Protein AF-0000000080553381 (afdb_homodimer)

Nearest PDB structures (foldseek):
  4r7k-assembly1_D  TM=5.719E-01  e=6.082E-05  Helicobacter pylori J99
  3kdj-assembly1_A  TM=4.821E-01  e=4.088E-04  Arabidopsis thaliana
  3otl-assembly1_B  TM=4.510E-01  e=8.660E-04  Rhizobium johnstonii 3841
  8z9d-assembly1_PP  TM=4.427E-01  e=4.392E-02  Spinacia oleracea
  2qq2-assembly1_E  TM=2.733E-01  e=3.511E-01  Homo sapiens

pLDDT: mean 87.54, std 11.99, range [49.56, 98.62]

Radius of gyration: 26.84 Å; Cα contacts (8 Å, |Δi|>4): 864; chains: 2; bounding box: 42×89×57 Å

Sequence (410 aa):
MVFLSWGRPSSEQQQQVINRTGAFNYDNKYRGVSSRSIAKLKEDSEVEKDGFLINHARVLVGSGRESFEKGKKALQNWKHFGMDWAFVDPATPVETGKKFCICVKEVLPWVILPLQVVYVDESRKSRKGPAHFGYGSGTLQGHLLAGEERFSIELDGNGEVWYEITSFSKPAHFLSFLGYPYVKLRQKHFARHSSEAVLKHLKASMVFLSWGRPSSEQQQQVINRTGAFNYDNKYRGVSSRSIAKLKEDSEVEKDGFLINHARVLVGSGRESFEKGKKALQNWKHFGMDWAFVDPATPVETGKKFCICVKEVLPWVILPLQVVYVDESRKSRKGPAHFGYGSGTLQGHLLAGEERFSIELDGNGEVWYEITSFSKPAHFLSFLGYPYVKLRQKHFARHSSEAVLKHLKAS

Organism: Arabidopsis lyrata subsp. lyrata (NCBI:txid81972)

Solvent-accessible surface area (backbone atoms only — not comparable to full-atom values): 21259 Å² total; per-residue (Å²): 102,75,45,73,32,81,51,86,76,47,73,66,56,45,49,52,49,56,72,68,38,65,57,63,55,49,66,72,91,54,65,66,56,57,76,50,54,70,68,56,54,74,65,35,60,65,49,49,72,72,54,35,44,76,48,76,49,75,42,82,57,47,55,42,69,69,43,36,54,47,46,44,50,33,60,59,54,50,33,45,34,65,49,96,48,32,38,54,66,74,85,56,70,83,41,62,66,38,68,47,42,45,38,35,61,49,96,75,38,23,38,46,35,37,30,28,26,66,41,69,46,73,44,67,72,46,104,88,45,53,27,32,37,32,38,30,33,31,23,16,40,35,18,59,42,20,37,33,41,22,48,35,34,35,27,44,91,86,39,40,16,34,41,35,40,37,31,38,34,27,82,24,84,41,37,45,49,62,46,43,59,49,47,52,50,50,49,53,53,46,53,52,52,22,52,50,29,42,37,52,49,53,69,72,96,100,76,44,74,32,81,52,86,76,47,72,66,55,45,50,51,50,58,72,69,38,64,56,64,53,50,66,73,92,55,66,66,55,55,77,49,52,70,70,57,54,74,65,36,59,64,50,49,72,73,54,36,42,77,47,77,47,73,43,82,56,46,55,42,69,68,44,36,53,49,45,44,49,32,61,58,54,48,33,46,34,65,51,94,48,32,38,54,65,74,85,56,69,84,42,62,67,38,69,48,44,43,36,36,60,49,95,76,40,23,38,45,34,36,31,30,27,66,41,69,48,74,42,66,73,45,103,87,45,52,26,33,36,32,39,30,30,30,24,16,41,32,18,59,42,20,38,33,41,23,47,35,33,32,26,44,92,86,38,40,16,33,41,37,40,39,32,38,33,27,82,23,84,42,36,44,47,63,46,44,60,50,47,51,51,50,49,53,53,44,52,52,52,23,51,49,28,42,35,51,49,53,68,73,96

Foldseek 3Di:
DWDWAQDDDDPVNFVVCQVPWDFAQDDPVQQPVQVDDPVVVVPPVVLVVVPKDKDKDKDFDFFADVVLVVVQVCVQQFVVQVDPFWGWDRVFGQDAFGKTWIWGHDPGTITTWIKGWRDWDFDDPDVPFWTKTKTKIAGTPNHQKGWMKMWMWTQHPVRIIMTMIMIIIHGGPCVVVVVVVVVVVVVVVCVVVVVVVVVVVVVVD/DWDWAQDDDDPVNFVVCQVPWDFAQDDPVQQPVQVDDPVVCVPPVVLVVVPKDKDKDKDFDFFAPVVLVVVQVCVQQFVVQVDPFWGWDRVFGQDAFGKTWIWGHDPGTITTWIKGWRDWDFDDPDVPFWTKTKTKIAGTPNHQKGWMKMWMWTQHPVRIIMTMIMIIIHGRPCVVVVVVVVVVVVVVVCVVVVVVVVVVVVVVD

InterPro domains:
  IPR018960 Domain of unknown function DUF1990 [PF09348] (50-196)

Structure (mmCIF, N/CA/C/O backbone):
data_AF-0000000080553381-model_v1
#
loop_
_entity.id
_entity.type
_entity.pdbx_description
1 polymer 'DUF1990 domain-containing protein'
#
loop_
_atom_site.group_PDB
_atom_site.id
_atom_site.type_symbol
_atom_site.label_atom_id
_atom_site.label_alt_id
_atom_site.label_comp_id
_atom_site.label_asym_id
_atom_site.label_entity_id
_atom_site.label_seq_id
_atom_site.pdbx_PDB_ins_code
_atom_site.Cartn_x
_atom_site.Cartn_y
_atom_site.Cartn_z
_atom_site.occupancy
_atom_site.B_iso_or_equiv
_atom_site.auth_seq_id
_atom_site.auth_comp_id
_atom_site.auth_asym_id
_atom_site.auth_atom_id
_atom_site.pdbx_PDB_model_num
ATOM 1 N N . MET A 1 1 ? 12.219 -6.102 2.547 1 53.03 1 MET A N 1
ATOM 2 C CA . MET A 1 1 ? 12.516 -5.074 1.55 1 53.03 1 MET A CA 1
ATOM 3 C C . MET A 1 1 ? 11.812 -5.379 0.232 1 53.03 1 MET A C 1
ATOM 5 O O . MET A 1 1 ? 11.742 -6.535 -0.187 1 53.03 1 MET A O 1
ATOM 9 N N . VAL A 1 2 ? 11.094 -4.477 -0.25 1 61.5 2 VAL A N 1
ATOM 10 C CA . VAL A 1 2 ? 10.438 -4.586 -1.548 1 61.5 2 VAL A CA 1
ATOM 11 C C . VAL A 1 2 ? 11.398 -4.152 -2.652 1 61.5 2 VAL A C 1
ATOM 13 O O . VAL A 1 2 ? 12.211 -3.246 -2.457 1 61.5 2 VAL A O 1
ATOM 16 N N . PHE A 1 3 ? 11.383 -4.906 -3.748 1 67.69 3 PHE A N 1
ATOM 17 C CA . PHE A 1 3 ? 12.297 -4.625 -4.852 1 67.69 3 PHE A CA 1
ATOM 18 C C . PHE A 1 3 ? 11.562 -3.926 -5.992 1 67.69 3 PHE A C 1
ATOM 20 O O . PHE A 1 3 ? 10.602 -4.461 -6.539 1 67.69 3 PHE A O 1
ATOM 27 N N . LEU A 1 4 ? 12 -2.676 -6.184 1 67.06 4 LEU A N 1
ATOM 28 C CA . LEU A 1 4 ? 11.367 -1.839 -7.199 1 67.06 4 LEU A CA 1
ATOM 29 C C . LEU A 1 4 ? 12.352 -1.489 -8.305 1 67.06 4 LEU A C 1
ATOM 31 O O . LEU A 1 4 ? 13.562 -1.473 -8.086 1 67.06 4 LEU A O 1
ATOM 35 N N . SER A 1 5 ? 11.844 -1.438 -9.539 1 67.62 5 SER A N 1
ATOM 36 C CA . SER A 1 5 ? 12.617 -0.998 -10.695 1 67.62 5 SER A CA 1
ATOM 37 C C . SER A 1 5 ? 11.82 -0.021 -11.555 1 67.62 5 SER A C 1
ATOM 39 O O . SER A 1 5 ? 10.648 -0.265 -11.859 1 67.62 5 SER A O 1
ATOM 41 N N . TRP A 1 6 ? 12.289 1.121 -11.945 1 66.56 6 TRP A N 1
ATOM 42 C CA . TRP A 1 6 ? 11.586 2.115 -12.75 1 66.56 6 TRP A CA 1
ATOM 43 C C . TRP A 1 6 ? 11.438 1.637 -14.188 1 66.56 6 TRP A C 1
ATOM 45 O O . TRP A 1 6 ? 10.484 2.006 -14.875 1 66.56 6 TRP A O 1
ATOM 55 N N . GLY A 1 7 ? 12.422 0.848 -14.688 1 70.44 7 GLY A N 1
ATOM 56 C CA . GLY A 1 7 ? 12.305 0.18 -15.969 1 70.44 7 GLY A CA 1
ATOM 57 C C . GLY A 1 7 ? 12.102 -1.318 -15.852 1 70.44 7 GLY A C 1
ATOM 58 O O . GLY A 1 7 ? 12.148 -1.869 -14.75 1 70.44 7 GLY A O 1
ATOM 59 N N . ARG A 1 8 ? 11.797 -1.87 -17 1 79.56 8 ARG A N 1
ATOM 60 C CA . ARG A 1 8 ? 11.656 -3.322 -17.016 1 79.56 8 ARG A CA 1
ATOM 61 C C . ARG A 1 8 ? 12.906 -3.998 -16.453 1 79.56 8 ARG A C 1
ATOM 63 O O . ARG A 1 8 ? 14.016 -3.771 -16.938 1 79.56 8 ARG A O 1
ATOM 70 N N . PRO A 1 9 ? 12.727 -4.801 -15.391 1 82.31 9 PRO A N 1
ATOM 71 C CA . PRO A 1 9 ? 13.906 -5.383 -14.75 1 82.31 9 PRO A CA 1
ATOM 72 C C . PRO A 1 9 ? 14.688 -6.309 -15.688 1 82.31 9 PRO A C 1
ATOM 74 O O . PRO A 1 9 ? 14.094 -7.18 -16.328 1 82.31 9 PRO A O 1
ATOM 77 N N . SER A 1 10 ? 16.016 -6.078 -15.711 1 85.44 10 SER A N 1
ATOM 78 C CA . SER A 1 10 ? 16.891 -6.945 -16.484 1 85.44 10 SER A CA 1
ATOM 79 C C . SER A 1 10 ? 17.156 -8.266 -15.766 1 85.44 10 SER A C 1
ATOM 81 O O . SER A 1 10 ? 16.828 -8.406 -14.586 1 85.44 10 SER A O 1
ATOM 83 N N . SER A 1 11 ? 17.75 -9.234 -16.547 1 88 11 SER A N 1
ATOM 84 C CA . SER A 1 11 ? 18.125 -10.5 -15.93 1 88 11 SER A CA 1
ATOM 85 C C . SER A 1 11 ? 19.109 -10.289 -14.789 1 88 11 SER A C 1
ATOM 87 O O . SER A 1 11 ? 19.047 -10.969 -13.766 1 88 11 SER A O 1
ATOM 89 N N . GLU A 1 12 ? 19.984 -9.367 -15 1 85 12 GLU A N 1
ATOM 90 C CA . GLU A 1 12 ? 20.984 -9.07 -13.961 1 85 12 GLU A CA 1
ATOM 91 C C . GLU A 1 12 ? 20.312 -8.516 -12.711 1 85 12 GLU A C 1
ATOM 93 O O . GLU A 1 12 ? 20.656 -8.906 -11.594 1 85 12 GLU A O 1
ATOM 98 N N . GLN A 1 13 ? 19.406 -7.602 -12.914 1 81.19 13 GLN A N 1
ATOM 99 C CA . GLN A 1 13 ? 18.672 -7.027 -11.789 1 81.19 13 GLN A CA 1
ATOM 100 C C . GLN A 1 13 ? 17.922 -8.109 -11.023 1 81.19 13 GLN A C 1
ATOM 102 O O . GLN A 1 13 ? 17.906 -8.102 -9.789 1 81.19 13 GLN A O 1
ATOM 107 N N . GLN A 1 14 ? 17.297 -8.977 -11.758 1 86.19 14 GLN A N 1
ATOM 108 C CA . GLN A 1 14 ? 16.578 -10.078 -11.125 1 86.19 14 GLN A CA 1
ATOM 109 C C . GLN A 1 14 ? 17.531 -10.961 -10.312 1 86.19 14 GLN A C 1
ATOM 111 O O . GLN A 1 14 ? 17.203 -11.359 -9.195 1 86.19 14 GLN A O 1
ATOM 116 N N . GLN A 1 15 ? 18.688 -11.258 -10.883 1 86.81 15 GLN A N 1
ATOM 117 C CA . GLN A 1 15 ? 19.672 -12.078 -10.188 1 86.81 15 GLN A CA 1
ATOM 118 C C . GLN A 1 15 ? 20.156 -11.391 -8.906 1 86.81 15 GLN A C 1
ATOM 120 O O . GLN A 1 15 ? 20.406 -12.055 -7.898 1 86.81 15 GLN A O 1
ATOM 125 N N . GLN A 1 16 ? 20.312 -10.117 -8.953 1 83.5 16 GLN A N 1
ATOM 126 C CA . GLN A 1 16 ? 20.703 -9.367 -7.762 1 83.5 16 GLN A CA 1
ATOM 127 C C . GLN A 1 16 ? 19.656 -9.516 -6.652 1 83.5 16 GLN A C 1
ATOM 129 O O . GLN A 1 16 ? 20.016 -9.664 -5.48 1 83.5 16 GLN A O 1
ATOM 134 N N . VAL A 1 17 ? 18.453 -9.438 -7.066 1 83.44 17 VAL A N 1
ATOM 135 C CA . VAL A 1 17 ? 17.359 -9.602 -6.102 1 83.44 17 VAL A CA 1
ATOM 136 C C . VAL A 1 17 ? 17.422 -11.008 -5.5 1 83.44 17 VAL A C 1
ATOM 138 O O . VAL A 1 17 ? 17.281 -11.172 -4.285 1 83.44 17 VAL A O 1
ATOM 141 N N . ILE A 1 18 ? 17.609 -12.031 -6.352 1 87 18 ILE A N 1
ATOM 142 C CA . ILE A 1 18 ? 17.656 -13.422 -5.914 1 87 18 ILE A CA 1
ATOM 143 C C . ILE A 1 18 ? 18.812 -13.617 -4.926 1 87 18 ILE A C 1
ATOM 145 O O . ILE A 1 18 ? 18.656 -14.289 -3.904 1 87 18 ILE A O 1
ATOM 149 N N . ASN A 1 19 ? 19.891 -12.969 -5.188 1 86.75 19 ASN A N 1
ATOM 150 C CA . ASN A 1 19 ? 21.062 -13.094 -4.34 1 86.75 19 ASN A CA 1
ATOM 151 C C . ASN A 1 19 ? 20.859 -12.414 -2.988 1 86.75 19 ASN A C 1
ATOM 153 O O . ASN A 1 19 ? 21.469 -12.82 -1.99 1 86.75 19 ASN A O 1
ATOM 157 N N . ARG A 1 20 ? 20.016 -11.445 -2.969 1 77.94 20 ARG A N 1
ATOM 158 C CA . ARG A 1 20 ? 19.812 -10.656 -1.758 1 77.94 20 ARG A CA 1
ATOM 159 C C . ARG A 1 20 ? 18.656 -11.219 -0.933 1 77.94 20 ARG A C 1
ATOM 161 O O . ARG A 1 20 ? 18.484 -10.867 0.235 1 77.94 20 ARG A O 1
ATOM 168 N N . THR A 1 21 ? 17.938 -12.023 -1.67 1 80.06 21 THR A N 1
ATOM 169 C CA . THR A 1 21 ? 16.719 -12.477 -1.019 1 80.06 21 THR A CA 1
ATOM 170 C C . THR A 1 21 ? 17 -13.656 -0.097 1 80.06 21 THR A C 1
ATOM 172 O O . THR A 1 21 ? 17.859 -14.492 -0.394 1 80.06 21 THR A O 1
ATOM 175 N N . GLY A 1 22 ? 16.281 -13.688 1.021 1 79.44 22 GLY A N 1
ATOM 176 C CA . GLY A 1 22 ? 16.438 -14.734 2.018 1 79.44 22 GLY A CA 1
ATOM 177 C C . GLY A 1 22 ? 15.508 -15.906 1.812 1 79.44 22 GLY A C 1
ATOM 178 O O . GLY A 1 22 ? 15.25 -16.312 0.676 1 79.44 22 GLY A O 1
ATOM 179 N N . ALA A 1 23 ? 15.094 -16.5 2.914 1 89.12 23 ALA A N 1
ATOM 180 C CA . ALA A 1 23 ? 14.289 -17.719 2.967 1 89.12 23 ALA A CA 1
ATOM 181 C C . ALA A 1 23 ? 12.812 -17.406 2.717 1 89.12 23 ALA A C 1
ATOM 183 O O . ALA A 1 23 ? 12.445 -16.25 2.482 1 89.12 23 ALA A O 1
ATOM 184 N N . PHE A 1 24 ? 12.109 -18.453 2.615 1 93.5 24 PHE A N 1
ATOM 185 C CA . PHE A 1 24 ? 10.656 -18.297 2.541 1 93.5 24 PHE A CA 1
ATOM 186 C C . PHE A 1 24 ? 10.156 -17.359 3.629 1 93.5 24 PHE A C 1
ATOM 188 O O . PHE A 1 24 ? 10.656 -17.391 4.758 1 93.5 24 PHE A O 1
ATOM 195 N N . ASN A 1 25 ? 9.195 -16.547 3.363 1 89.12 25 ASN A N 1
ATOM 196 C CA . ASN A 1 25 ? 8.703 -15.57 4.328 1 89.12 25 ASN A CA 1
ATOM 197 C C . ASN A 1 25 ? 7.391 -16.016 4.965 1 89.12 25 ASN A C 1
ATOM 199 O O . ASN A 1 25 ? 6.586 -15.188 5.387 1 89.12 25 ASN A O 1
ATOM 203 N N . TYR A 1 26 ? 7.133 -17.266 4.922 1 92.5 26 TYR A N 1
ATOM 204 C CA . TYR A 1 26 ? 5.988 -17.875 5.59 1 92.5 26 TYR A CA 1
ATOM 205 C C . TYR A 1 26 ? 6.414 -19.141 6.344 1 92.5 26 TYR A C 1
ATOM 207 O O . TYR A 1 26 ? 7.52 -19.641 6.148 1 92.5 26 TYR A O 1
ATOM 215 N N . ASP A 1 27 ? 5.586 -19.609 7.156 1 93.94 27 ASP A N 1
ATOM 216 C CA . ASP A 1 27 ? 5.926 -20.688 8.07 1 93.94 27 ASP A CA 1
ATOM 217 C C . ASP A 1 27 ? 6.203 -21.984 7.309 1 93.94 27 ASP A C 1
ATOM 219 O O . ASP A 1 27 ? 5.473 -22.328 6.375 1 93.94 27 ASP A O 1
ATOM 223 N N . ASN A 1 28 ? 7.152 -22.797 7.777 1 94.75 28 ASN A N 1
ATOM 224 C CA . ASN A 1 28 ? 7.562 -24.047 7.172 1 94.75 28 ASN A CA 1
ATOM 225 C C . ASN A 1 28 ? 6.418 -25.062 7.137 1 94.75 28 ASN A C 1
ATOM 227 O O . ASN A 1 28 ? 6.344 -25.891 6.23 1 94.75 28 ASN A O 1
ATOM 231 N N . LYS A 1 29 ? 5.566 -25 8.055 1 95.19 29 LYS A N 1
ATOM 232 C CA . LYS A 1 29 ? 4.469 -25.953 8.125 1 95.19 29 LYS A CA 1
ATOM 233 C C . LYS A 1 29 ? 3.568 -25.844 6.898 1 95.19 29 LYS A C 1
ATOM 235 O O . LYS A 1 29 ? 2.797 -26.766 6.609 1 95.19 29 LYS A O 1
ATOM 240 N N . TYR A 1 30 ? 3.711 -24.734 6.18 1 96 30 TYR A N 1
ATOM 241 C CA . TYR A 1 30 ? 2.846 -24.531 5.023 1 96 30 TYR A CA 1
ATOM 242 C C . TYR A 1 30 ? 3.578 -24.859 3.729 1 96 30 TYR A C 1
ATOM 244 O O . TYR A 1 30 ? 3.045 -24.656 2.635 1 96 30 TYR A O 1
ATOM 252 N N . ARG A 1 31 ? 4.793 -25.406 3.83 1 96.44 31 ARG A N 1
ATOM 253 C CA . ARG A 1 31 ? 5.559 -25.75 2.633 1 96.44 31 ARG A CA 1
ATOM 254 C C . ARG A 1 31 ? 4.863 -26.844 1.84 1 96.44 31 ARG A C 1
ATOM 256 O O . ARG A 1 31 ? 4.594 -27.922 2.371 1 96.44 31 ARG A O 1
ATOM 263 N N . GLY A 1 32 ? 4.555 -26.594 0.672 1 96.69 32 GLY A N 1
ATOM 264 C CA . GLY A 1 32 ? 3.965 -27.594 -0.204 1 96.69 32 GLY A CA 1
ATOM 265 C C . GLY A 1 32 ? 2.453 -27.656 -0.099 1 96.69 32 GLY A C 1
ATOM 266 O O . GLY A 1 32 ? 1.812 -28.438 -0.809 1 96.69 32 GLY A O 1
ATOM 267 N N . VAL A 1 33 ? 1.865 -26.844 0.681 1 95.38 33 VAL A N 1
ATOM 268 C CA . VAL A 1 33 ? 0.432 -26.906 0.953 1 95.38 33 VAL A CA 1
ATOM 269 C C . VAL A 1 33 ? -0.348 -26.625 -0.329 1 95.38 33 VAL A C 1
ATOM 271 O O . VAL A 1 33 ? -1.461 -27.125 -0.508 1 95.38 33 VAL A O 1
ATOM 274 N N . SER A 1 34 ? 0.239 -25.859 -1.237 1 96.19 34 SER A N 1
ATOM 275 C CA . SER A 1 34 ? -0.458 -25.516 -2.473 1 96.19 34 SER A CA 1
ATOM 276 C C . SER A 1 34 ? -0.643 -26.734 -3.361 1 96.19 34 SER A C 1
ATOM 278 O O . SER A 1 34 ? -1.406 -26.703 -4.328 1 96.19 34 SER A O 1
ATOM 280 N N . SER A 1 35 ? 0.021 -27.891 -3.094 1 96 35 SER A N 1
ATOM 281 C CA . SER A 1 35 ? -0.123 -29.109 -3.887 1 96 35 SER A CA 1
ATOM 282 C C . SER A 1 35 ? -1.448 -29.797 -3.596 1 96 35 SER A C 1
ATOM 284 O O . SER A 1 35 ? -1.88 -30.672 -4.355 1 96 35 SER A O 1
ATOM 286 N N . ARG A 1 36 ? -2.055 -29.438 -2.537 1 93.75 36 ARG A N 1
ATOM 287 C CA . ARG A 1 36 ? -3.344 -30.016 -2.182 1 93.75 36 ARG A CA 1
ATOM 288 C C . ARG A 1 36 ? -4.445 -29.531 -3.117 1 93.75 36 ARG A C 1
ATOM 290 O O . ARG A 1 36 ? -4.305 -28.484 -3.758 1 93.75 36 ARG A O 1
ATOM 297 N N . SER A 1 37 ? -5.48 -30.344 -3.17 1 92.12 37 SER A N 1
ATOM 298 C CA . SER A 1 37 ? -6.637 -29.906 -3.951 1 92.12 37 SER A CA 1
ATOM 299 C C . SER A 1 37 ? -7.273 -28.656 -3.355 1 92.12 37 SER A C 1
ATOM 301 O O . SER A 1 37 ? -7.113 -28.375 -2.164 1 92.12 37 SER A O 1
ATOM 303 N N . ILE A 1 38 ? -7.945 -27.938 -4.207 1 92.44 38 ILE A N 1
ATOM 304 C CA . ILE A 1 38 ? -8.609 -26.719 -3.764 1 92.44 38 ILE A CA 1
ATOM 305 C C . ILE A 1 38 ? -9.625 -27.062 -2.67 1 92.44 38 ILE A C 1
ATOM 307 O O . ILE A 1 38 ? -9.789 -26.297 -1.716 1 92.44 38 ILE A O 1
ATOM 311 N N . ALA A 1 39 ? -10.297 -28.156 -2.777 1 91.81 39 ALA A N 1
ATOM 312 C CA . ALA A 1 39 ? -11.266 -28.578 -1.766 1 91.81 39 ALA A CA 1
ATOM 313 C C . ALA A 1 39 ? -10.586 -28.766 -0.41 1 91.81 39 ALA A C 1
ATOM 315 O O . ALA A 1 39 ? -11.086 -28.297 0.611 1 91.81 39 ALA A O 1
ATOM 316 N N . LYS A 1 40 ? -9.492 -29.359 -0.465 1 92.75 40 LYS A N 1
ATOM 317 C CA . LYS A 1 40 ? -8.758 -29.609 0.773 1 92.75 40 LYS A CA 1
ATOM 318 C C . LYS A 1 40 ? -8.227 -28.312 1.363 1 92.75 40 LYS A C 1
ATOM 320 O O . LYS A 1 40 ? -8.211 -28.125 2.582 1 92.75 40 LYS A O 1
ATOM 325 N N . LEU A 1 41 ? -7.758 -27.422 0.518 1 92.62 41 LEU A N 1
ATOM 326 C CA . LEU A 1 41 ? -7.25 -26.141 0.979 1 92.62 41 LEU A CA 1
ATOM 327 C C . LEU A 1 41 ? -8.359 -25.328 1.64 1 92.62 41 LEU A C 1
ATOM 329 O O . LEU A 1 41 ? -8.141 -24.719 2.691 1 92.62 41 LEU A O 1
ATOM 333 N N . LYS A 1 42 ? -9.547 -25.344 1.079 1 90.38 42 LYS A N 1
ATOM 334 C CA . LYS A 1 42 ? -10.672 -24.562 1.588 1 90.38 42 LYS A CA 1
ATOM 335 C C . LYS A 1 42 ? -11.203 -25.141 2.895 1 90.38 42 LYS A C 1
ATOM 337 O O . LYS A 1 42 ? -11.758 -24.422 3.723 1 90.38 42 LYS A O 1
ATOM 342 N N . GLU A 1 43 ? -10.961 -26.438 3.076 1 89.56 43 GLU A N 1
ATOM 343 C CA . GLU A 1 43 ? -11.43 -27.109 4.285 1 89.56 43 GLU A CA 1
ATOM 344 C C . GLU A 1 43 ? -10.414 -26.969 5.418 1 89.56 43 GLU A C 1
ATOM 346 O O . GLU A 1 43 ? -10.734 -27.234 6.578 1 89.56 43 GLU A O 1
ATOM 351 N N . ASP A 1 44 ? -9.242 -26.656 4.988 1 87.88 44 ASP A N 1
ATOM 352 C CA . ASP A 1 44 ? -8.18 -26.562 5.988 1 87.88 44 ASP A CA 1
ATOM 353 C C . ASP A 1 44 ? -8.383 -25.344 6.883 1 87.88 44 ASP A C 1
ATOM 355 O O . ASP A 1 44 ? -8.047 -24.219 6.496 1 87.88 44 ASP A O 1
ATOM 359 N N . SER A 1 45 ? -8.758 -25.469 8.055 1 83.44 45 SER A N 1
ATOM 360 C CA . SER A 1 45 ? -9.078 -24.391 8.992 1 83.44 45 SER A CA 1
ATOM 361 C C . SER A 1 45 ? -7.824 -23.625 9.406 1 83.44 45 SER A C 1
ATOM 363 O O . SER A 1 45 ? -7.891 -22.438 9.719 1 83.44 45 SER A O 1
ATOM 365 N N . GLU A 1 46 ? -6.762 -24.375 9.391 1 88.5 46 GLU A N 1
ATOM 366 C CA . GLU A 1 46 ? -5.531 -23.734 9.836 1 88.5 46 GLU A CA 1
ATOM 367 C C . GLU A 1 46 ? -5.102 -22.625 8.867 1 88.5 46 GLU A C 1
ATOM 369 O O . GLU A 1 46 ? -4.617 -21.578 9.297 1 88.5 46 GLU A O 1
ATOM 374 N N . VAL A 1 47 ? -5.254 -22.844 7.57 1 88.88 47 VAL A N 1
ATOM 375 C CA . VAL A 1 47 ? -4.898 -21.875 6.539 1 88.88 47 VAL A CA 1
ATOM 376 C C . VAL A 1 47 ? -5.711 -20.594 6.723 1 88.88 47 VAL A C 1
ATOM 378 O O . VAL A 1 47 ? -5.16 -19.484 6.684 1 88.88 47 VAL A O 1
ATOM 381 N N . GLU A 1 48 ? -6.93 -20.797 6.996 1 85.38 48 GLU A N 1
ATOM 382 C CA . GLU A 1 48 ? -7.805 -19.656 7.211 1 85.38 48 GLU A CA 1
ATOM 383 C C . GLU A 1 48 ? -7.504 -18.969 8.539 1 85.38 48 GLU A C 1
ATOM 385 O O . GLU A 1 48 ? -7.441 -17.734 8.609 1 85.38 48 GLU A O 1
ATOM 390 N N . LYS A 1 49 ? -7.328 -19.719 9.562 1 88 49 LYS A N 1
ATOM 391 C CA . LYS A 1 49 ? -7.078 -19.172 10.891 1 88 49 LYS A CA 1
ATOM 392 C C . LYS A 1 49 ? -5.797 -18.344 10.922 1 88 49 LYS A C 1
ATOM 394 O O . LYS A 1 49 ? -5.711 -17.359 11.648 1 88 49 LYS A O 1
ATOM 399 N N . ASP A 1 50 ? -4.891 -18.766 10.125 1 90.38 50 ASP A N 1
ATOM 400 C CA . ASP A 1 50 ? -3.602 -18.078 10.125 1 90.38 50 ASP A CA 1
ATOM 401 C C . ASP A 1 50 ? -3.611 -16.891 9.156 1 90.38 50 ASP A C 1
ATOM 403 O O . ASP A 1 50 ? -2.568 -16.297 8.898 1 90.38 50 ASP A O 1
ATOM 407 N N . GLY A 1 51 ? -4.742 -16.641 8.562 1 85.38 51 GLY A N 1
ATOM 408 C CA . GLY A 1 51 ? -4.906 -15.391 7.84 1 85.38 51 GLY A CA 1
ATOM 409 C C . GLY A 1 51 ? -4.664 -15.523 6.348 1 85.38 51 GLY A C 1
ATOM 410 O O . GLY A 1 51 ? -4.598 -14.523 5.629 1 85.38 51 GLY A O 1
ATOM 411 N N . PHE A 1 52 ? -4.527 -16.734 5.902 1 89.19 52 PHE A N 1
ATOM 412 C CA . PHE A 1 52 ? -4.305 -16.938 4.477 1 89.19 52 PHE A CA 1
ATOM 413 C C . PHE A 1 52 ? -5.613 -16.844 3.703 1 89.19 52 PHE A C 1
ATOM 415 O O . PHE A 1 52 ? -6.652 -17.328 4.172 1 89.19 52 PHE A O 1
ATOM 422 N N . LEU A 1 53 ? -5.508 -16.203 2.617 1 86.75 53 LEU A N 1
ATOM 423 C CA . LEU A 1 53 ? -6.602 -16.219 1.65 1 86.75 53 LEU A CA 1
ATOM 424 C C . LEU A 1 53 ? -6.297 -17.172 0.496 1 86.75 53 LEU A C 1
ATOM 426 O O . LEU A 1 53 ? -5.145 -17.297 0.077 1 86.75 53 LEU A O 1
ATOM 430 N N . ILE A 1 54 ? -7.32 -17.781 0.066 1 92.06 54 ILE A N 1
ATOM 431 C CA . ILE A 1 54 ? -7.18 -18.75 -1.02 1 92.06 54 ILE A CA 1
ATOM 432 C C . ILE A 1 54 ? -7.754 -18.156 -2.309 1 92.06 54 ILE A C 1
ATOM 434 O O . ILE A 1 54 ? -8.836 -17.562 -2.301 1 92.06 54 ILE A O 1
ATOM 438 N N . ASN A 1 55 ? -6.984 -18.203 -3.346 1 91.31 55 ASN A N 1
ATOM 439 C CA . ASN A 1 55 ? -7.438 -17.859 -4.688 1 91.31 55 ASN A CA 1
ATOM 440 C C . ASN A 1 55 ? -7.367 -19.062 -5.629 1 91.31 55 ASN A C 1
ATOM 442 O O . ASN A 1 55 ? -6.449 -19.875 -5.535 1 91.31 55 ASN A O 1
ATOM 446 N N . HIS A 1 56 ? -8.336 -19.125 -6.5 1 95.19 56 HIS A N 1
ATOM 447 C CA . HIS A 1 56 ? -8.414 -20.25 -7.422 1 95.19 56 HIS A CA 1
ATOM 448 C C . HIS A 1 56 ? -9.039 -19.844 -8.75 1 95.19 56 HIS A C 1
ATOM 450 O O . HIS A 1 56 ? -10.023 -19.094 -8.773 1 95.19 56 HIS A O 1
ATOM 456 N N . ALA A 1 57 ? -8.422 -20.25 -9.836 1 96 57 ALA A N 1
ATOM 457 C CA . ALA A 1 57 ? -8.945 -20.078 -11.188 1 96 57 ALA A CA 1
ATOM 458 C C . ALA A 1 57 ? -8.703 -21.328 -12.039 1 96 57 ALA A C 1
ATOM 460 O O . ALA A 1 57 ? -7.633 -21.938 -11.961 1 96 57 ALA A O 1
ATOM 461 N N . ARG A 1 58 ? -9.664 -21.703 -12.703 1 96.75 58 ARG A N 1
ATOM 462 C CA . ARG A 1 58 ? -9.609 -22.859 -13.586 1 96.75 58 ARG A CA 1
ATOM 463 C C . ARG A 1 58 ? -10.297 -22.578 -14.914 1 96.75 58 ARG A C 1
ATOM 465 O O . ARG A 1 58 ? -11.445 -22.125 -14.945 1 96.75 58 ARG A O 1
ATOM 472 N N . VAL A 1 59 ? -9.586 -22.891 -16.031 1 97.12 59 VAL A N 1
ATOM 473 C CA . VAL A 1 59 ? -10.125 -22.562 -17.359 1 97.12 59 VAL A CA 1
ATOM 474 C C . VAL A 1 59 ? -9.898 -23.719 -18.312 1 97.12 59 VAL A C 1
ATOM 476 O O . VAL A 1 59 ? -8.828 -24.344 -18.297 1 97.12 59 VAL A O 1
ATOM 479 N N . LEU A 1 60 ? -10.906 -24.031 -19.094 1 97.5 60 LEU A N 1
ATOM 480 C CA . LEU A 1 60 ? -10.766 -25 -20.156 1 97.5 60 LEU A CA 1
ATOM 481 C C . LEU A 1 60 ? -9.914 -24.453 -21.297 1 97.5 60 LEU A C 1
ATOM 483 O O . LEU A 1 60 ? -10.234 -23.406 -21.859 1 97.5 60 LEU A O 1
ATOM 487 N N . VAL A 1 61 ? -8.859 -25.203 -21.594 1 97.38 61 VAL A N 1
ATOM 488 C CA . VAL A 1 61 ? -7.961 -24.594 -22.562 1 97.38 61 VAL A CA 1
ATOM 489 C C . VAL A 1 61 ? -7.863 -25.5 -23.797 1 97.38 61 VAL A C 1
ATOM 491 O O . VAL A 1 61 ? -7.234 -25.141 -24.797 1 97.38 61 VAL A O 1
ATOM 494 N N . GLY A 1 62 ? -8.414 -26.672 -23.797 1 95.81 62 GLY A N 1
ATOM 495 C CA . GLY A 1 62 ? -8.367 -27.562 -24.938 1 95.81 62 GLY A CA 1
ATOM 496 C C . GLY A 1 62 ? -8.852 -28.969 -24.609 1 95.81 62 GLY A C 1
ATOM 497 O O . GLY A 1 62 ? -9.594 -29.172 -23.641 1 95.81 62 GLY A O 1
ATOM 498 N N . SER A 1 63 ? -8.516 -29.875 -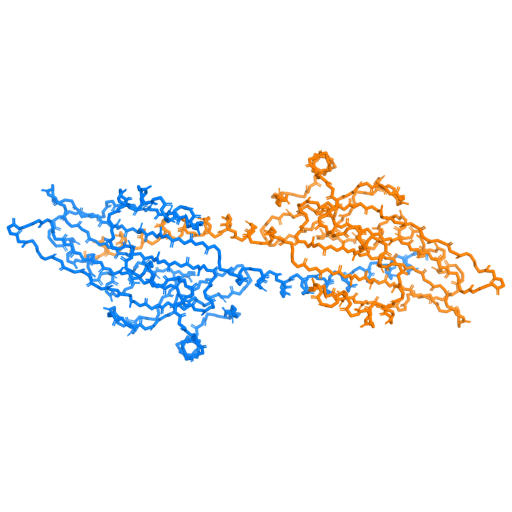25.562 1 95.44 63 SER A N 1
ATOM 499 C CA . SER A 1 63 ? -8.891 -31.266 -25.391 1 95.44 63 SER A CA 1
ATOM 500 C C . SER A 1 63 ? -7.848 -32.219 -25.969 1 95.44 63 SER A C 1
ATOM 502 O O . SER A 1 63 ? -7.188 -31.875 -26.953 1 95.44 63 SER A O 1
ATOM 504 N N . GLY A 1 64 ? -7.699 -33.344 -25.219 1 94 64 GLY A N 1
ATOM 505 C CA . GLY A 1 64 ? -6.859 -34.406 -25.734 1 94 64 GLY A CA 1
ATOM 506 C C . GLY A 1 64 ? -5.414 -34.312 -25.297 1 94 64 GLY A C 1
ATOM 507 O O . GLY A 1 64 ? -5.012 -33.281 -24.703 1 94 64 GLY A O 1
ATOM 508 N N . ARG A 1 65 ? -4.648 -35.344 -25.562 1 93.38 65 ARG A N 1
ATOM 509 C CA . ARG A 1 65 ? -3.27 -35.5 -25.109 1 93.38 65 ARG A CA 1
ATOM 510 C C . ARG A 1 65 ? -2.363 -34.469 -25.75 1 93.38 65 ARG A C 1
ATOM 512 O O . ARG A 1 65 ? -1.442 -33.969 -25.109 1 93.38 65 ARG A O 1
ATOM 519 N N . GLU A 1 66 ? -2.607 -34.156 -27.016 1 94.38 66 GLU A N 1
ATOM 520 C CA . GLU A 1 66 ? -1.786 -33.156 -27.688 1 94.38 66 GLU A CA 1
ATOM 521 C C . GLU A 1 66 ? -1.892 -31.797 -27 1 94.38 66 GLU A C 1
ATOM 523 O O . GLU A 1 66 ? -0.879 -31.141 -26.766 1 94.38 66 GLU A O 1
ATOM 528 N N . SER A 1 67 ? -3.131 -31.438 -26.703 1 95.75 67 SER A N 1
ATOM 529 C CA . SER A 1 67 ? -3.352 -30.172 -26 1 95.75 67 SER A CA 1
ATOM 530 C C . SER A 1 67 ? -2.695 -30.188 -24.625 1 95.75 67 SER A C 1
ATOM 532 O O . SER A 1 67 ? -2.145 -29.172 -24.188 1 95.75 67 SER A O 1
ATOM 534 N N . PHE A 1 68 ? -2.732 -31.281 -23.922 1 96.25 68 PHE A N 1
ATOM 535 C CA . PHE A 1 68 ? -2.092 -31.422 -22.625 1 96.25 68 PHE A CA 1
ATOM 536 C C . PHE A 1 68 ? -0.589 -31.188 -22.734 1 96.25 68 PHE A C 1
ATOM 538 O O . PHE A 1 68 ? -0.021 -30.406 -21.953 1 96.25 68 PHE A O 1
ATOM 545 N N . GLU A 1 69 ? 0.022 -31.859 -23.734 1 95.69 69 GLU A N 1
ATOM 546 C CA . GLU A 1 69 ? 1.467 -31.734 -23.906 1 95.69 69 GLU A CA 1
ATOM 547 C C . GLU A 1 69 ? 1.865 -30.312 -24.25 1 95.69 69 GLU A C 1
ATOM 549 O O . GLU A 1 69 ? 2.885 -29.812 -23.781 1 95.69 69 GLU A O 1
ATOM 554 N N . LYS A 1 70 ? 1.097 -29.641 -25.062 1 96.62 70 LYS A N 1
ATOM 555 C CA . LYS A 1 70 ? 1.345 -28.234 -25.391 1 96.62 70 LYS A CA 1
ATOM 556 C C . LYS A 1 70 ? 1.238 -27.359 -24.141 1 96.62 70 LYS A C 1
ATOM 558 O O . LYS A 1 70 ? 2.043 -26.438 -23.953 1 96.62 70 LYS A O 1
ATOM 563 N N . GLY A 1 71 ? 0.169 -27.656 -23.359 1 97.38 71 GLY A N 1
ATOM 564 C CA . GLY A 1 71 ? 0.004 -26.906 -22.125 1 97.38 71 GLY A CA 1
ATOM 565 C C . GLY A 1 71 ? 1.163 -27.094 -21.156 1 97.38 71 GLY A C 1
ATOM 566 O O . GLY A 1 71 ? 1.623 -26.141 -20.547 1 97.38 71 GLY A O 1
ATOM 567 N N . LYS A 1 72 ? 1.571 -28.297 -21.047 1 96.94 72 LYS A N 1
ATOM 568 C CA . LYS A 1 72 ? 2.729 -28.609 -20.203 1 96.94 72 LYS A CA 1
ATOM 569 C C . LYS A 1 72 ? 3.951 -27.812 -20.641 1 96.94 72 LYS A C 1
ATOM 571 O O . LYS A 1 72 ? 4.613 -27.172 -19.812 1 96.94 72 LYS A O 1
ATOM 576 N N . LYS A 1 73 ? 4.211 -27.828 -21.906 1 96.5 73 LYS A N 1
ATOM 577 C CA . LYS A 1 73 ? 5.344 -27.094 -22.453 1 96.5 73 LYS A CA 1
ATOM 578 C C . LYS A 1 73 ? 5.176 -25.594 -22.219 1 96.5 73 LYS A C 1
ATOM 580 O O . LYS A 1 73 ? 6.156 -24.891 -21.953 1 96.5 73 LYS A O 1
ATOM 585 N N . ALA A 1 74 ? 3.934 -25.141 -22.344 1 97 74 ALA A N 1
ATOM 586 C CA . ALA A 1 74 ? 3.652 -23.719 -22.094 1 97 74 ALA A CA 1
ATOM 587 C C . ALA A 1 74 ? 4.066 -23.328 -20.672 1 97 74 ALA A C 1
ATOM 589 O O . ALA A 1 74 ? 4.703 -22.297 -20.469 1 97 74 ALA A O 1
ATOM 590 N N . LEU A 1 75 ? 3.73 -24.172 -19.688 1 97.81 75 LEU A N 1
ATOM 591 C CA . LEU A 1 75 ? 4.082 -23.891 -18.312 1 97.81 75 LEU A CA 1
ATOM 592 C C . LEU A 1 75 ? 5.59 -23.969 -18.109 1 97.81 75 LEU A C 1
ATOM 594 O O . LEU A 1 75 ? 6.172 -23.141 -17.391 1 97.81 75 LEU A O 1
ATOM 598 N N . GLN A 1 76 ? 6.211 -24.922 -18.75 1 97.12 76 GLN A N 1
ATOM 599 C CA . GLN A 1 76 ? 7.648 -25.125 -18.594 1 97.12 76 GLN A CA 1
ATOM 600 C C . GLN A 1 76 ? 8.438 -23.969 -19.219 1 97.12 76 GLN A C 1
ATOM 602 O O . GLN A 1 76 ? 9.594 -23.75 -18.875 1 97.12 76 GLN A O 1
ATOM 607 N N . ASN A 1 77 ? 7.742 -23.281 -20.094 1 96.19 77 ASN A N 1
ATOM 608 C CA . ASN A 1 77 ? 8.406 -22.188 -20.797 1 96.19 77 ASN A CA 1
ATOM 609 C C . ASN A 1 77 ? 7.809 -20.844 -20.406 1 96.19 77 ASN A C 1
ATOM 611 O O . ASN A 1 77 ? 7.973 -19.859 -21.125 1 96.19 77 ASN A O 1
ATOM 615 N N . TRP A 1 78 ? 7.062 -20.734 -19.391 1 97 78 TRP A N 1
ATOM 616 C CA . TRP A 1 78 ? 6.555 -19.531 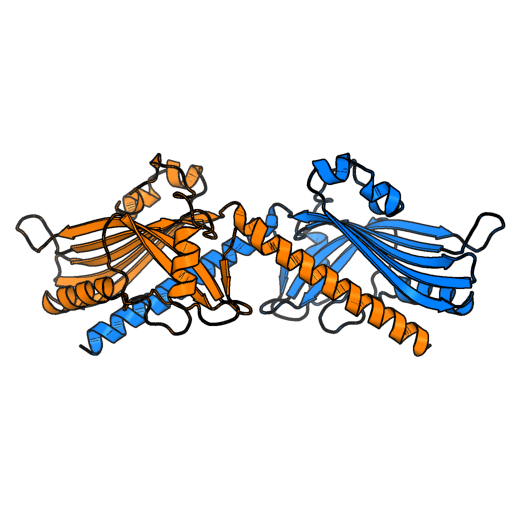-18.766 1 97 78 TRP A CA 1
ATOM 617 C C . TRP A 1 78 ? 5.637 -18.766 -19.719 1 97 78 TRP A C 1
ATOM 619 O O . TRP A 1 78 ? 5.594 -17.531 -19.688 1 97 78 TRP A O 1
ATOM 629 N N . LYS A 1 79 ? 4.949 -19.516 -20.578 1 96.06 79 LYS A N 1
ATOM 630 C CA . LYS A 1 79 ? 4.012 -18.844 -21.484 1 96.06 79 LYS A CA 1
ATOM 631 C C . LYS A 1 79 ? 2.811 -18.297 -20.734 1 96.06 79 LYS A C 1
ATOM 633 O O . LYS A 1 79 ? 2.146 -17.375 -21.203 1 96.06 79 LYS A O 1
ATOM 638 N N . HIS A 1 80 ? 2.539 -18.797 -19.516 1 96.81 80 HIS A N 1
ATOM 639 C CA . HIS A 1 80 ? 1.46 -18.297 -18.672 1 96.81 80 HIS A CA 1
ATOM 640 C C . HIS A 1 80 ? 1.813 -16.938 -18.094 1 96.81 80 HIS A C 1
ATOM 642 O O . HIS A 1 80 ? 0.971 -16.281 -17.469 1 96.81 80 HIS A O 1
ATOM 648 N N . PHE A 1 81 ? 3.02 -16.438 -18.234 1 94.38 81 PHE A N 1
ATOM 649 C CA . PHE A 1 81 ? 3.455 -15.078 -17.922 1 94.38 81 PHE A CA 1
ATOM 650 C C . PHE A 1 81 ? 3.748 -14.305 -19.203 1 94.38 81 PHE A C 1
ATOM 652 O O . PHE A 1 81 ? 4.5 -13.328 -19.188 1 94.38 81 PHE A O 1
ATOM 659 N N . GLY A 1 82 ? 3.275 -14.727 -20.297 1 85.25 82 GLY A N 1
ATOM 660 C CA . GLY A 1 82 ? 3.516 -14.109 -21.594 1 85.25 82 GLY A CA 1
ATOM 661 C C . GLY A 1 82 ? 2.756 -12.812 -21.781 1 85.25 82 GLY A C 1
ATOM 662 O O . GLY A 1 82 ? 2.047 -12.633 -22.766 1 85.25 82 GLY A O 1
ATOM 663 N N . MET A 1 83 ? 2.881 -11.906 -20.875 1 87.69 83 MET A N 1
ATOM 664 C CA . MET A 1 83 ? 2.209 -10.609 -20.922 1 87.69 83 MET A CA 1
ATOM 665 C C . MET A 1 83 ? 3.221 -9.477 -20.844 1 87.69 83 MET A C 1
ATOM 667 O O . MET A 1 83 ? 4.355 -9.672 -20.406 1 87.69 83 MET A O 1
ATOM 671 N N . ASP A 1 84 ? 2.754 -8.258 -21.234 1 85.88 84 ASP A N 1
ATOM 672 C CA . ASP A 1 84 ? 3.625 -7.086 -21.25 1 85.88 84 ASP A CA 1
ATOM 673 C C . ASP A 1 84 ? 3.889 -6.566 -19.844 1 85.88 84 ASP A C 1
ATOM 675 O O . ASP A 1 84 ? 4.934 -5.969 -19.578 1 85.88 84 ASP A O 1
ATOM 679 N N . TRP A 1 85 ? 3.025 -6.898 -19 1 87.88 85 TRP A N 1
ATOM 680 C CA . TRP A 1 85 ? 3.109 -6.258 -17.688 1 87.88 85 TRP A CA 1
ATOM 681 C C . TRP A 1 85 ? 3.578 -7.25 -16.641 1 87.88 85 TRP A C 1
ATOM 683 O O . TRP A 1 85 ? 3.785 -6.879 -15.477 1 87.88 85 TRP A O 1
ATOM 693 N N . ALA A 1 86 ? 3.732 -8.508 -16.938 1 91 86 ALA A N 1
ATOM 694 C CA . ALA A 1 86 ? 4.219 -9.539 -16.016 1 91 86 ALA A CA 1
ATOM 695 C C . ALA A 1 86 ? 5.051 -10.586 -16.766 1 91 86 ALA A C 1
ATOM 697 O O . ALA A 1 86 ? 4.609 -11.133 -17.781 1 91 86 ALA A O 1
ATOM 698 N N . PHE A 1 87 ? 6.285 -10.867 -16.234 1 91.94 87 PHE A N 1
ATOM 699 C CA . PHE A 1 87 ? 7.109 -11.852 -16.922 1 91.94 87 PHE A CA 1
ATOM 700 C C . PHE A 1 87 ? 8.078 -12.516 -15.953 1 91.94 87 PHE A C 1
ATOM 702 O O . PHE A 1 87 ? 8.266 -12.039 -14.828 1 91.94 87 PHE A O 1
ATOM 709 N N . VAL A 1 88 ? 8.523 -13.656 -16.312 1 93.81 88 VAL A N 1
ATOM 710 C CA . VAL A 1 88 ? 9.625 -14.406 -15.719 1 93.81 88 VAL A CA 1
ATOM 711 C C . VAL A 1 88 ? 10.758 -14.562 -16.734 1 93.81 88 VAL A C 1
ATOM 713 O O . VAL A 1 88 ? 10.508 -14.703 -17.938 1 93.81 88 VAL A O 1
ATOM 716 N N . ASP A 1 89 ? 11.992 -14.438 -16.297 1 91.88 89 ASP A N 1
ATOM 717 C CA . ASP A 1 89 ? 13.117 -14.703 -17.188 1 91.88 89 ASP A CA 1
ATOM 718 C C . ASP A 1 89 ? 12.961 -16.062 -17.875 1 91.88 89 ASP A C 1
ATOM 720 O O . ASP A 1 89 ? 12.898 -17.094 -17.203 1 91.88 89 ASP A O 1
ATOM 724 N N . PRO A 1 90 ? 12.859 -16.047 -19.188 1 91.44 90 PRO A N 1
ATOM 725 C CA . PRO A 1 90 ? 12.586 -17.281 -19.922 1 91.44 90 PRO A CA 1
ATOM 726 C C . PRO A 1 90 ? 13.68 -18.328 -19.719 1 91.44 90 PRO A C 1
ATOM 728 O O . PRO A 1 90 ? 13.445 -19.516 -19.953 1 91.44 90 PRO A O 1
ATOM 731 N N . ALA A 1 91 ? 14.82 -17.984 -19.312 1 93.5 91 ALA A N 1
ATOM 732 C CA . ALA A 1 91 ? 15.922 -18.922 -19.109 1 93.5 91 ALA A CA 1
ATOM 733 C C . ALA A 1 91 ? 15.766 -19.672 -17.797 1 93.5 91 ALA A C 1
ATOM 735 O O . ALA A 1 91 ? 16.5 -20.625 -17.531 1 93.5 91 ALA A O 1
ATOM 736 N N . THR A 1 92 ? 14.805 -19.266 -16.969 1 94.5 92 THR A N 1
ATOM 737 C CA . THR A 1 92 ? 14.602 -19.891 -15.664 1 94.5 92 THR A CA 1
ATOM 738 C C . THR A 1 92 ? 13.992 -21.281 -15.82 1 94.5 92 THR A C 1
ATOM 740 O O . THR A 1 92 ? 12.891 -21.422 -16.359 1 94.5 92 THR A O 1
ATOM 743 N N . PRO A 1 93 ? 14.672 -22.297 -15.352 1 97 93 PRO A N 1
ATOM 744 C CA . PRO A 1 93 ? 14.047 -23.625 -15.406 1 97 93 PRO A CA 1
ATOM 745 C C . PRO A 1 93 ? 12.984 -23.812 -14.328 1 97 93 PRO A C 1
ATOM 747 O O . PRO A 1 93 ? 13.094 -23.25 -13.242 1 97 93 PRO A O 1
ATOM 750 N N . VAL A 1 94 ? 12 -24.625 -14.633 1 97.81 94 VAL A N 1
ATOM 751 C CA . VAL A 1 94 ? 11.008 -25.016 -13.641 1 97.81 94 VAL A CA 1
ATOM 752 C C . VAL A 1 94 ? 11.484 -26.25 -12.891 1 97.81 94 VAL A C 1
ATOM 754 O O . VAL A 1 94 ? 11.203 -27.375 -13.297 1 97.81 94 VAL A O 1
ATOM 757 N N . GLU A 1 95 ? 12.234 -26.031 -11.836 1 98.06 95 GLU A N 1
ATOM 758 C CA . GLU A 1 95 ? 12.828 -27.094 -11.031 1 98.06 95 GLU A CA 1
ATOM 759 C C . GLU A 1 95 ? 12.703 -26.797 -9.539 1 98.06 95 GLU A C 1
ATOM 761 O O . GLU A 1 95 ? 12.883 -25.656 -9.117 1 98.06 95 GLU A O 1
ATOM 766 N N . THR A 1 96 ? 12.469 -27.906 -8.812 1 98 96 THR A N 1
ATOM 767 C CA . THR A 1 96 ? 12.352 -27.75 -7.371 1 98 96 THR A CA 1
ATOM 768 C C . THR A 1 96 ? 13.602 -27.094 -6.789 1 98 96 THR A C 1
ATOM 770 O O . THR A 1 96 ? 14.719 -27.469 -7.125 1 98 96 THR A O 1
ATOM 773 N N . GLY A 1 97 ? 13.406 -26.047 -6.035 1 97.19 97 GLY A N 1
ATOM 774 C CA . GLY A 1 97 ? 14.5 -25.375 -5.363 1 97.19 97 GLY A CA 1
A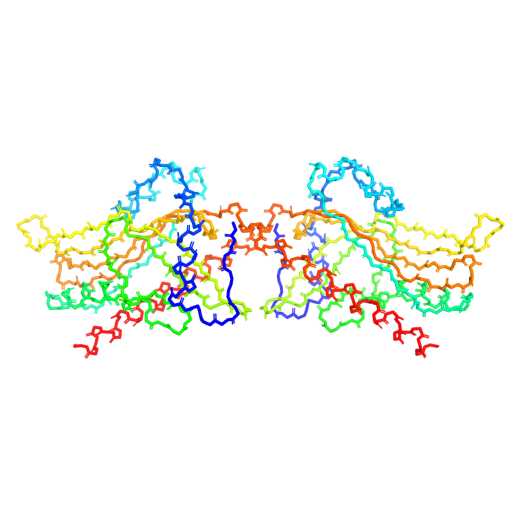TOM 775 C C . GLY A 1 97 ? 15 -24.156 -6.109 1 97.19 97 GLY A C 1
ATOM 776 O O . GLY A 1 97 ? 15.727 -23.328 -5.551 1 97.19 97 GLY A O 1
ATOM 777 N N . LYS A 1 98 ? 14.609 -24.062 -7.387 1 96.75 98 LYS A N 1
ATOM 778 C CA . LYS A 1 98 ? 15.078 -22.938 -8.188 1 96.75 98 LYS A CA 1
ATOM 779 C C . LYS A 1 98 ? 14.438 -21.625 -7.73 1 96.75 98 LYS A C 1
ATOM 781 O O . LYS A 1 98 ? 13.211 -21.531 -7.652 1 96.75 98 LYS A O 1
ATOM 786 N N . LYS A 1 99 ? 15.266 -20.688 -7.434 1 95.38 99 LYS A N 1
ATOM 787 C CA . LYS A 1 99 ? 14.797 -19.328 -7.16 1 95.38 99 LYS A CA 1
ATOM 788 C C . LYS A 1 99 ? 14.602 -18.547 -8.453 1 95.38 99 LYS A C 1
ATOM 790 O O . LYS A 1 99 ? 15.367 -18.703 -9.398 1 95.38 99 LYS A O 1
ATOM 795 N N . PHE A 1 100 ? 13.531 -17.703 -8.43 1 94.44 100 PHE A N 1
ATOM 796 C CA . PHE A 1 100 ? 13.266 -16.859 -9.594 1 94.44 100 PHE A CA 1
ATOM 797 C C . PHE A 1 100 ? 12.469 -15.625 -9.195 1 94.44 100 PHE A C 1
ATOM 799 O O . PHE A 1 100 ? 12.031 -15.5 -8.047 1 94.44 100 PHE A O 1
ATOM 806 N N . CYS A 1 101 ? 12.344 -14.648 -10.172 1 92.56 101 CYS A N 1
ATOM 807 C CA . CYS A 1 101 ? 11.562 -13.438 -9.945 1 92.56 101 CYS A CA 1
ATOM 808 C C . CYS A 1 101 ? 10.398 -13.336 -10.93 1 92.56 101 CYS A C 1
ATOM 810 O O . CYS A 1 101 ? 10.562 -13.648 -12.109 1 92.56 101 CYS A O 1
ATOM 812 N N . ILE A 1 102 ? 9.281 -13.039 -10.367 1 92.75 102 ILE A N 1
ATOM 813 C CA . ILE A 1 102 ? 8.219 -12.477 -11.195 1 92.75 102 ILE A CA 1
ATOM 814 C C . ILE A 1 102 ? 8.336 -10.953 -11.227 1 92.75 102 ILE A C 1
ATOM 816 O O . ILE A 1 102 ? 8.43 -10.312 -10.172 1 92.75 102 ILE A O 1
ATOM 820 N N . CYS A 1 103 ? 8.367 -10.406 -12.359 1 88.31 103 CYS A N 1
ATOM 821 C CA . CYS A 1 103 ? 8.398 -8.953 -12.523 1 88.31 103 CYS A CA 1
ATOM 822 C C . CYS A 1 103 ? 7.059 -8.438 -13.023 1 88.31 103 CYS A C 1
ATOM 824 O O . CYS A 1 103 ? 6.539 -8.922 -14.031 1 88.31 103 CYS A O 1
ATOM 826 N N . VAL A 1 104 ? 6.52 -7.484 -12.266 1 86 104 VAL A N 1
ATOM 827 C CA . VAL A 1 104 ? 5.195 -6.961 -12.594 1 86 104 VAL A CA 1
ATOM 828 C C . VAL A 1 104 ? 5.266 -5.441 -12.75 1 86 104 VAL A C 1
ATOM 830 O O . VAL A 1 104 ? 5.832 -4.754 -11.898 1 86 104 VAL A O 1
ATOM 833 N N . LYS A 1 105 ? 4.676 -5.012 -13.828 1 79.5 105 LYS A N 1
ATOM 834 C CA . LYS A 1 105 ? 4.602 -3.574 -14.062 1 79.5 105 LYS A CA 1
ATOM 835 C C . LYS A 1 105 ? 3.445 -2.949 -13.281 1 79.5 105 LYS A C 1
ATOM 837 O O . LYS A 1 105 ? 2.285 -3.309 -13.492 1 79.5 105 LYS A O 1
ATOM 842 N N . GLU A 1 106 ? 3.812 -2.086 -12.352 1 72.19 106 GLU A N 1
ATOM 843 C CA . GLU A 1 106 ? 2.807 -1.301 -11.641 1 72.19 106 GLU A CA 1
ATOM 844 C C . GLU A 1 106 ? 2.758 0.134 -12.156 1 72.19 106 GLU A C 1
ATOM 846 O O . GLU A 1 106 ? 3.473 0.483 -13.102 1 72.19 106 GLU A O 1
ATOM 851 N N . VAL A 1 107 ? 1.703 0.963 -11.797 1 58.06 107 VAL A N 1
ATOM 852 C CA . VAL A 1 107 ? 1.502 2.316 -12.297 1 58.06 107 VAL A CA 1
ATOM 853 C C . VAL A 1 107 ? 2.805 3.105 -12.195 1 58.06 107 VAL A C 1
ATOM 855 O O . VAL A 1 107 ? 3.203 3.785 -13.148 1 58.06 107 VAL A O 1
ATOM 858 N N . LEU A 1 108 ? 3.43 3.035 -11.156 1 58.56 108 LEU A N 1
ATOM 859 C CA . LEU A 1 108 ? 4.672 3.797 -11.094 1 58.56 108 LEU A CA 1
ATOM 860 C C . LEU A 1 108 ? 5.871 2.902 -11.391 1 58.56 108 LEU A C 1
ATOM 862 O O . LEU A 1 108 ? 6.516 3.041 -12.43 1 58.56 108 LEU A O 1
ATOM 866 N N . PRO A 1 109 ? 6.359 1.989 -10.602 1 67.81 109 PRO A N 1
ATOM 867 C CA . PRO A 1 109 ? 7.551 1.169 -10.836 1 67.81 109 PRO A CA 1
ATOM 868 C C . PRO A 1 109 ? 7.211 -0.288 -11.141 1 67.81 109 PRO A C 1
ATOM 870 O O . PRO A 1 109 ? 6.043 -0.678 -11.086 1 67.81 109 PRO A O 1
ATOM 873 N N . TRP A 1 110 ? 8.203 -1.022 -11.742 1 76 110 TRP A N 1
ATOM 874 C CA . TRP A 1 110 ? 8.156 -2.48 -11.727 1 76 110 TRP A CA 1
ATOM 875 C C . TRP A 1 110 ? 8.422 -3.023 -10.328 1 76 110 TRP A C 1
ATOM 877 O O . TRP A 1 110 ? 9.289 -2.516 -9.617 1 76 110 TRP A O 1
ATOM 887 N N . VAL A 1 111 ? 7.699 -3.965 -9.992 1 78.44 111 VAL A N 1
ATOM 888 C CA . VAL A 1 111 ? 7.91 -4.688 -8.742 1 78.44 111 VAL A CA 1
ATOM 889 C C . VAL A 1 111 ? 8.523 -6.055 -9.031 1 78.44 111 VAL A C 1
ATOM 891 O O . VAL A 1 111 ? 8.078 -6.766 -9.93 1 78.44 111 VAL A O 1
ATOM 894 N N . ILE A 1 112 ? 9.609 -6.375 -8.391 1 84.38 112 ILE A N 1
ATOM 895 C CA . ILE A 1 112 ? 10.281 -7.664 -8.523 1 84.38 112 ILE A CA 1
ATOM 896 C C . ILE A 1 112 ? 9.922 -8.562 -7.344 1 84.38 112 ILE A C 1
ATOM 898 O O . ILE A 1 112 ? 10.234 -8.242 -6.195 1 84.38 112 ILE A O 1
ATOM 902 N N . LEU A 1 113 ? 9.32 -9.656 -7.605 1 87.5 113 LEU A N 1
ATOM 903 C CA . LEU A 1 113 ? 8.789 -10.555 -6.578 1 87.5 113 LEU A CA 1
ATOM 904 C C . LEU A 1 113 ? 9.562 -11.867 -6.559 1 87.5 113 LEU A C 1
ATOM 906 O O . LEU A 1 113 ? 9.367 -12.719 -7.43 1 87.5 113 LEU A O 1
ATOM 910 N N . PRO A 1 114 ? 10.406 -12.039 -5.617 1 91.94 114 PRO A N 1
ATOM 911 C CA . PRO A 1 114 ? 11.227 -13.258 -5.574 1 91.94 114 PRO A CA 1
ATOM 912 C C . PRO A 1 114 ? 10.461 -14.461 -5.031 1 91.94 114 PRO A C 1
ATOM 914 O O . PRO A 1 114 ? 9.75 -14.344 -4.027 1 91.94 114 PRO A O 1
ATOM 917 N N . LEU A 1 115 ? 10.648 -15.555 -5.648 1 96.19 115 LEU A N 1
ATOM 918 C CA . LEU A 1 115 ? 10.031 -16.828 -5.281 1 96.19 115 LEU A CA 1
ATOM 919 C C . LEU A 1 115 ? 11.031 -17.969 -5.426 1 96.19 115 LEU A C 1
ATOM 921 O O . LEU A 1 115 ? 12.133 -17.781 -5.934 1 96.19 115 LEU A O 1
ATOM 925 N N . GLN A 1 116 ? 10.586 -19.094 -4.875 1 97.69 116 GLN A N 1
ATOM 926 C CA . GLN A 1 116 ? 11.328 -20.328 -5.047 1 97.69 116 GLN A CA 1
ATOM 927 C C . GLN A 1 116 ? 10.391 -21.5 -5.332 1 97.69 116 GLN A C 1
ATOM 929 O O . GLN A 1 116 ? 9.375 -21.656 -4.656 1 97.69 116 GLN A O 1
ATOM 934 N N . VAL A 1 117 ? 10.75 -22.281 -6.395 1 98.25 117 VAL A N 1
ATOM 935 C CA . VAL A 1 117 ? 9.945 -23.453 -6.703 1 98.25 117 VAL A CA 1
ATOM 936 C C . VAL A 1 117 ? 10.023 -24.453 -5.547 1 98.25 117 VAL A C 1
ATOM 938 O O . VAL A 1 117 ? 11.117 -24.859 -5.137 1 98.25 117 VAL A O 1
ATOM 941 N N . VAL A 1 118 ? 8.883 -24.828 -5.02 1 98.62 118 VAL A N 1
ATOM 942 C CA . VAL A 1 118 ? 8.812 -25.719 -3.869 1 98.62 118 VAL A CA 1
ATOM 943 C C . VAL A 1 118 ? 8.695 -27.172 -4.344 1 98.62 118 VAL A C 1
ATOM 945 O O . VAL A 1 118 ? 9.281 -28.078 -3.738 1 98.62 118 VAL A O 1
ATOM 948 N N . TYR A 1 119 ? 7.945 -27.422 -5.367 1 98.38 119 TYR A N 1
ATOM 949 C CA . TYR A 1 119 ? 7.777 -28.75 -5.926 1 98.38 119 TYR A CA 1
ATOM 950 C C . TYR A 1 119 ? 7.406 -28.688 -7.402 1 98.38 119 TYR A C 1
ATOM 952 O O . TYR A 1 119 ? 6.918 -27.656 -7.879 1 98.38 119 TYR A O 1
ATOM 960 N N . VAL A 1 120 ? 7.668 -29.734 -8.094 1 98.19 120 VAL A N 1
ATOM 961 C CA . VAL A 1 120 ? 7.195 -30.031 -9.445 1 98.19 120 VAL A CA 1
ATOM 962 C C . VAL A 1 120 ? 6.516 -31.391 -9.469 1 98.19 120 VAL A C 1
ATOM 964 O O . VAL A 1 120 ? 7.074 -32.375 -8.992 1 98.19 120 VAL A O 1
ATOM 967 N N . ASP A 1 121 ? 5.293 -31.375 -9.914 1 95.38 121 ASP A N 1
ATOM 968 C CA . ASP A 1 121 ? 4.504 -32.594 -9.961 1 95.38 121 ASP A CA 1
ATOM 969 C C . ASP A 1 121 ? 4.125 -32.969 -11.391 1 95.38 121 ASP A C 1
ATOM 971 O O . ASP A 1 121 ? 3.668 -32.094 -12.156 1 95.38 121 ASP A O 1
ATOM 975 N N . GLU A 1 122 ? 4.375 -34.156 -11.75 1 93.88 122 GLU A N 1
ATOM 976 C CA . GLU A 1 122 ? 3.957 -34.625 -13.07 1 93.88 122 GLU A CA 1
ATOM 977 C C . GLU A 1 122 ? 3.436 -36.062 -13 1 93.88 122 GLU A C 1
ATOM 979 O O . GLU A 1 122 ? 3.998 -36.906 -12.289 1 93.88 122 GLU A O 1
ATOM 984 N N . SER A 1 123 ? 2.289 -36.281 -13.508 1 89.38 123 SER A N 1
ATOM 985 C CA . SER A 1 123 ? 1.742 -37.625 -13.688 1 89.38 123 SER A CA 1
ATOM 986 C C . SER A 1 123 ? 1.312 -37.844 -15.133 1 89.38 123 SER A C 1
ATOM 988 O O . SER A 1 123 ? 0.744 -36.938 -15.766 1 89.38 123 SER A O 1
ATOM 990 N N . ARG A 1 124 ? 1.813 -38.938 -15.828 1 75.75 124 ARG A N 1
ATOM 991 C CA . ARG A 1 124 ? 1.361 -39.344 -17.156 1 75.75 124 ARG A CA 1
ATOM 992 C C . ARG A 1 124 ? 0.138 -40.25 -17.047 1 75.75 124 ARG A C 1
ATOM 994 O O . ARG A 1 124 ? -0.138 -40.812 -15.992 1 75.75 124 ARG A O 1
ATOM 1001 N N . LYS A 1 125 ? -0.743 -40.062 -18.125 1 64.12 125 LYS A N 1
ATOM 1002 C CA . LYS A 1 125 ? -1.899 -40.969 -18.141 1 64.12 125 LYS A CA 1
ATOM 1003 C C . LYS A 1 125 ? -1.491 -42.406 -17.828 1 64.12 125 LYS A C 1
ATOM 1005 O O . LYS A 1 125 ? -0.546 -42.938 -18.422 1 64.12 125 LYS A O 1
ATOM 1010 N N . SER A 1 126 ? -1.458 -42.906 -16.578 1 54.69 126 SER A N 1
ATOM 1011 C CA . SER A 1 126 ? -1.426 -44.344 -16.297 1 54.69 126 SER A CA 1
ATOM 1012 C C . SER A 1 126 ? -2.785 -44.844 -15.812 1 54.69 126 SER A C 1
ATOM 1014 O O . SER A 1 126 ? -3.721 -44.031 -15.656 1 54.69 126 SER A O 1
ATOM 1016 N N . ARG A 1 127 ? -2.902 -46.156 -15.727 1 57.44 127 ARG A N 1
ATOM 1017 C CA . ARG A 1 127 ? -4.035 -46.812 -15.102 1 57.44 127 ARG A CA 1
ATOM 1018 C C . ARG A 1 127 ? -4.562 -46.031 -13.914 1 57.44 127 ARG A C 1
ATOM 1020 O O . ARG A 1 127 ? -5.699 -46.219 -13.484 1 57.44 127 ARG A O 1
ATOM 1027 N N . LYS A 1 128 ? -3.746 -45.062 -13.352 1 55.78 128 LYS A N 1
ATOM 1028 C CA . LYS A 1 128 ? -3.967 -44.562 -12 1 55.78 128 LYS A CA 1
ATOM 1029 C C . LYS A 1 128 ? -4.602 -43.156 -12.039 1 55.78 128 LYS A C 1
ATOM 1031 O O . LYS A 1 128 ? -4.844 -42.562 -10.992 1 55.78 128 LYS A O 1
ATOM 1036 N N . GLY A 1 129 ? -4.844 -42.469 -13.43 1 62.03 129 GLY A N 1
ATOM 1037 C CA . GLY A 1 129 ? -5.566 -41.188 -13.344 1 62.03 129 GLY A CA 1
ATOM 1038 C C . GLY A 1 129 ? -5.191 -40.219 -14.445 1 62.03 129 GLY A C 1
ATOM 1039 O O . GLY A 1 129 ? -4.379 -40.531 -15.312 1 62.03 129 GLY A O 1
ATOM 1040 N N . PRO A 1 130 ? -5.895 -39.094 -14.516 1 77.88 130 PRO A N 1
ATOM 1041 C CA . PRO A 1 130 ? -5.707 -38.094 -15.547 1 77.88 130 PRO A CA 1
ATOM 1042 C C . PRO A 1 130 ? -4.281 -37.531 -15.594 1 77.88 130 PRO A C 1
ATOM 1044 O O . PRO A 1 130 ? -3.564 -37.594 -14.586 1 77.88 130 PRO A O 1
ATOM 1047 N N . ALA A 1 131 ? -3.676 -37.312 -16.766 1 92.31 131 ALA A N 1
ATOM 1048 C CA . ALA A 1 131 ? -2.363 -36.688 -16.906 1 92.31 131 ALA A CA 1
ATOM 1049 C C . ALA A 1 131 ? -2.34 -35.312 -16.281 1 92.31 131 ALA A C 1
ATOM 1051 O O . ALA A 1 131 ? -3.309 -34.562 -16.375 1 92.31 131 ALA A O 1
ATOM 1052 N N . HIS A 1 132 ? -1.28 -35.094 -15.57 1 95.56 132 HIS A N 1
ATOM 1053 C CA . HIS A 1 132 ? -1.174 -33.812 -14.852 1 95.56 132 HIS A CA 1
ATOM 1054 C C . HIS A 1 132 ? 0.271 -33.344 -14.797 1 95.56 132 HIS A C 1
ATOM 1056 O O . HIS A 1 132 ? 1.198 -34.156 -14.703 1 95.56 132 HIS A O 1
ATOM 1062 N N . PHE A 1 133 ? 0.437 -32.062 -14.992 1 97.44 133 PHE A N 1
ATOM 1063 C CA . PHE A 1 133 ? 1.698 -31.359 -14.727 1 97.44 133 PHE A CA 1
ATOM 1064 C C . PHE A 1 133 ? 1.461 -30.078 -13.953 1 97.44 133 PHE A C 1
ATOM 1066 O O . PHE A 1 133 ? 0.519 -29.328 -14.25 1 97.44 133 PHE A O 1
ATOM 1073 N N . GLY A 1 134 ? 2.279 -29.828 -12.961 1 97.81 134 GLY A N 1
ATOM 1074 C CA . GLY A 1 134 ? 2.195 -28.562 -12.242 1 97.81 134 GLY A CA 1
ATOM 1075 C C . GLY A 1 134 ? 3.396 -28.297 -11.352 1 97.81 134 GLY A C 1
ATOM 1076 O O . GLY A 1 134 ? 4.211 -29.203 -11.117 1 97.81 134 GLY A O 1
ATOM 1077 N N . TYR A 1 135 ? 3.553 -27.109 -10.961 1 98.56 135 TYR A N 1
ATOM 1078 C CA . TYR A 1 135 ? 4.57 -26.734 -9.977 1 98.56 135 TYR A CA 1
ATOM 1079 C C . TYR A 1 135 ? 4.043 -25.672 -9.023 1 98.56 135 TYR A C 1
ATOM 1081 O O . TYR A 1 135 ? 3.154 -24.891 -9.375 1 98.56 135 TYR A O 1
ATOM 1089 N N . GLY A 1 136 ? 4.535 -25.703 -7.82 1 98.5 136 GLY A N 1
ATOM 1090 C CA . GLY A 1 136 ? 4.25 -24.703 -6.809 1 98.5 136 GLY A CA 1
ATOM 1091 C C . GLY A 1 136 ? 5.469 -23.891 -6.414 1 98.5 136 GLY A C 1
ATOM 1092 O O . GLY A 1 136 ? 6.574 -24.422 -6.305 1 98.5 136 GLY A O 1
ATOM 1093 N N . SER A 1 137 ? 5.262 -22.594 -6.25 1 98.44 137 SER A N 1
ATOM 1094 C CA . SER A 1 137 ? 6.336 -21.719 -5.793 1 98.44 137 SER A CA 1
ATOM 1095 C C . SER A 1 137 ? 5.926 -20.953 -4.543 1 98.44 137 SER A C 1
ATOM 1097 O O . SER A 1 137 ? 4.754 -20.609 -4.371 1 98.44 137 SER A O 1
ATOM 1099 N N . GLY A 1 138 ? 6.91 -20.75 -3.705 1 97.94 138 GLY A N 1
ATOM 1100 C CA . GLY A 1 138 ? 6.715 -20.031 -2.461 1 97.94 138 GLY A CA 1
ATOM 1101 C C . GLY A 1 138 ? 7.371 -18.656 -2.457 1 97.94 138 GLY A C 1
ATOM 1102 O O . GLY A 1 138 ? 8.414 -18.469 -3.078 1 97.94 138 GLY A O 1
ATOM 1103 N N . THR A 1 139 ? 6.734 -17.781 -1.707 1 94.69 139 THR A N 1
ATOM 1104 C CA . THR A 1 139 ? 7.242 -16.422 -1.614 1 94.69 139 THR A CA 1
ATOM 1105 C C . THR A 1 139 ? 8.469 -16.359 -0.71 1 94.69 139 THR A C 1
ATOM 1107 O O . THR A 1 139 ? 8.547 -17.078 0.294 1 94.69 139 THR A O 1
ATOM 1110 N N . LEU A 1 140 ? 9.383 -15.555 -1.135 1 91.69 140 LEU A N 1
ATOM 1111 C CA . LEU A 1 140 ? 10.594 -15.312 -0.351 1 91.69 140 LEU A CA 1
ATOM 1112 C C . LEU A 1 140 ? 10.539 -13.953 0.331 1 91.69 140 LEU A C 1
ATOM 1114 O O . LEU A 1 140 ? 9.633 -13.156 0.066 1 91.69 140 LEU A O 1
ATOM 1118 N N . GLN A 1 141 ? 11.43 -13.836 1.285 1 83.75 141 GLN A N 1
ATOM 1119 C CA . GLN A 1 141 ? 11.562 -12.508 1.877 1 83.75 141 GLN A CA 1
ATOM 1120 C C . GLN A 1 141 ? 11.664 -11.43 0.799 1 83.75 141 GLN A C 1
ATOM 1122 O O . GLN A 1 141 ? 12.375 -11.602 -0.191 1 83.75 141 GLN A O 1
ATOM 1127 N N . GLY A 1 142 ? 10.852 -10.367 0.993 1 76.19 142 GLY A N 1
ATOM 1128 C CA . GLY A 1 142 ? 10.82 -9.312 -0.008 1 76.19 142 GLY A CA 1
ATOM 1129 C C . GLY A 1 142 ? 9.586 -9.359 -0.887 1 76.19 142 GLY A C 1
ATOM 1130 O O . GLY A 1 142 ? 9.258 -8.383 -1.562 1 76.19 142 GLY A O 1
ATOM 1131 N N . HIS A 1 143 ? 8.992 -10.523 -0.902 1 83.81 143 HIS A N 1
ATOM 1132 C CA . HIS A 1 143 ? 7.723 -10.625 -1.61 1 83.81 143 HIS A CA 1
ATOM 1133 C C . HIS A 1 143 ? 6.613 -9.883 -0.868 1 83.81 143 HIS A C 1
ATOM 1135 O O . HIS A 1 143 ? 6.602 -9.852 0.365 1 83.81 143 HIS A O 1
ATOM 1141 N N . LEU A 1 144 ? 5.676 -9.289 -1.572 1 76.38 144 LEU A N 1
ATOM 1142 C CA . LEU A 1 144 ? 4.605 -8.484 -0.986 1 76.38 144 LEU A CA 1
ATOM 1143 C C . LEU A 1 144 ? 3.623 -9.367 -0.221 1 76.38 144 LEU A C 1
ATOM 1145 O O . LEU A 1 144 ? 2.959 -8.898 0.708 1 76.38 144 LEU A O 1
ATOM 1149 N N . LEU A 1 145 ? 3.574 -10.578 -0.635 1 85 145 LEU A N 1
ATOM 1150 C CA . LEU A 1 145 ? 2.707 -11.562 -0.002 1 85 145 LEU A CA 1
ATOM 1151 C C . LEU A 1 145 ? 3.527 -12.695 0.612 1 85 145 LEU A C 1
ATOM 1153 O O . LEU A 1 145 ? 4.719 -12.828 0.323 1 85 145 LEU A O 1
ATOM 1157 N N . ALA A 1 146 ? 2.938 -13.367 1.499 1 89.38 146 ALA A N 1
ATOM 1158 C CA . ALA A 1 146 ? 3.488 -14.602 2.055 1 89.38 146 ALA A CA 1
ATOM 1159 C C . ALA A 1 146 ? 2.598 -15.797 1.73 1 89.38 146 ALA A C 1
ATOM 1161 O O . ALA A 1 146 ? 1.389 -15.758 1.969 1 89.38 146 ALA A O 1
ATOM 1162 N N . GLY A 1 147 ? 3.111 -16.781 1.104 1 95.31 147 GLY A N 1
ATOM 1163 C CA . GLY A 1 147 ? 2.357 -17.969 0.75 1 95.31 147 GLY A CA 1
ATOM 1164 C C . GLY A 1 147 ? 2.91 -18.688 -0.465 1 95.31 147 GLY A C 1
ATOM 1165 O O . GLY A 1 147 ? 4.125 -18.703 -0.683 1 95.31 147 GLY A O 1
ATOM 1166 N N . GLU A 1 148 ? 2.041 -19.469 -1.134 1 97.81 148 GLU A N 1
ATOM 1167 C CA . GLU A 1 148 ? 2.428 -20.234 -2.318 1 97.81 148 GLU A CA 1
ATOM 1168 C C . GLU A 1 148 ? 1.414 -20.047 -3.445 1 97.81 148 GLU A C 1
ATOM 1170 O O . GLU A 1 148 ? 0.254 -19.719 -3.197 1 97.81 148 GLU A O 1
ATOM 1175 N N . GLU A 1 149 ? 1.888 -20.219 -4.59 1 97.81 149 GLU A N 1
ATOM 1176 C CA . GLU A 1 149 ? 1.065 -20.266 -5.797 1 97.81 149 GLU A CA 1
ATOM 1177 C C . GLU A 1 149 ? 1.422 -21.469 -6.66 1 97.81 149 GLU A C 1
ATOM 1179 O O . GLU A 1 149 ? 2.6 -21.781 -6.844 1 97.81 149 GLU A O 1
ATOM 1184 N N . ARG A 1 150 ? 0.424 -22.172 -7.125 1 98.38 150 ARG A N 1
ATOM 1185 C CA . ARG A 1 150 ? 0.59 -23.328 -8.008 1 98.38 150 ARG A CA 1
ATOM 1186 C C . ARG A 1 150 ? 0.003 -23.047 -9.391 1 98.38 150 ARG A C 1
ATOM 1188 O O . ARG A 1 150 ? -1.101 -22.516 -9.5 1 98.38 150 ARG A O 1
ATOM 1195 N N . PHE A 1 151 ? 0.731 -23.422 -10.438 1 98.56 151 PHE A N 1
ATOM 1196 C CA . PHE A 1 151 ? 0.271 -23.469 -11.82 1 98.56 151 PHE A CA 1
ATOM 1197 C C . PHE A 1 151 ? 0.225 -24.891 -12.336 1 98.56 151 PHE A C 1
ATOM 1199 O O . PHE A 1 151 ? 1.202 -25.641 -12.211 1 98.56 151 PHE A O 1
ATOM 1206 N N . SER A 1 152 ? -0.906 -25.281 -12.93 1 98.12 152 SER A N 1
ATOM 1207 C CA . SER A 1 152 ? -0.975 -26.672 -13.367 1 98.12 152 SER A CA 1
ATOM 1208 C C . SER A 1 152 ? -1.82 -26.812 -14.625 1 98.12 152 SER A C 1
ATOM 1210 O O . SER A 1 152 ? -2.637 -25.938 -14.938 1 98.12 152 SER A O 1
ATOM 1212 N N . ILE A 1 153 ? -1.534 -27.828 -15.375 1 97.69 153 ILE A N 1
ATOM 1213 C CA . ILE A 1 153 ? -2.303 -28.312 -16.516 1 97.69 153 ILE A CA 1
ATOM 1214 C C . ILE A 1 153 ? -2.736 -29.766 -16.281 1 97.69 153 ILE A C 1
ATOM 1216 O O . ILE A 1 153 ? -1.951 -30.578 -15.789 1 97.69 153 ILE A O 1
ATOM 1220 N N . GLU A 1 154 ? -4.035 -30.047 -16.547 1 96.69 154 GLU A N 1
ATOM 1221 C CA . GLU A 1 154 ? -4.566 -31.391 -16.297 1 96.69 154 GLU A CA 1
ATOM 1222 C C . GLU A 1 154 ? -5.441 -31.859 -17.453 1 96.69 154 GLU A C 1
ATOM 1224 O O . GLU A 1 154 ? -6.254 -31.109 -17.969 1 96.69 154 GLU A O 1
ATOM 1229 N N . LEU A 1 155 ? -5.168 -33.062 -17.859 1 96.44 155 LEU A N 1
ATOM 1230 C CA . LEU A 1 155 ? -6.094 -33.812 -18.703 1 96.44 155 LEU A CA 1
ATOM 1231 C C . LEU A 1 155 ? -7.035 -34.656 -17.859 1 96.44 155 LEU A C 1
ATOM 1233 O O . LEU A 1 155 ? -6.609 -35.656 -17.25 1 96.44 155 LEU A O 1
ATOM 1237 N N . ASP A 1 156 ? -8.281 -34.281 -17.922 1 93.25 156 ASP A N 1
ATOM 1238 C CA . ASP A 1 156 ? -9.18 -34.969 -17.016 1 93.25 156 ASP A CA 1
ATOM 1239 C C . ASP A 1 156 ? -9.766 -36.219 -17.672 1 93.25 156 ASP A C 1
ATOM 1241 O O . ASP A 1 156 ? -9.391 -36.562 -18.797 1 93.25 156 ASP A O 1
ATOM 1245 N N . GLY A 1 157 ? -10.648 -36.906 -16.953 1 90.62 157 GLY A N 1
ATOM 1246 C CA . GLY A 1 157 ? -11.219 -38.156 -17.406 1 90.62 157 GLY A CA 1
ATOM 1247 C C . GLY A 1 157 ? -12.094 -38.031 -18.641 1 90.62 157 GLY A C 1
ATOM 1248 O O . GLY A 1 157 ? -12.297 -38.969 -19.375 1 90.62 157 GLY A O 1
ATOM 1249 N N . ASN A 1 158 ? -12.578 -36.844 -18.922 1 92.88 158 ASN A N 1
ATOM 1250 C CA . ASN A 1 158 ? -13.445 -36.562 -20.078 1 92.88 158 ASN A CA 1
ATOM 1251 C C . ASN A 1 158 ? -12.641 -36.125 -21.297 1 92.88 158 ASN A C 1
ATOM 1253 O O . ASN A 1 158 ? -13.219 -35.719 -22.312 1 92.88 158 ASN A O 1
ATOM 1257 N N . GLY A 1 159 ? -11.336 -36.094 -21.109 1 94.12 159 GLY A N 1
ATOM 1258 C CA . GLY A 1 159 ? -10.477 -35.688 -22.203 1 94.12 159 GLY A CA 1
ATOM 1259 C C . GLY A 1 159 ? -10.336 -34.188 -22.328 1 94.12 159 GLY A C 1
ATOM 1260 O O . GLY A 1 159 ? -9.852 -33.688 -23.328 1 94.12 159 GLY A O 1
ATOM 1261 N N . GLU A 1 160 ? -10.789 -33.5 -21.312 1 96.25 160 GLU A N 1
ATOM 1262 C CA . GLU A 1 160 ? -10.68 -32.031 -21.297 1 96.25 160 GLU A CA 1
ATOM 1263 C C . GLU A 1 160 ? -9.391 -31.594 -20.609 1 96.25 160 GLU A C 1
ATOM 1265 O O . GLU A 1 160 ? -8.969 -32.188 -19.625 1 96.25 160 GLU A O 1
ATOM 1270 N N . VAL A 1 161 ? -8.758 -30.562 -21.188 1 97 161 VAL A N 1
ATOM 1271 C CA . VAL A 1 161 ? -7.512 -30.047 -20.641 1 97 161 VAL A CA 1
ATOM 1272 C C . VAL A 1 161 ? -7.77 -28.734 -19.906 1 97 161 VAL A C 1
ATOM 1274 O O . VAL A 1 161 ? -8.328 -27.797 -20.484 1 97 161 VAL A O 1
ATOM 1277 N N . TRP A 1 162 ? -7.359 -28.719 -18.625 1 97.75 162 TRP A N 1
ATOM 1278 C CA . TRP A 1 162 ? -7.633 -27.578 -17.75 1 97.75 162 TRP A CA 1
ATOM 1279 C C . TRP A 1 162 ? -6.336 -26.906 -17.312 1 97.75 162 TRP A C 1
ATOM 1281 O O . TRP A 1 162 ? -5.375 -27.578 -16.953 1 97.75 162 TRP A O 1
ATOM 1291 N N . TYR A 1 163 ? -6.301 -25.594 -17.453 1 98.25 163 TYR A N 1
ATOM 1292 C CA . TYR A 1 163 ? -5.285 -24.781 -16.812 1 98.25 163 TYR A CA 1
ATOM 1293 C C . TYR A 1 163 ? -5.797 -24.234 -15.477 1 98.25 163 TYR A C 1
ATOM 1295 O O . TYR A 1 163 ? -6.902 -23.688 -15.406 1 98.25 163 TYR A O 1
ATOM 1303 N N . GLU A 1 164 ? -4.957 -24.422 -14.461 1 97.94 164 GLU A N 1
ATOM 1304 C CA . GLU A 1 164 ? -5.418 -24.078 -13.117 1 97.94 164 GLU A CA 1
ATOM 1305 C C . GLU A 1 164 ? -4.359 -23.281 -12.359 1 97.94 164 GLU A C 1
ATOM 1307 O O . GLU A 1 164 ? -3.166 -23.578 -12.445 1 97.94 164 GLU A O 1
ATOM 1312 N N . ILE A 1 165 ? -4.832 -22.203 -11.688 1 98.06 165 ILE A N 1
ATOM 1313 C CA . ILE A 1 165 ? -4.027 -21.422 -10.766 1 98.06 165 ILE A CA 1
ATOM 1314 C C . ILE A 1 165 ? -4.621 -21.5 -9.359 1 98.06 165 ILE A C 1
ATOM 1316 O O . ILE A 1 165 ? -5.805 -21.219 -9.164 1 98.06 165 ILE A O 1
ATOM 1320 N N . THR A 1 166 ? -3.828 -21.938 -8.359 1 96.75 166 THR A N 1
ATOM 1321 C CA . THR A 1 166 ? -4.234 -21.984 -6.957 1 96.75 166 THR A CA 1
ATOM 1322 C C . THR A 1 166 ? -3.189 -21.328 -6.07 1 96.75 166 THR A C 1
ATOM 1324 O O . THR A 1 166 ? -1.988 -21.547 -6.23 1 96.75 166 THR A O 1
ATOM 1327 N N . SER A 1 167 ? -3.703 -20.469 -5.18 1 95.88 167 SER A N 1
ATOM 1328 C CA . SER A 1 167 ? -2.766 -19.844 -4.25 1 95.88 167 SER A CA 1
ATOM 1329 C C . SER A 1 167 ? -3.383 -1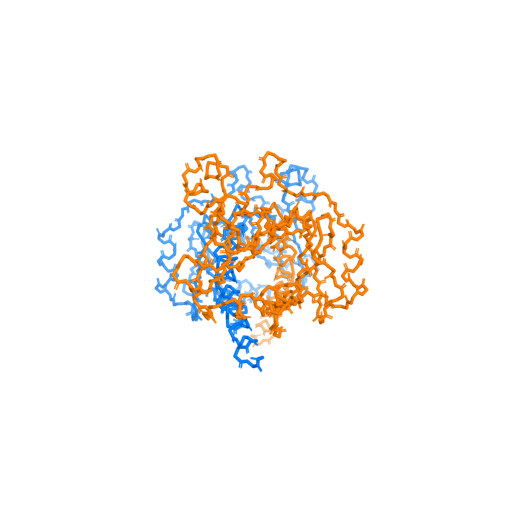9.672 -2.867 1 95.88 167 SER A C 1
ATOM 1331 O O . SER A 1 167 ? -4.609 -19.656 -2.727 1 95.88 167 SER A O 1
ATOM 1333 N N . PHE A 1 168 ? -2.555 -19.734 -1.866 1 94.56 168 PHE A N 1
ATOM 1334 C CA . PHE A 1 168 ? -2.861 -19.219 -0.536 1 94.56 168 PHE A CA 1
ATOM 1335 C C . PHE A 1 168 ? -1.843 -18.172 -0.112 1 94.56 168 PHE A C 1
ATOM 1337 O O . PHE A 1 168 ? -0.637 -18.359 -0.278 1 94.56 168 PHE A O 1
ATOM 1344 N N . SER A 1 169 ? -2.314 -17.078 0.284 1 91.69 169 SER A N 1
ATOM 1345 C CA . SER A 1 169 ? -1.394 -15.992 0.614 1 91.69 169 SER A CA 1
ATOM 1346 C C . SER A 1 169 ? -1.999 -15.047 1.646 1 91.69 169 SER A C 1
ATOM 1348 O O . SER A 1 169 ? -3.213 -15.047 1.855 1 91.69 169 SER A O 1
ATOM 1350 N N . LYS A 1 170 ? -1.175 -14.336 2.35 1 86.06 170 LYS A N 1
ATOM 1351 C CA . LYS A 1 170 ? -1.518 -13.242 3.254 1 86.06 170 LYS A CA 1
ATOM 1352 C C . LYS A 1 170 ? -0.513 -12.094 3.143 1 86.06 170 LYS A C 1
ATOM 1354 O O . LYS A 1 170 ? 0.579 -12.273 2.6 1 86.06 170 LYS A O 1
ATOM 1359 N N . PRO A 1 171 ? -0.992 -10.914 3.504 1 78 171 PRO A N 1
ATOM 1360 C CA . PRO A 1 171 ? -0.051 -9.797 3.41 1 78 171 PRO A CA 1
ATOM 1361 C C . PRO A 1 171 ? 1.232 -10.039 4.199 1 78 171 PRO A C 1
ATOM 1363 O O . PRO A 1 171 ? 1.185 -10.547 5.324 1 78 171 PRO A O 1
ATOM 1366 N N . ALA A 1 172 ? 2.301 -9.781 3.479 1 73.44 172 ALA A N 1
ATOM 1367 C CA . ALA A 1 172 ? 3.584 -9.859 4.172 1 73.44 172 ALA A CA 1
ATOM 1368 C C . ALA A 1 172 ? 3.85 -8.586 4.969 1 73.44 172 ALA A C 1
ATOM 1370 O O . ALA A 1 172 ? 3.156 -7.578 4.801 1 73.44 172 ALA A O 1
ATOM 1371 N N . HIS A 1 173 ? 4.488 -8.594 6.039 1 59.97 173 HIS A N 1
ATOM 1372 C CA . HIS A 1 173 ? 4.816 -7.441 6.871 1 59.97 173 HIS A CA 1
ATOM 1373 C C . HIS A 1 173 ? 5.305 -6.27 6.027 1 59.97 173 HIS A C 1
ATOM 1375 O O . HIS A 1 173 ? 5.219 -5.113 6.453 1 59.97 173 HIS A O 1
ATOM 1381 N N . PHE A 1 174 ? 5.66 -6.582 4.801 1 51.06 174 PHE A N 1
ATOM 1382 C CA . PHE A 1 174 ? 6.336 -5.562 4.008 1 51.06 174 PHE A CA 1
ATOM 1383 C C . PHE A 1 174 ? 5.328 -4.605 3.379 1 51.06 174 PHE A C 1
ATOM 1385 O O . PHE A 1 174 ? 5.641 -3.441 3.127 1 51.06 174 PHE A O 1
ATOM 1392 N N . LEU A 1 175 ? 4.094 -5.254 3.129 1 52.62 175 LEU A N 1
ATOM 1393 C CA . LEU A 1 175 ? 3.17 -4.328 2.48 1 52.62 175 LEU A CA 1
ATOM 1394 C C . LEU A 1 175 ? 3.127 -2.994 3.217 1 52.62 175 LEU A C 1
ATOM 1396 O O . LEU A 1 175 ? 3.018 -1.938 2.59 1 52.62 175 LEU A O 1
ATOM 1400 N N . SER A 1 176 ? 3.33 -2.984 4.531 1 53.03 176 SER A N 1
ATOM 1401 C CA . SER A 1 176 ? 3.461 -1.754 5.305 1 53.03 176 SER A CA 1
ATOM 1402 C C . SER A 1 176 ? 4.676 -0.948 4.859 1 53.03 176 SER A C 1
ATOM 1404 O O . SER A 1 176 ? 4.66 0.284 4.898 1 53.03 176 SER A O 1
ATOM 1406 N N . PHE A 1 177 ? 5.598 -1.766 4.289 1 49.81 177 PHE A N 1
ATOM 1407 C CA . PHE A 1 177 ? 6.863 -1.112 3.988 1 49.81 177 PHE A CA 1
ATOM 1408 C C . PHE A 1 177 ? 6.762 -0.298 2.705 1 49.81 177 PHE A C 1
ATOM 1410 O O . PHE A 1 177 ? 7.32 0.797 2.611 1 49.81 177 PHE A O 1
ATOM 1417 N N . LEU A 1 178 ? 6.148 -0.947 1.717 1 54.16 178 LEU A N 1
ATOM 1418 C CA . LEU A 1 178 ? 6.07 -0.18 0.479 1 54.16 178 LEU A CA 1
ATOM 1419 C C . LEU A 1 178 ? 5.168 1.037 0.651 1 54.16 178 LEU A C 1
ATOM 1421 O O . LEU A 1 178 ? 5.43 2.096 0.077 1 54.16 178 LEU A O 1
ATOM 1425 N N . GLY A 1 179 ? 4.359 0.832 1.57 1 61.75 179 GLY A N 1
ATOM 1426 C CA . GLY A 1 179 ? 3.422 1.913 1.829 1 61.75 179 GLY A CA 1
ATOM 1427 C C . GLY A 1 179 ? 4.062 3.109 2.508 1 61.75 179 GLY A C 1
ATOM 1428 O O . GLY A 1 179 ? 3.828 4.254 2.113 1 61.75 179 GLY A O 1
ATOM 1429 N N . TYR A 1 180 ? 5.098 2.736 3.24 1 64.44 180 TYR A N 1
ATOM 1430 C CA . TYR A 1 180 ? 5.59 3.814 4.09 1 64.44 180 TYR A CA 1
ATOM 1431 C C . TYR A 1 180 ? 6.516 4.742 3.312 1 64.44 180 TYR A C 1
ATOM 1433 O O . TYR A 1 180 ? 6.383 5.965 3.385 1 64.44 180 TYR A O 1
ATOM 1441 N N . PRO A 1 181 ? 7.504 4.145 2.562 1 66.19 181 PRO A N 1
ATOM 1442 C CA . PRO A 1 181 ? 8.305 5.066 1.754 1 66.19 181 PRO A CA 1
ATOM 1443 C C . PRO A 1 181 ? 7.461 5.91 0.805 1 66.19 181 PRO A C 1
ATOM 1445 O O . PRO A 1 181 ? 7.773 7.082 0.571 1 66.19 181 PRO A O 1
ATOM 1448 N N . TYR A 1 182 ? 6.453 5.258 0.3 1 71.94 182 TYR A N 1
ATOM 1449 C CA . TYR A 1 182 ? 5.531 6.008 -0.544 1 71.94 182 TYR A CA 1
ATOM 1450 C C . TYR A 1 182 ? 4.852 7.117 0.247 1 71.94 182 TYR A C 1
ATOM 1452 O O . TYR A 1 182 ? 4.723 8.242 -0.238 1 71.94 182 TYR A O 1
ATOM 1460 N N . VAL A 1 183 ? 4.484 6.832 1.356 1 76.31 183 VAL A N 1
ATOM 1461 C CA . VAL A 1 183 ? 3.838 7.816 2.219 1 76.31 183 VAL A CA 1
ATOM 1462 C C . VAL A 1 183 ? 4.805 8.961 2.516 1 76.31 183 VAL A C 1
ATOM 1464 O O . VAL A 1 183 ? 4.426 10.133 2.461 1 76.31 183 VAL A O 1
ATOM 1467 N N . LYS A 1 184 ? 6.082 8.57 2.771 1 76.38 184 LYS A N 1
ATOM 1468 C CA . LYS A 1 184 ? 7.086 9.594 3.051 1 76.38 184 LYS A CA 1
ATOM 1469 C C . LYS A 1 184 ? 7.293 10.5 1.843 1 76.38 184 LYS A C 1
ATOM 1471 O O . LYS A 1 184 ? 7.41 11.719 1.99 1 76.38 184 LYS A O 1
ATOM 1476 N N . LEU A 1 185 ? 7.344 9.875 0.76 1 76.5 185 LEU A N 1
ATOM 1477 C CA . LEU A 1 185 ? 7.492 10.641 -0.476 1 76.5 185 LEU A CA 1
ATOM 1478 C C . LEU A 1 185 ? 6.297 11.562 -0.69 1 76.5 185 LEU A C 1
ATOM 1480 O O . LEU A 1 185 ? 6.469 12.719 -1.078 1 76.5 185 LEU A O 1
ATOM 1484 N N . ARG A 1 186 ? 5.129 11.039 -0.467 1 82.94 186 ARG A N 1
ATOM 1485 C CA . ARG A 1 186 ? 3.922 11.836 -0.643 1 82.94 186 ARG A CA 1
ATOM 1486 C C . ARG A 1 186 ? 3.875 12.984 0.362 1 82.94 186 ARG A C 1
ATOM 1488 O O . ARG A 1 186 ? 3.396 14.078 0.043 1 82.94 186 ARG A O 1
ATOM 1495 N N . GLN A 1 187 ? 4.395 12.711 1.518 1 86.06 187 GLN A N 1
ATOM 1496 C CA . GLN A 1 187 ? 4.441 13.766 2.523 1 86.06 187 GLN A CA 1
ATOM 1497 C C . GLN A 1 187 ? 5.379 14.891 2.1 1 86.06 187 GLN A C 1
ATOM 1499 O O . GLN A 1 187 ? 5.043 16.078 2.232 1 86.06 187 GLN A O 1
ATOM 1504 N N . LYS A 1 188 ? 6.504 14.539 1.618 1 86.62 188 LYS A N 1
ATOM 1505 C CA . LYS A 1 188 ? 7.453 15.539 1.128 1 86.62 188 LYS A CA 1
ATOM 1506 C C . LYS A 1 188 ? 6.875 16.312 -0.051 1 86.62 188 LYS A C 1
ATOM 1508 O O . LYS A 1 188 ? 7.02 17.531 -0.128 1 86.62 188 LYS A O 1
ATOM 1513 N N . HIS A 1 189 ? 6.277 15.586 -0.949 1 87.69 189 HIS A N 1
ATOM 1514 C CA . HIS A 1 189 ? 5.621 16.188 -2.1 1 87.69 189 HIS A CA 1
ATOM 1515 C C . HIS A 1 189 ? 4.539 17.172 -1.662 1 87.69 189 HIS A C 1
ATOM 1517 O O . HIS A 1 189 ? 4.453 18.281 -2.193 1 87.69 189 HIS A O 1
ATOM 1523 N N . PHE A 1 190 ? 3.801 16.75 -0.709 1 92.62 190 PHE A N 1
ATOM 1524 C CA . PHE A 1 190 ? 2.758 17.625 -0.174 1 92.62 190 PHE A CA 1
ATOM 1525 C C . PHE A 1 190 ? 3.361 18.859 0.474 1 92.62 190 PHE A C 1
ATOM 1527 O O . PHE A 1 190 ? 2.895 19.969 0.246 1 92.62 190 PHE A O 1
ATOM 1534 N N . ALA A 1 191 ? 4.371 18.688 1.299 1 93.5 191 ALA A N 1
ATOM 1535 C CA . ALA A 1 191 ? 4.992 19.812 1.989 1 93.5 191 ALA A CA 1
ATOM 1536 C C . ALA A 1 191 ? 5.5 20.859 0.995 1 93.5 191 ALA A C 1
ATOM 1538 O O . ALA A 1 191 ? 5.312 22.062 1.194 1 93.5 191 ALA A O 1
ATOM 1539 N N . ARG A 1 192 ? 6.047 20.406 -0.041 1 92.38 192 ARG A N 1
ATOM 1540 C CA . ARG A 1 192 ? 6.57 21.312 -1.063 1 92.38 192 ARG A CA 1
ATOM 1541 C C . ARG A 1 192 ? 5.441 22.078 -1.735 1 92.38 192 ARG A C 1
ATOM 1543 O O . ARG A 1 192 ? 5.477 23.312 -1.793 1 92.38 192 ARG A O 1
ATOM 1550 N N . HIS A 1 193 ? 4.445 21.359 -2.172 1 93.69 193 HIS A N 1
ATOM 1551 C CA . HIS A 1 193 ? 3.359 22 -2.906 1 93.69 193 HIS A CA 1
ATOM 1552 C C . HIS A 1 193 ? 2.506 22.875 -1.985 1 93.69 193 HIS A C 1
ATOM 1554 O O . HIS A 1 193 ? 1.986 23.906 -2.406 1 93.69 193 HIS A O 1
ATOM 1560 N N . SER A 1 194 ? 2.34 22.406 -0.779 1 96.38 194 SER A N 1
ATOM 1561 C CA . SER A 1 194 ? 1.639 23.219 0.214 1 96.38 194 SER A CA 1
ATOM 1562 C C . SER A 1 194 ? 2.352 24.547 0.446 1 96.38 194 SER A C 1
ATOM 1564 O O . SER A 1 194 ? 1.714 25.594 0.481 1 96.38 194 SER A O 1
ATOM 1566 N N . SER A 1 195 ? 3.666 24.469 0.586 1 95.56 195 SER A N 1
ATOM 1567 C CA . SER A 1 195 ? 4.469 25.672 0.767 1 95.56 195 SER A CA 1
ATOM 1568 C C . SER A 1 195 ? 4.332 26.609 -0.428 1 95.56 195 SER A C 1
ATOM 1570 O O . SER A 1 195 ? 4.18 27.812 -0.26 1 95.56 195 SER A O 1
ATOM 1572 N N . GLU A 1 196 ? 4.328 26.031 -1.584 1 94.56 196 GLU A N 1
ATOM 1573 C CA . GLU A 1 196 ? 4.164 26.828 -2.801 1 94.56 196 GLU A CA 1
ATOM 1574 C C . GLU A 1 196 ? 2.793 27.5 -2.842 1 94.56 196 GLU A C 1
ATOM 1576 O O . GLU A 1 196 ? 2.67 28.641 -3.287 1 94.56 196 GLU A O 1
ATOM 1581 N N . ALA A 1 197 ? 1.838 26.781 -2.408 1 95.19 197 ALA A N 1
ATOM 1582 C CA . ALA A 1 197 ? 0.479 27.312 -2.395 1 95.19 197 ALA A CA 1
ATOM 1583 C C . ALA A 1 197 ? 0.37 28.516 -1.458 1 95.19 197 ALA A C 1
ATOM 1585 O O . ALA A 1 197 ? -0.257 29.516 -1.799 1 95.19 197 ALA A O 1
ATOM 1586 N N . VAL A 1 198 ? 0.97 28.375 -0.288 1 96.25 198 VAL A N 1
ATOM 1587 C CA . VAL A 1 198 ? 0.943 29.484 0.669 1 96.25 198 VAL A CA 1
ATOM 1588 C C . VAL A 1 198 ? 1.704 30.672 0.102 1 96.25 198 VAL A C 1
ATOM 1590 O O . VAL A 1 198 ? 1.232 31.812 0.177 1 96.25 198 VAL A O 1
ATOM 1593 N N . LEU A 1 199 ? 2.805 30.422 -0.517 1 95 199 LEU A N 1
ATOM 1594 C CA . LEU A 1 199 ? 3.607 31.484 -1.119 1 95 199 LEU A CA 1
ATOM 1595 C C . LEU A 1 199 ? 2.824 32.188 -2.215 1 95 199 LEU A C 1
ATOM 1597 O O . LEU A 1 199 ? 2.838 33.438 -2.287 1 95 199 LEU A O 1
ATOM 1601 N N . LYS A 1 200 ? 2.254 31.406 -3.053 1 93.31 200 LYS A N 1
ATOM 1602 C CA . LYS A 1 200 ? 1.453 31.984 -4.133 1 93.31 200 LYS A CA 1
ATOM 1603 C C . LYS A 1 200 ? 0.334 32.875 -3.578 1 93.31 200 LYS A C 1
ATOM 1605 O O . LYS A 1 200 ? 0.066 33.938 -4.109 1 93.31 200 LYS A O 1
ATOM 1610 N N . HIS A 1 201 ? -0.236 32.438 -2.576 1 92.75 201 HIS A N 1
ATOM 1611 C CA . HIS A 1 201 ? -1.327 33.188 -1.965 1 92.75 201 HIS A CA 1
ATOM 1612 C C . HIS A 1 201 ? -0.829 34.5 -1.381 1 92.75 201 HIS A C 1
ATOM 1614 O O . HIS A 1 201 ? -1.486 35.531 -1.521 1 92.75 201 HIS A O 1
ATOM 1620 N N . LEU A 1 202 ? 0.306 34.469 -0.714 1 94 202 LEU A N 1
ATOM 1621 C CA . LEU A 1 202 ? 0.842 35.656 -0.066 1 94 202 LEU A CA 1
ATOM 1622 C C . LEU A 1 202 ? 1.341 36.656 -1.101 1 94 202 LEU A C 1
ATOM 1624 O O . LEU A 1 202 ? 1.287 37.875 -0.874 1 94 202 LEU A O 1
ATOM 1628 N N . LYS A 1 203 ? 1.777 36.156 -2.209 1 90 203 LYS A N 1
ATOM 1629 C CA . LYS A 1 203 ? 2.23 37.031 -3.279 1 90 203 LYS A CA 1
ATOM 1630 C C . LYS A 1 203 ? 1.048 37.656 -4.012 1 90 203 LYS A C 1
ATOM 1632 O O . LYS A 1 203 ? 1.144 38.781 -4.512 1 90 203 LYS A O 1
ATOM 1637 N N . ALA A 1 204 ? 0.03 36.906 -4.188 1 83.25 204 ALA A N 1
ATOM 1638 C CA . ALA A 1 204 ? -1.151 37.406 -4.906 1 83.25 204 ALA A CA 1
ATOM 1639 C C . ALA A 1 204 ? -1.929 38.406 -4.074 1 83.25 204 ALA A C 1
ATOM 1641 O O . ALA A 1 204 ? -2.619 39.281 -4.625 1 83.25 204 ALA A O 1
ATOM 1642 N N . SER A 1 205 ? -1.895 38.281 -2.824 1 71.94 205 SER A N 1
ATOM 1643 C CA . SER A 1 205 ? -2.688 39.156 -1.988 1 71.94 205 SER A CA 1
ATOM 1644 C C . SER A 1 205 ? -1.933 40.469 -1.695 1 71.94 205 SER A C 1
ATOM 1646 O O . SER A 1 205 ? -0.71 40.438 -1.536 1 71.94 205 SER A O 1
ATOM 1648 N N . MET B 1 1 ? -10.734 0.76 7.688 1 52.38 1 MET B N 1
ATOM 1649 C CA . MET B 1 1 ? -11.234 0.832 6.32 1 52.38 1 MET B CA 1
ATOM 1650 C C . MET B 1 1 ? -10.703 2.068 5.605 1 52.38 1 MET B C 1
ATOM 1652 O O . MET B 1 1 ? -10.602 3.141 6.203 1 52.38 1 MET B O 1
ATOM 1656 N N . VAL B 1 2 ? -10.125 1.895 4.512 1 60.66 2 VAL B N 1
ATOM 1657 C CA . VAL B 1 2 ? -9.641 2.988 3.672 1 60.66 2 VAL B CA 1
ATOM 1658 C C . VAL B 1 2 ? -10.766 3.484 2.771 1 60.66 2 VAL B C 1
ATOM 1660 O O . VAL B 1 2 ? -11.602 2.697 2.322 1 60.66 2 VAL B O 1
ATOM 1663 N N . PHE B 1 3 ? -10.867 4.805 2.648 1 67 3 PHE B N 1
ATOM 1664 C CA . PHE B 1 3 ? -11.938 5.41 1.86 1 67 3 PHE B CA 1
ATOM 1665 C C . PHE B 1 3 ? -11.414 5.867 0.504 1 67 3 PHE B C 1
ATOM 1667 O O . PHE B 1 3 ? -10.5 6.695 0.429 1 67 3 PHE B O 1
ATOM 1674 N N . LEU B 1 4 ? -11.953 5.18 -0.52 1 66.38 4 LEU B N 1
ATOM 1675 C CA . LEU B 1 4 ? -11.516 5.445 -1.886 1 66.38 4 LEU B CA 1
ATOM 1676 C C . LEU B 1 4 ? -12.656 6.008 -2.721 1 66.38 4 LEU B C 1
ATOM 1678 O O . LEU B 1 4 ? -13.828 5.762 -2.42 1 66.38 4 LEU B O 1
ATOM 1682 N N . SER B 1 5 ? -12.328 6.945 -3.611 1 66.94 5 SER B N 1
ATOM 1683 C CA . SER B 1 5 ? -13.281 7.496 -4.574 1 66.94 5 SER B CA 1
ATOM 1684 C C . SER B 1 5 ? -12.672 7.566 -5.969 1 66.94 5 SER B C 1
ATOM 1686 O O . SER B 1 5 ? -11.539 8.023 -6.141 1 66.94 5 SER B O 1
ATOM 1688 N N . TRP B 1 6 ? -13.25 7.09 -7.02 1 66.25 6 TRP B N 1
ATOM 1689 C CA . TRP B 1 6 ? -12.734 7.105 -8.383 1 66.25 6 TRP B CA 1
ATOM 1690 C C . TRP B 1 6 ? -12.758 8.516 -8.961 1 66.25 6 TRP B C 1
ATOM 1692 O O . TRP B 1 6 ? -11.938 8.859 -9.812 1 66.25 6 TRP B O 1
ATOM 1702 N N . GLY B 1 7 ? -13.742 9.352 -8.539 1 70.06 7 GLY B N 1
ATOM 1703 C CA . GLY B 1 7 ? -13.766 10.773 -8.867 1 70.06 7 GLY B CA 1
ATOM 1704 C C . GLY B 1 7 ? -13.453 11.656 -7.676 1 70.06 7 GLY B C 1
ATOM 1705 O O . GLY B 1 7 ? -13.305 11.172 -6.551 1 70.06 7 GLY B O 1
ATOM 1706 N N . ARG B 1 8 ? -13.273 12.898 -8.016 1 78.5 8 ARG B N 1
ATOM 1707 C CA . ARG B 1 8 ? -13.039 13.859 -6.938 1 78.5 8 ARG B CA 1
ATOM 1708 C C . ARG B 1 8 ? -14.148 13.789 -5.891 1 78.5 8 ARG B C 1
ATOM 1710 O O . ARG B 1 8 ? -15.328 13.945 -6.219 1 78.5 8 ARG B O 1
ATOM 1717 N N . PRO B 1 9 ? -13.773 13.508 -4.645 1 81.38 9 PRO B N 1
ATOM 1718 C CA . PRO B 1 9 ? -14.812 13.328 -3.627 1 81.38 9 PRO B CA 1
ATOM 1719 C C . PRO B 1 9 ? -15.648 14.586 -3.408 1 81.38 9 PRO B C 1
ATOM 1721 O O . PRO B 1 9 ? -15.094 15.672 -3.23 1 81.38 9 PRO B O 1
ATOM 1724 N N . SER B 1 10 ? -16.984 14.383 -3.414 1 85.12 10 SER B N 1
ATOM 1725 C CA . SER B 1 10 ? -17.906 15.477 -3.127 1 85.12 10 SER B CA 1
ATOM 1726 C C . SER B 1 10 ? -17.969 15.766 -1.63 1 85.12 10 SER B C 1
ATOM 1728 O O . SER B 1 10 ? -17.469 14.977 -0.819 1 85.12 10 SER B O 1
ATOM 1730 N N . SER B 1 11 ? -18.594 16.922 -1.309 1 87.75 11 SER B N 1
ATOM 1731 C CA . SER B 1 11 ? -18.797 17.25 0.098 1 87.75 11 SER B CA 1
ATOM 1732 C C . SER B 1 11 ? -19.641 16.188 0.798 1 87.75 11 SER B C 1
ATOM 1734 O O . SER B 1 11 ? -19.375 15.852 1.956 1 87.75 11 SER B O 1
ATOM 1736 N N . GLU B 1 12 ? -20.594 15.703 0.094 1 84.62 12 GLU B N 1
ATOM 1737 C CA . GLU B 1 12 ? -21.438 14.664 0.657 1 84.62 12 GLU B CA 1
ATOM 1738 C C . GLU B 1 12 ? -20.656 13.391 0.944 1 84.62 12 GLU B C 1
ATOM 1740 O O . GLU B 1 12 ? -20.812 12.773 1.998 1 84.62 12 GLU B O 1
ATOM 1745 N N . GLN B 1 13 ? -19.844 13.016 -0.009 1 80.88 13 GLN B N 1
ATOM 1746 C CA . GLN B 1 13 ? -19 11.836 0.169 1 80.88 13 GLN B CA 1
ATOM 1747 C C . GLN B 1 13 ? -18.078 12 1.372 1 80.88 13 GLN B C 1
ATOM 1749 O O . GLN B 1 13 ? -17.891 11.055 2.148 1 80.88 13 GLN B O 1
ATOM 1754 N N . GLN B 1 14 ? -17.516 13.164 1.478 1 85.75 14 GLN B N 1
ATOM 1755 C CA . GLN B 1 14 ? -16.656 13.438 2.615 1 85.75 14 GLN B CA 1
ATOM 1756 C C . GLN B 1 14 ? -17.422 13.328 3.932 1 85.75 14 GLN B C 1
ATOM 1758 O O . GLN B 1 14 ? -16.922 12.758 4.902 1 85.75 14 GLN B O 1
ATOM 1763 N N . GLN B 1 15 ? -18.625 13.898 3.955 1 86.38 15 GLN B N 1
ATOM 1764 C CA . GLN B 1 15 ? -19.438 13.836 5.16 1 86.38 15 GLN B CA 1
ATOM 1765 C C . GLN B 1 15 ? -19.797 12.391 5.52 1 86.38 15 GLN B C 1
ATOM 1767 O O . GLN B 1 15 ? -19.859 12.039 6.699 1 86.38 15 GLN B O 1
ATOM 1772 N N . GLN B 1 16 ? -20.031 11.586 4.543 1 83.5 16 GLN B N 1
ATOM 1773 C CA . GLN B 1 16 ? -20.312 10.172 4.781 1 83.5 16 GLN B CA 1
ATOM 1774 C C . GLN B 1 16 ? -19.125 9.492 5.457 1 83.5 16 GLN B C 1
ATOM 1776 O O . GLN B 1 16 ? -19.297 8.672 6.363 1 83.5 16 GLN B O 1
ATOM 1781 N N . VAL B 1 17 ? -17.984 9.828 4.965 1 82.94 17 VAL B N 1
ATOM 1782 C CA . VAL B 1 17 ? -16.766 9.273 5.555 1 82.94 17 VAL B CA 1
ATOM 1783 C C . VAL B 1 17 ? -16.641 9.719 7.008 1 82.94 17 VAL B C 1
ATOM 1785 O O . VAL B 1 17 ? -16.344 8.914 7.891 1 82.94 17 VAL B O 1
ATOM 1788 N N . ILE B 1 18 ? -16.891 11.008 7.27 1 86.31 18 ILE B N 1
ATOM 1789 C CA . ILE B 1 18 ? -16.781 11.578 8.609 1 86.31 18 ILE B CA 1
ATOM 1790 C C . ILE B 1 18 ? -17.781 10.883 9.547 1 86.31 18 ILE B C 1
ATOM 1792 O O . ILE B 1 18 ? -17.438 10.547 10.68 1 86.31 18 ILE B O 1
ATOM 1796 N N . ASN B 1 19 ? -18.938 10.594 9.047 1 86.31 19 ASN B N 1
ATOM 1797 C CA . ASN B 1 19 ? -19.969 9.969 9.844 1 86.31 19 ASN B CA 1
ATOM 1798 C C . ASN B 1 19 ? -19.641 8.516 10.156 1 86.31 19 ASN B C 1
ATOM 1800 O O . ASN B 1 19 ? -20.062 7.977 11.18 1 86.31 19 ASN B O 1
ATOM 1804 N N . ARG B 1 20 ? -18.844 7.93 9.312 1 77.31 20 ARG B N 1
ATOM 1805 C CA . ARG B 1 20 ? -18.531 6.516 9.461 1 77.31 20 ARG B CA 1
ATOM 1806 C C . ARG B 1 20 ? -17.25 6.324 10.258 1 77.31 20 ARG B C 1
ATOM 1808 O O . ARG B 1 20 ? -16.953 5.219 10.719 1 77.31 20 ARG B O 1
ATOM 1815 N N . THR B 1 21 ? -16.578 7.434 10.297 1 79.31 21 THR B N 1
ATOM 1816 C CA . THR B 1 21 ? -15.258 7.312 10.891 1 79.31 21 THR B CA 1
ATOM 1817 C C . THR B 1 21 ? -15.336 7.367 12.414 1 79.31 21 THR B C 1
ATOM 1819 O O . THR B 1 21 ? -16.172 8.086 12.977 1 79.31 21 THR B O 1
ATOM 1822 N N . GLY B 1 22 ? -14.484 6.574 13.047 1 79.06 22 GLY B N 1
ATOM 1823 C CA . GLY B 1 22 ? -14.453 6.484 14.5 1 79.06 22 GLY B CA 1
ATOM 1824 C C . GLY B 1 22 ? -13.469 7.453 15.133 1 79.06 22 GLY B C 1
ATOM 1825 O O . GLY B 1 22 ? -13.336 8.594 14.688 1 79.06 22 GLY B O 1
ATOM 1826 N N . ALA B 1 23 ? -12.852 7.016 16.203 1 88.94 23 ALA B N 1
ATOM 1827 C CA . ALA B 1 23 ? -11.961 7.805 17.062 1 88.94 23 ALA B CA 1
ATOM 1828 C C . ALA B 1 23 ? -10.562 7.883 16.453 1 88.94 23 ALA B C 1
ATOM 1830 O O . ALA B 1 23 ? -10.305 7.348 15.383 1 88.94 23 ALA B O 1
ATOM 1831 N N . PHE B 1 24 ? -9.812 8.688 17.094 1 93.44 24 PHE B N 1
ATOM 1832 C CA . PHE B 1 24 ? -8.398 8.734 16.734 1 93.44 24 PHE B CA 1
ATOM 1833 C C . PHE B 1 24 ? -7.816 7.328 16.641 1 93.44 24 PHE B C 1
ATOM 1835 O O . PHE B 1 24 ? -8.156 6.453 17.438 1 93.44 24 PHE B O 1
ATOM 1842 N N . ASN B 1 25 ? -6.957 7.066 15.719 1 89.06 25 ASN B N 1
ATOM 1843 C CA . ASN B 1 25 ? -6.41 5.73 15.516 1 89.06 25 ASN B CA 1
ATOM 1844 C C . ASN B 1 25 ? -4.996 5.613 16.078 1 89.06 25 ASN B C 1
ATOM 1846 O O . ASN B 1 25 ? -4.199 4.801 15.609 1 89.06 25 ASN B O 1
ATOM 1850 N N . TYR B 1 26 ? -4.652 6.461 16.969 1 92.5 26 TYR B N 1
ATOM 1851 C CA . TYR B 1 26 ? -3.393 6.422 17.703 1 92.5 26 TYR B CA 1
ATOM 1852 C C . TYR B 1 26 ? -3.623 6.629 19.188 1 92.5 26 TYR B C 1
ATOM 1854 O O . TYR B 1 26 ? -4.711 7.039 19.609 1 92.5 26 TYR B O 1
ATOM 1862 N N . ASP B 1 27 ? -2.676 6.379 19.969 1 93.94 27 ASP B N 1
ATOM 1863 C CA . ASP B 1 27 ? -2.814 6.371 21.422 1 93.94 27 ASP B CA 1
ATOM 1864 C C . ASP B 1 27 ? -3.105 7.77 21.953 1 93.94 27 ASP B C 1
ATOM 1866 O O . ASP B 1 27 ? -2.496 8.75 21.516 1 93.94 27 ASP B O 1
ATOM 1870 N N . ASN B 1 28 ? -3.922 7.871 23 1 94.81 28 ASN B N 1
ATOM 1871 C CA . ASN B 1 28 ? -4.328 9.125 23.625 1 94.81 28 ASN B CA 1
ATOM 1872 C C . ASN B 1 28 ? -3.135 9.875 24.203 1 94.81 28 ASN B C 1
ATOM 1874 O O . ASN B 1 28 ? -3.129 11.102 24.25 1 94.81 28 ASN B O 1
ATOM 1878 N N . LYS B 1 29 ? -2.176 9.188 24.625 1 95.12 29 LYS B N 1
ATOM 1879 C CA . LYS B 1 29 ? -1.019 9.828 25.25 1 95.12 29 LYS B CA 1
ATOM 1880 C C . LYS B 1 29 ? -0.3 10.75 24.266 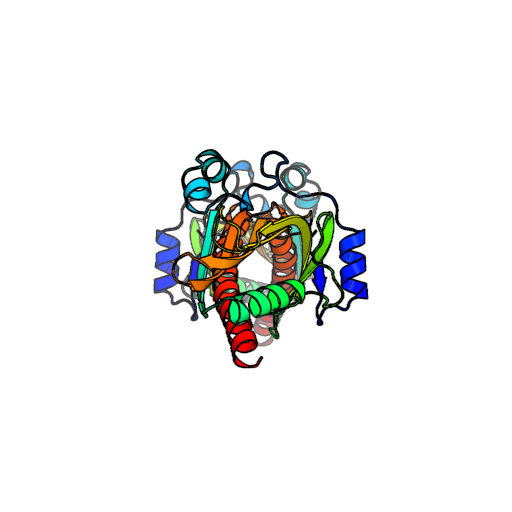1 95.12 29 LYS B C 1
ATOM 1882 O O . LYS B 1 29 ? 0.482 11.609 24.672 1 95.12 29 LYS B O 1
ATOM 1887 N N . TYR B 1 30 ? -0.607 10.562 22.969 1 95.88 30 TYR B N 1
ATOM 1888 C CA . TYR B 1 30 ? 0.076 11.367 21.953 1 95.88 30 TYR B CA 1
ATOM 1889 C C . TYR B 1 30 ? -0.802 12.523 21.5 1 95.88 30 TYR B C 1
ATOM 1891 O O . TYR B 1 30 ? -0.437 13.25 20.562 1 95.88 30 TYR B O 1
ATOM 1899 N N . ARG B 1 31 ? -1.962 12.711 22.125 1 96.44 31 ARG B N 1
ATOM 1900 C CA . ARG B 1 31 ? -2.857 13.789 21.734 1 96.44 31 ARG B CA 1
ATOM 1901 C C . ARG B 1 31 ? -2.211 15.148 21.984 1 96.44 31 ARG B C 1
ATOM 1903 O O . ARG B 1 31 ? -1.803 15.461 23.094 1 96.44 31 ARG B O 1
ATOM 1910 N N . GLY B 1 32 ? -2.074 15.898 20.984 1 96.62 32 GLY B N 1
ATOM 1911 C CA . GLY B 1 32 ? -1.547 17.25 21.125 1 96.62 32 GLY B CA 1
ATOM 1912 C C . GLY B 1 32 ? -0.033 17.312 21.031 1 96.62 32 GLY B C 1
ATOM 1913 O O . GLY B 1 32 ? 0.554 18.391 21.094 1 96.62 32 GLY B O 1
ATOM 1914 N N . VAL B 1 33 ? 0.601 16.234 20.844 1 95.31 33 VAL B N 1
ATOM 1915 C CA . VAL B 1 33 ? 2.059 16.141 20.859 1 95.31 33 VAL B CA 1
ATOM 1916 C C . VAL B 1 33 ? 2.637 16.984 19.719 1 95.31 33 VAL B C 1
ATOM 1918 O O . VAL B 1 33 ? 3.746 17.5 19.828 1 95.31 33 VAL B O 1
ATOM 1921 N N . SER B 1 34 ? 1.889 17.141 18.641 1 96.12 34 SER B N 1
ATOM 1922 C CA . SER B 1 34 ? 2.389 17.891 17.5 1 96.12 34 SER B CA 1
ATOM 1923 C C . SER B 1 34 ? 2.535 19.375 17.844 1 96.12 34 SER B C 1
ATOM 1925 O O . SER B 1 34 ? 3.158 20.125 17.094 1 96.12 34 SER B O 1
ATOM 1927 N N . SER B 1 35 ? 1.988 19.875 18.969 1 95.94 35 SER B N 1
ATOM 1928 C CA . SER B 1 35 ? 2.104 21.266 19.375 1 95.94 35 SER B CA 1
ATOM 1929 C C . SER B 1 35 ? 3.5 21.578 19.906 1 95.94 35 SER B C 1
ATOM 1931 O O . SER B 1 35 ? 3.881 22.75 20.031 1 95.94 35 SER B O 1
ATOM 1933 N N . ARG B 1 36 ? 4.223 20.578 20.219 1 93.62 36 ARG B N 1
ATOM 1934 C CA . ARG B 1 36 ? 5.586 20.75 20.703 1 93.62 36 ARG B CA 1
ATOM 1935 C C . ARG B 1 36 ? 6.516 21.219 19.594 1 93.62 36 ARG B C 1
ATOM 1937 O O . ARG B 1 36 ? 6.219 21.016 18.406 1 93.62 36 ARG B O 1
ATOM 1944 N N . SER B 1 37 ? 7.586 21.844 20.031 1 92 37 SER B N 1
ATOM 1945 C CA . SER B 1 37 ? 8.594 22.234 19.047 1 92 37 SER B CA 1
ATOM 1946 C C . SER B 1 37 ? 9.219 21.016 18.375 1 92 37 SER B C 1
ATOM 1948 O O . SER B 1 37 ? 9.203 19.922 18.953 1 92 37 SER B O 1
ATOM 1950 N N . ILE B 1 38 ? 9.711 21.234 17.203 1 92.31 38 ILE B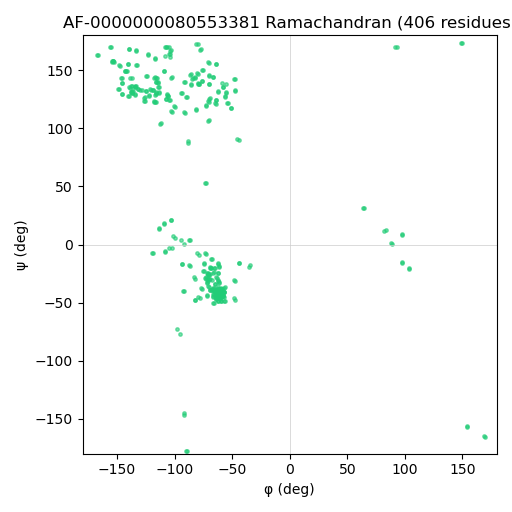 N 1
ATOM 1951 C CA . ILE B 1 38 ? 10.359 20.156 16.469 1 92.31 38 ILE B CA 1
ATOM 1952 C C . ILE B 1 38 ? 11.523 19.609 17.281 1 92.31 38 ILE B C 1
ATOM 1954 O O . ILE B 1 38 ? 11.773 18.391 17.281 1 92.31 38 ILE B O 1
ATOM 1958 N N . ALA B 1 39 ? 12.25 20.438 17.953 1 91.62 39 ALA B N 1
ATOM 1959 C CA . ALA B 1 39 ? 13.367 20 18.781 1 91.62 39 ALA B CA 1
ATOM 1960 C C . ALA B 1 39 ? 12.898 19.062 19.891 1 91.62 39 ALA B C 1
ATOM 1962 O O . ALA B 1 39 ? 13.508 18 20.109 1 91.62 39 ALA B O 1
ATOM 1963 N N . LYS B 1 40 ? 11.844 19.422 20.453 1 92.56 40 LYS B N 1
ATOM 1964 C CA . LYS B 1 40 ? 11.305 18.594 21.531 1 92.56 40 LYS B CA 1
ATOM 1965 C C . LYS B 1 40 ? 10.766 17.266 20.984 1 92.56 40 LYS B C 1
ATOM 1967 O O . LYS B 1 40 ? 10.906 16.219 21.625 1 92.56 40 LYS B O 1
ATOM 1972 N N . LEU B 1 41 ? 10.133 17.312 19.844 1 92.5 41 LEU B N 1
ATOM 1973 C CA . LEU B 1 41 ? 9.609 16.094 19.234 1 92.5 41 LEU B CA 1
ATOM 1974 C C . LEU B 1 41 ? 10.742 15.133 18.891 1 92.5 41 LEU B C 1
ATOM 1976 O O . LEU B 1 41 ? 10.633 13.93 19.125 1 92.5 41 LEU B O 1
ATOM 1980 N N . LYS B 1 42 ? 11.852 15.648 18.359 1 90.12 42 LYS B N 1
ATOM 1981 C CA . LYS B 1 42 ? 12.977 14.82 17.938 1 90.12 42 LYS B CA 1
ATOM 1982 C C . LYS B 1 42 ? 13.719 14.234 19.141 1 90.12 42 LYS B C 1
ATOM 1984 O O . LYS B 1 42 ? 14.328 13.172 19.047 1 90.12 42 LYS B O 1
ATOM 1989 N N . GLU B 1 43 ? 13.586 14.922 20.281 1 89.31 43 GLU B N 1
ATOM 1990 C CA . GLU B 1 43 ? 14.258 14.469 21.484 1 89.31 43 GLU B CA 1
ATOM 1991 C C . GLU B 1 43 ? 13.398 13.461 22.25 1 89.31 43 GLU B C 1
ATOM 1993 O O . GLU B 1 43 ? 13.891 12.766 23.141 1 89.31 43 GLU B O 1
ATOM 1998 N N . ASP B 1 44 ? 12.164 13.5 21.891 1 87.69 44 ASP B N 1
ATOM 1999 C CA . ASP B 1 44 ? 11.242 12.609 22.594 1 87.69 44 ASP B CA 1
ATOM 2000 C C . ASP B 1 44 ? 11.484 11.156 22.203 1 87.69 44 ASP B C 1
ATOM 2002 O O . ASP B 1 44 ? 11.023 10.703 21.156 1 87.69 44 ASP B O 1
ATOM 2006 N N . SER B 1 45 ? 12.031 10.383 22.984 1 83.25 45 SER B N 1
ATOM 2007 C CA . SER B 1 45 ? 12.398 9 22.734 1 83.25 45 SER B CA 1
ATOM 2008 C C . SER B 1 45 ? 11.164 8.109 22.578 1 83.25 45 SER B C 1
ATOM 2010 O O . SER B 1 45 ? 11.195 7.109 21.859 1 83.25 45 SER B O 1
ATOM 2012 N N . GLU B 1 46 ? 10.148 8.539 23.281 1 88.44 46 GLU B N 1
ATOM 2013 C CA . GLU B 1 46 ? 8.953 7.703 23.25 1 88.44 46 GLU B CA 1
ATOM 2014 C C . GLU B 1 46 ? 8.328 7.703 21.859 1 88.44 46 GLU B C 1
ATOM 2016 O O . GLU B 1 46 ? 7.832 6.672 21.406 1 88.44 46 GLU B O 1
ATOM 2021 N N . VAL B 1 47 ? 8.32 8.836 21.172 1 88.69 47 VAL B N 1
ATOM 2022 C CA . VAL B 1 47 ? 7.762 8.969 19.828 1 88.69 47 VAL B CA 1
ATOM 2023 C C . VAL B 1 47 ? 8.508 8.055 18.859 1 88.69 47 VAL B C 1
ATOM 2025 O O . VAL B 1 47 ? 7.883 7.34 18.078 1 88.69 47 VAL B O 1
ATOM 2028 N N . GLU B 1 48 ? 9.766 8.062 19.031 1 85.12 48 GLU B N 1
ATOM 2029 C CA . GLU B 1 48 ? 10.578 7.211 18.172 1 85.12 48 GLU B CA 1
ATOM 2030 C C . GLU B 1 48 ? 10.414 5.738 18.531 1 85.12 48 GLU B C 1
ATOM 2032 O O . GLU B 1 48 ? 10.281 4.887 17.641 1 85.12 48 GLU B O 1
ATOM 2037 N N . LYS B 1 49 ? 10.422 5.438 19.766 1 87.88 49 LYS B N 1
ATOM 2038 C CA . LYS B 1 49 ? 10.328 4.059 20.234 1 87.88 49 LYS B CA 1
ATOM 2039 C C . LYS B 1 49 ? 9.008 3.422 19.797 1 87.88 49 LYS B C 1
ATOM 2041 O O . LYS B 1 49 ? 8.953 2.223 19.516 1 87.88 49 LYS B O 1
ATOM 2046 N N . ASP B 1 50 ? 8.039 4.234 19.75 1 90.31 50 ASP B N 1
ATOM 2047 C CA . ASP B 1 50 ? 6.719 3.711 19.406 1 90.31 50 ASP B CA 1
ATOM 2048 C C . ASP B 1 50 ? 6.516 3.68 17.891 1 90.31 50 ASP B C 1
ATOM 2050 O O . ASP B 1 50 ? 5.41 3.428 17.406 1 90.31 50 ASP B O 1
ATOM 2054 N N . GLY B 1 51 ? 7.539 4.039 17.156 1 85.38 51 GLY B N 1
ATOM 2055 C CA . GLY B 1 51 ? 7.52 3.791 15.734 1 85.38 51 GLY B CA 1
ATOM 2056 C C . GLY B 1 51 ? 7.094 4.996 14.922 1 85.38 51 GLY B C 1
ATOM 2057 O O . GLY B 1 51 ? 6.863 4.891 13.711 1 85.38 51 GLY B O 1
ATOM 2058 N N . PHE B 1 52 ? 6.973 6.109 15.578 1 89.12 52 PHE B N 1
ATOM 2059 C CA . PHE B 1 52 ? 6.574 7.312 14.859 1 89.12 52 PHE B CA 1
ATOM 2060 C C . PHE B 1 52 ? 7.758 7.914 14.117 1 89.12 52 PHE B C 1
ATOM 2062 O O . PHE B 1 52 ? 8.883 7.93 14.633 1 89.12 52 PHE B O 1
ATOM 2069 N N . LEU B 1 53 ? 7.465 8.328 12.961 1 86.69 53 LEU B N 1
ATOM 2070 C CA . LEU B 1 53 ? 8.414 9.141 12.203 1 86.69 53 LEU B CA 1
ATOM 2071 C C . LEU B 1 53 ? 8.016 10.609 12.227 1 86.69 53 LEU B C 1
ATOM 2073 O O . LEU B 1 53 ? 6.832 10.938 12.211 1 86.69 53 LEU B O 1
ATOM 2077 N N . ILE B 1 54 ? 9.008 11.391 12.289 1 91.88 54 ILE B N 1
ATOM 2078 C CA . ILE B 1 54 ? 8.781 12.828 12.352 1 91.88 54 ILE B CA 1
ATOM 2079 C C . ILE B 1 54 ? 9.133 13.469 11.008 1 91.88 54 ILE B C 1
ATOM 2081 O O . ILE B 1 54 ? 10.172 13.141 10.414 1 91.88 54 ILE B O 1
ATOM 2085 N N . ASN B 1 55 ? 8.25 14.25 10.492 1 91.25 55 ASN B N 1
ATOM 2086 C CA . ASN B 1 55 ? 8.492 15.078 9.32 1 91.25 55 ASN B CA 1
ATOM 2087 C C . ASN B 1 55 ? 8.367 16.562 9.641 1 91.25 55 ASN B C 1
ATOM 2089 O O . ASN B 1 55 ? 7.527 16.953 10.453 1 91.25 55 ASN B O 1
ATOM 2093 N N . HIS B 1 56 ? 9.211 17.328 9.008 1 95.12 56 HIS B N 1
ATOM 2094 C CA . HIS B 1 56 ? 9.242 18.766 9.273 1 95.12 56 HIS B CA 1
ATOM 2095 C C . HIS B 1 56 ? 9.648 19.531 8.023 1 95.12 56 HIS B C 1
ATOM 2097 O O . HIS B 1 56 ? 10.57 19.141 7.309 1 95.12 56 HIS B O 1
ATOM 2103 N N . ALA B 1 57 ? 8.906 20.594 7.73 1 95.81 57 ALA B N 1
ATOM 2104 C CA . ALA B 1 57 ? 9.234 21.531 6.668 1 95.81 57 ALA B CA 1
ATOM 2105 C C . ALA B 1 57 ? 8.961 22.969 7.105 1 95.81 57 ALA B C 1
ATOM 2107 O O . ALA B 1 57 ? 7.957 23.234 7.77 1 95.81 57 ALA B O 1
ATOM 2108 N N . ARG B 1 58 ? 9.844 23.781 6.828 1 96.62 58 ARG B N 1
ATOM 2109 C CA . ARG B 1 58 ? 9.742 25.203 7.16 1 96.62 58 ARG B CA 1
ATOM 2110 C C . ARG B 1 58 ? 10.219 26.078 6.004 1 96.62 58 ARG B C 1
ATOM 2112 O O . ARG B 1 58 ? 11.32 25.875 5.488 1 96.62 58 ARG B O 1
ATOM 2119 N N . VAL B 1 59 ? 9.398 27.094 5.629 1 97.06 59 VAL B N 1
ATOM 2120 C CA . VAL B 1 59 ? 9.734 27.906 4.473 1 97.06 59 VAL B CA 1
ATOM 2121 C C . VAL B 1 59 ? 9.453 29.375 4.789 1 97.06 59 VAL B C 1
ATOM 2123 O O . VAL B 1 59 ? 8.445 29.703 5.422 1 97.06 59 VAL B O 1
ATOM 2126 N N . LEU B 1 60 ? 10.375 30.219 4.395 1 97.44 60 LEU B N 1
ATOM 2127 C CA . LEU B 1 60 ? 10.156 31.672 4.473 1 97.44 60 LEU B CA 1
ATOM 2128 C C . LEU B 1 60 ? 9.117 32.125 3.449 1 97.44 60 LEU B C 1
ATOM 2130 O O . LEU B 1 60 ? 9.297 31.891 2.248 1 97.44 60 LEU B O 1
ATOM 2134 N N . VAL B 1 61 ? 8.086 32.75 3.975 1 97.38 61 VAL B N 1
ATOM 2135 C CA . VAL B 1 61 ? 7.023 33.062 3.02 1 97.38 61 VAL B CA 1
ATOM 2136 C C . VAL B 1 61 ? 6.816 34.562 2.936 1 97.38 61 VAL B C 1
ATOM 2138 O O . VAL B 1 61 ? 6.035 35.031 2.113 1 97.38 61 VAL B O 1
ATOM 2141 N N . GLY B 1 62 ? 7.441 35.344 3.75 1 95.75 62 GLY B N 1
ATOM 2142 C CA . GLY B 1 62 ? 7.301 36.812 3.713 1 95.75 62 GLY B CA 1
ATOM 2143 C C . GLY B 1 62 ? 7.914 37.5 4.918 1 95.75 62 GLY B C 1
ATOM 2144 O O . GLY B 1 62 ? 8.789 36.938 5.582 1 95.75 62 GLY B O 1
ATOM 2145 N N . SER B 1 63 ? 7.496 38.781 5.039 1 95.38 63 SER B N 1
ATOM 2146 C CA . SER B 1 63 ? 7.988 39.562 6.168 1 95.38 63 SER B CA 1
ATOM 2147 C C . SER B 1 63 ? 6.934 40.562 6.652 1 95.38 63 SER B C 1
ATOM 2149 O O . SER B 1 63 ? 6.125 41.062 5.863 1 95.38 63 SER B O 1
ATOM 2151 N N . GLY B 1 64 ? 6.957 40.688 8.016 1 93.88 64 GLY B N 1
ATOM 2152 C CA . GLY B 1 64 ? 6.125 41.75 8.609 1 93.88 64 GLY B CA 1
ATOM 2153 C C . GLY B 1 64 ? 4.746 41.25 9.008 1 93.88 64 GLY B C 1
ATOM 2154 O O . GLY B 1 64 ? 4.367 40.125 8.664 1 93.88 64 GLY B O 1
ATOM 2155 N N . ARG B 1 65 ? 4.023 42.094 9.734 1 93.31 65 ARG B N 1
ATOM 2156 C CA . ARG B 1 65 ? 2.732 41.75 10.328 1 93.31 65 ARG B CA 1
ATOM 2157 C C . ARG B 1 65 ? 1.681 41.5 9.25 1 93.31 65 ARG B C 1
ATOM 2159 O O . ARG B 1 65 ? 0.819 40.625 9.406 1 93.31 65 ARG B O 1
ATOM 2166 N N . GLU B 1 66 ? 1.736 42.281 8.18 1 94.44 66 GLU B N 1
ATOM 2167 C CA . GLU B 1 66 ? 0.768 42.094 7.105 1 94.44 66 GLU B CA 1
ATOM 2168 C C . GLU B 1 66 ? 0.878 40.688 6.5 1 94.44 66 GLU B C 1
ATOM 2170 O O . GLU B 1 66 ? -0.135 40.031 6.281 1 94.44 66 GLU B O 1
ATOM 2175 N N . SER B 1 67 ? 2.115 40.312 6.238 1 95.69 67 SER B N 1
ATOM 2176 C CA . SER B 1 67 ? 2.348 38.969 5.699 1 95.69 67 SER B CA 1
ATOM 2177 C C . SER B 1 67 ? 1.885 37.906 6.672 1 95.69 67 SER B C 1
ATOM 2179 O O . SER B 1 67 ? 1.336 36.875 6.258 1 95.69 67 SER B O 1
ATOM 2181 N N . PHE B 1 68 ? 2.09 38.094 7.938 1 96.25 68 PHE B N 1
ATOM 2182 C CA . PHE B 1 68 ? 1.642 37.156 8.961 1 96.25 68 PHE B CA 1
ATOM 2183 C C . PHE B 1 68 ? 0.127 36.969 8.922 1 96.25 68 PHE B C 1
ATOM 2185 O O . PHE B 1 68 ? -0.38 35.844 8.906 1 96.25 68 PHE B O 1
ATOM 2192 N N . GLU B 1 69 ? -0.566 38.125 8.883 1 95.62 69 GLU B N 1
ATOM 2193 C CA . GLU B 1 69 ? -2.025 38.094 8.883 1 95.62 69 GLU B CA 1
ATOM 2194 C C . GLU B 1 69 ? -2.561 37.406 7.629 1 95.62 69 GLU B C 1
ATOM 2196 O O . GLU B 1 69 ? -3.541 36.688 7.684 1 95.62 69 GLU B O 1
ATOM 2201 N N . LYS B 1 70 ? -1.951 37.656 6.512 1 96.62 70 LYS B N 1
ATOM 2202 C CA . LYS B 1 70 ? -2.33 36.969 5.27 1 96.62 70 LYS B CA 1
ATOM 2203 C C . LYS B 1 70 ? -2.115 35.469 5.371 1 96.62 70 LYS B C 1
ATOM 2205 O O . LYS B 1 70 ? -2.945 34.688 4.906 1 96.62 70 LYS B O 1
ATOM 2210 N N . GLY B 1 71 ? -0.942 35.125 5.93 1 97.31 71 GLY B N 1
ATOM 2211 C CA . GLY B 1 71 ? -0.66 33.719 6.137 1 97.31 71 GLY B CA 1
ATOM 2212 C C . GLY B 1 71 ? -1.663 33.031 7.047 1 97.31 71 GLY B C 1
ATOM 2213 O O . GLY B 1 71 ? -2.098 31.906 6.77 1 97.31 71 GLY B O 1
ATOM 2214 N N . LYS B 1 72 ? -1.966 33.688 8.102 1 96.88 72 LYS B N 1
ATOM 2215 C CA . LYS B 1 72 ? -2.975 33.188 9.031 1 96.88 72 LYS B CA 1
ATOM 2216 C C . LYS B 1 72 ? -4.297 32.938 8.312 1 96.88 72 LYS B C 1
ATOM 2218 O O . LYS B 1 72 ? -4.879 31.844 8.445 1 96.88 72 LYS B O 1
ATOM 2223 N N . LYS B 1 73 ? -4.727 33.875 7.566 1 96.44 73 LYS B N 1
ATOM 2224 C CA . LYS B 1 73 ? -5.969 33.75 6.812 1 96.44 73 LYS B CA 1
ATOM 2225 C C . LYS B 1 73 ? -5.871 32.594 5.801 1 96.44 73 LYS B C 1
ATOM 2227 O O . LYS B 1 73 ? -6.848 31.906 5.559 1 96.44 73 LYS B O 1
ATOM 2232 N N . ALA B 1 74 ? -4.691 32.5 5.203 1 96.94 74 ALA B N 1
ATOM 2233 C CA . ALA B 1 74 ? -4.473 31.406 4.25 1 96.94 74 ALA B CA 1
ATOM 2234 C C . ALA B 1 74 ? -4.715 30.047 4.906 1 96.94 74 ALA B C 1
ATOM 2236 O O . ALA B 1 74 ? -5.383 29.188 4.328 1 96.94 74 ALA B O 1
ATOM 2237 N N . LEU B 1 75 ? -4.195 29.859 6.109 1 97.81 75 LEU B N 1
ATOM 2238 C CA . LEU B 1 75 ? -4.375 28.609 6.824 1 97.81 75 LEU B CA 1
ATOM 2239 C C . LEU B 1 75 ? -5.832 28.406 7.22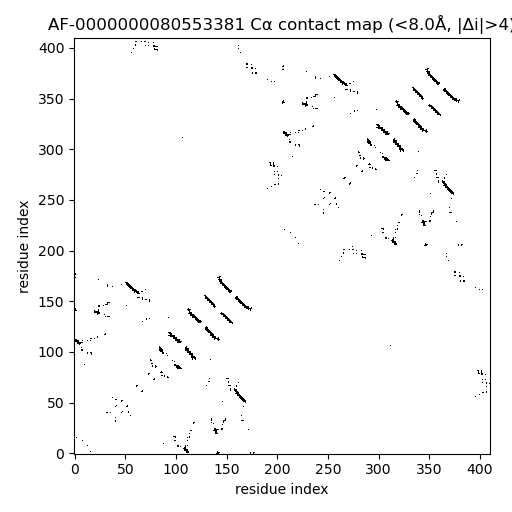3 1 97.81 75 LEU B C 1
ATOM 2241 O O . LEU B 1 75 ? -6.363 27.297 7.121 1 97.81 75 LEU B O 1
ATOM 2245 N N . GLN B 1 76 ? -6.473 29.469 7.629 1 97.06 76 GLN B N 1
ATOM 2246 C CA . GLN B 1 76 ? -7.859 29.406 8.07 1 97.06 76 GLN B CA 1
ATOM 2247 C C . GLN B 1 76 ? -8.797 29.094 6.91 1 97.06 76 GLN B C 1
ATOM 2249 O O . GLN B 1 76 ? -9.914 28.609 7.117 1 97.06 76 GLN B O 1
ATOM 2254 N N . ASN B 1 77 ? -8.266 29.359 5.734 1 96.06 77 ASN B N 1
ATOM 2255 C CA . ASN B 1 77 ? -9.086 29.141 4.547 1 96.06 77 ASN B CA 1
ATOM 2256 C C . ASN B 1 77 ? -8.539 28 3.684 1 96.06 77 ASN B C 1
ATOM 2258 O O . ASN B 1 77 ? -8.859 27.906 2.498 1 96.06 77 ASN B O 1
ATOM 2262 N N . TRP B 1 78 ? -7.664 27.219 4.156 1 96.94 78 TRP B N 1
ATOM 2263 C CA . TRP B 1 78 ? -7.156 25.984 3.561 1 96.94 78 TRP B CA 1
ATOM 2264 C C . TRP B 1 78 ? -6.426 26.281 2.252 1 96.94 78 TRP B C 1
ATOM 2266 O O . TRP B 1 78 ? -6.461 25.469 1.322 1 96.94 78 TRP B O 1
ATOM 2276 N N . LYS B 1 79 ? -5.82 27.453 2.178 1 96 79 LYS B N 1
ATOM 2277 C CA . LYS B 1 79 ? -5.066 27.781 0.972 1 96 79 LYS B CA 1
ATOM 2278 C C . LYS B 1 79 ? -3.811 26.922 0.861 1 96 79 LYS B C 1
ATOM 2280 O O . LYS B 1 79 ? -3.283 26.719 -0.235 1 96 79 LYS B O 1
ATOM 2285 N N . HIS B 1 80 ? -3.34 26.328 1.976 1 96.69 80 HIS B N 1
ATOM 2286 C CA . HIS B 1 80 ? -2.191 25.438 1.972 1 96.69 80 HIS B CA 1
ATOM 2287 C C . HIS B 1 80 ? -2.551 24.078 1.36 1 96.69 80 HIS B C 1
ATOM 2289 O O . HIS B 1 80 ? -1.674 23.25 1.144 1 96.69 80 HIS B O 1
ATOM 2295 N N . PHE B 1 81 ? -3.795 23.797 1.063 1 94.31 81 PHE B N 1
ATOM 2296 C CA . PHE B 1 81 ? -4.273 22.656 0.29 1 94.31 81 PHE B CA 1
ATOM 2297 C C . PHE B 1 81 ? -4.789 23.109 -1.072 1 94.31 81 PHE B C 1
ATOM 2299 O O . PHE B 1 81 ? -5.598 22.422 -1.695 1 94.31 81 PHE B O 1
ATOM 2306 N N . GLY B 1 82 ? -4.449 24.25 -1.502 1 85.12 82 GLY B N 1
ATOM 2307 C CA . GLY B 1 82 ? -4.902 24.812 -2.764 1 85.12 82 GLY B CA 1
ATOM 2308 C C . GLY B 1 82 ? -4.266 24.172 -3.973 1 85.12 82 GLY B C 1
ATOM 2309 O O . GLY B 1 82 ? -3.701 24.844 -4.828 1 85.12 82 GLY B O 1
ATOM 2310 N N . MET B 1 83 ? -4.328 22.891 -4.078 1 87.5 83 MET B N 1
ATOM 2311 C CA . MET B 1 83 ? -3.76 22.125 -5.191 1 87.5 83 MET B CA 1
ATOM 2312 C C . MET B 1 83 ? -4.828 21.281 -5.871 1 87.5 83 MET B C 1
ATOM 2314 O O . MET B 1 83 ? -5.875 21 -5.285 1 87.5 83 MET B O 1
ATOM 2318 N N . ASP B 1 84 ? -4.504 20.812 -7.09 1 85.69 84 ASP B N 1
ATOM 2319 C CA . ASP B 1 84 ? -5.449 20.016 -7.879 1 85.69 84 ASP B CA 1
ATOM 2320 C C . ASP B 1 84 ? -5.547 18.594 -7.344 1 85.69 84 ASP B C 1
ATOM 2322 O O . ASP B 1 84 ? -6.582 17.938 -7.496 1 85.69 84 ASP B O 1
ATOM 2326 N N . TRP B 1 85 ? -4.555 18.219 -6.676 1 87.75 85 TRP B N 1
ATOM 2327 C CA . TRP B 1 85 ? -4.5 16.812 -6.32 1 87.75 85 TRP B CA 1
ATOM 2328 C C . TRP B 1 85 ? -4.75 16.609 -4.828 1 87.75 85 TRP B C 1
ATOM 2330 O O . TRP B 1 85 ? -4.82 15.477 -4.348 1 87.75 85 TRP B O 1
ATOM 2340 N N . ALA B 1 86 ? -4.859 17.656 -4.043 1 90.88 86 ALA B N 1
ATOM 2341 C CA . ALA B 1 86 ? -5.148 17.594 -2.613 1 90.88 86 ALA B CA 1
ATOM 2342 C C . ALA B 1 86 ? -6.008 18.781 -2.18 1 90.88 86 ALA B C 1
ATOM 2344 O O . ALA B 1 86 ? -5.68 19.938 -2.475 1 90.88 86 ALA B O 1
ATOM 2345 N N . PHE B 1 87 ? -7.133 18.484 -1.448 1 91.69 87 PHE B N 1
ATOM 2346 C CA . PHE B 1 87 ? -7.977 19.594 -1.019 1 91.69 87 PHE B CA 1
ATOM 2347 C C . PHE B 1 87 ? -8.75 19.234 0.241 1 91.69 87 PHE B C 1
ATOM 2349 O O . PHE B 1 87 ? -8.812 18.062 0.618 1 91.69 87 PHE B O 1
ATOM 2356 N N . VAL B 1 88 ? -9.156 20.203 0.93 1 93.75 88 VAL B N 1
ATOM 2357 C CA . VAL B 1 88 ? -10.117 20.172 2.031 1 93.75 88 VAL B CA 1
ATOM 2358 C C . VAL B 1 88 ? -11.359 20.969 1.662 1 93.75 88 VAL B C 1
ATOM 2360 O O . VAL B 1 88 ? -11.273 21.984 0.974 1 93.75 88 VAL B O 1
ATOM 2363 N N . ASP B 1 89 ? -12.531 20.484 2.023 1 91.88 89 ASP B N 1
ATOM 2364 C CA . ASP B 1 89 ? -13.75 21.266 1.816 1 91.88 89 ASP B CA 1
ATOM 2365 C C . ASP B 1 89 ? -13.602 22.672 2.387 1 91.88 89 ASP B C 1
ATOM 2367 O O . ASP B 1 89 ? -13.383 22.844 3.59 1 91.88 89 ASP B O 1
ATOM 2371 N N . PRO B 1 90 ? -13.68 23.672 1.517 1 91.44 90 PRO B N 1
ATOM 2372 C CA . PRO B 1 90 ? -13.438 25.031 1.963 1 91.44 90 PRO B CA 1
ATOM 2373 C C . PRO B 1 90 ? -14.422 25.5 3.035 1 91.44 90 PRO B C 1
ATOM 2375 O O . PRO B 1 90 ? -14.148 26.453 3.764 1 91.44 90 PRO B O 1
ATOM 2378 N N . ALA B 1 91 ? -15.508 24.875 3.188 1 93.5 91 ALA B N 1
ATOM 2379 C CA . ALA B 1 91 ? -16.516 25.266 4.18 1 93.5 91 ALA B CA 1
ATOM 2380 C C . ALA B 1 91 ? -16.141 24.75 5.566 1 93.5 91 ALA B C 1
ATOM 2382 O O . ALA B 1 91 ? -16.766 25.109 6.562 1 93.5 91 ALA B O 1
ATOM 2383 N N . THR B 1 92 ? -15.094 23.922 5.648 1 94.38 92 THR B N 1
ATOM 2384 C CA . THR B 1 92 ? -14.672 23.344 6.922 1 94.38 92 THR B CA 1
ATOM 2385 C C . THR B 1 92 ? -14 24.406 7.797 1 94.38 92 THR B C 1
ATOM 2387 O O . THR B 1 92 ? -12.977 24.969 7.418 1 94.38 92 THR B O 1
ATOM 2390 N N . PRO B 1 93 ? -14.547 24.688 8.961 1 96.88 93 PRO B N 1
ATOM 2391 C CA . PRO B 1 93 ? -13.844 25.609 9.844 1 96.88 93 PRO B CA 1
ATOM 2392 C C . PRO B 1 93 ? -12.633 24.984 10.531 1 96.88 93 PRO B C 1
ATOM 2394 O O . PRO B 1 93 ? -12.633 23.781 10.805 1 96.88 93 PRO B O 1
ATOM 2397 N N . VAL B 1 94 ? -11.664 25.797 10.805 1 97.75 94 VAL B N 1
ATOM 2398 C CA . VAL B 1 94 ? -10.516 25.344 11.594 1 97.75 94 VAL B CA 1
ATOM 2399 C C . VAL B 1 94 ? -10.805 25.547 13.078 1 97.75 94 VAL B C 1
ATOM 2401 O O . VAL B 1 94 ? -10.516 26.609 13.641 1 97.75 94 VAL B O 1
ATOM 2404 N N . GLU B 1 95 ? -11.391 24.562 13.695 1 98.06 95 GLU B N 1
ATOM 2405 C CA . GLU B 1 95 ? -11.805 24.609 15.094 1 98.06 95 GLU B CA 1
ATOM 2406 C C . GLU B 1 95 ? -11.5 23.281 15.805 1 98.06 95 GLU B C 1
ATOM 2408 O O . GLU B 1 95 ? -11.688 22.203 15.227 1 98.06 95 GLU B O 1
ATOM 2413 N N . THR B 1 96 ? -11.102 23.469 17.062 1 97.94 96 THR B N 1
ATOM 2414 C CA . THR B 1 96 ? -10.797 22.281 17.859 1 97.94 96 THR B CA 1
ATOM 2415 C C . THR B 1 96 ? -11.992 21.328 17.906 1 97.94 96 THR B C 1
ATOM 2417 O O . THR B 1 96 ? -13.125 21.766 18.125 1 97.94 96 THR B O 1
ATOM 2420 N N . GLY B 1 97 ? -11.766 20.094 17.562 1 97.19 97 GLY B N 1
ATOM 2421 C CA . GLY B 1 97 ? -12.805 19.078 17.625 1 97.19 97 GLY B CA 1
ATOM 2422 C C . GLY B 1 97 ? -13.484 18.828 16.297 1 97.19 97 GLY B C 1
ATOM 2423 O O . GLY B 1 97 ? -14.172 17.828 16.125 1 97.19 97 GLY B O 1
ATOM 2424 N N . LYS B 1 98 ? -13.289 19.766 15.359 1 96.69 98 LYS B N 1
ATOM 2425 C CA . LYS B 1 98 ? -13.93 19.609 14.055 1 96.69 98 LYS B CA 1
ATOM 2426 C C . LYS B 1 98 ? -13.32 18.469 13.266 1 96.69 98 LYS B C 1
ATOM 2428 O O . LYS B 1 98 ? -12.102 18.406 13.07 1 96.69 98 LYS B O 1
ATOM 2433 N N . LYS B 1 99 ? -14.156 17.578 12.836 1 95.25 99 LYS B N 1
ATOM 2434 C CA . LYS B 1 99 ? -13.742 16.516 11.922 1 95.25 99 LYS B CA 1
ATOM 2435 C C . LYS B 1 99 ? -13.781 17 10.477 1 95.25 99 LYS B C 1
ATOM 2437 O O . LYS B 1 99 ? -14.656 17.781 10.094 1 95.25 99 LYS B O 1
ATOM 2442 N N . PHE B 1 100 ? -12.766 16.516 9.703 1 94.38 100 PHE B N 1
ATOM 2443 C CA . PHE B 1 100 ? -12.719 16.875 8.289 1 94.38 100 PHE B CA 1
ATOM 2444 C C . PHE B 1 100 ? -11.961 15.82 7.492 1 94.38 100 PHE B C 1
ATOM 2446 O O . PHE B 1 100 ? -11.383 14.891 8.062 1 94.38 100 PHE B O 1
ATOM 2453 N N . CYS B 1 101 ? -12.031 15.945 6.109 1 92.5 101 CYS B N 1
ATOM 2454 C CA . CYS B 1 101 ? -11.312 15.039 5.227 1 92.5 101 CYS B CA 1
ATOM 2455 C C . CYS B 1 101 ? -10.305 15.789 4.367 1 92.5 101 CYS B C 1
ATOM 2457 O O . CYS B 1 101 ? -10.594 16.875 3.869 1 92.5 101 CYS B O 1
ATOM 2459 N N . ILE B 1 102 ? -9.141 15.234 4.344 1 92.5 102 ILE B N 1
ATOM 2460 C CA . ILE B 1 102 ? -8.242 15.57 3.246 1 92.5 102 ILE B CA 1
ATOM 2461 C C . ILE B 1 102 ? -8.453 14.594 2.092 1 92.5 102 ILE B C 1
ATOM 2463 O O . ILE B 1 102 ? -8.438 13.375 2.287 1 92.5 102 ILE B O 1
ATOM 2467 N N . CYS B 1 103 ? -8.68 15.094 0.959 1 88.12 103 CYS B N 1
ATOM 2468 C CA . CYS B 1 103 ? -8.828 14.273 -0.239 1 88.12 103 CYS B CA 1
ATOM 2469 C C . CYS B 1 103 ? -7.609 14.406 -1.143 1 88.12 103 CYS B C 1
ATOM 2471 O O . CYS B 1 103 ? -7.203 15.516 -1.484 1 88.12 103 CYS B O 1
ATOM 2473 N N . VAL B 1 104 ? -7.031 13.25 -1.465 1 85.81 104 VAL B N 1
ATOM 2474 C CA . VAL B 1 104 ? -5.809 13.242 -2.26 1 85.81 104 VAL B CA 1
ATOM 2475 C C . VAL B 1 104 ? -5.996 12.375 -3.498 1 85.81 104 VAL B C 1
ATOM 2477 O O . VAL B 1 104 ? -6.488 11.242 -3.402 1 85.81 104 VAL B O 1
ATOM 2480 N N . LYS B 1 105 ? -5.59 12.953 -4.59 1 79.44 105 LYS B N 1
ATOM 2481 C CA . LYS B 1 105 ? -5.648 12.203 -5.844 1 79.44 105 LYS B CA 1
ATOM 2482 C C . LYS B 1 105 ? -4.441 11.281 -5.984 1 79.44 105 LYS B C 1
ATOM 2484 O O . LYS B 1 105 ? -3.297 11.742 -6.004 1 79.44 105 LYS B O 1
ATOM 2489 N N . GLU B 1 106 ? -4.734 9.984 -6.012 1 71.75 106 GLU B N 1
ATOM 2490 C CA . GLU B 1 106 ? -3.693 9 -6.297 1 71.75 106 GLU B CA 1
ATOM 2491 C C . GLU B 1 106 ? -3.811 8.469 -7.723 1 71.75 106 GLU B C 1
ATOM 2493 O O . GLU B 1 106 ? -4.676 8.906 -8.484 1 71.75 106 GLU B O 1
ATOM 2498 N N . VAL B 1 107 ? -2.756 7.75 -8.281 1 57.47 107 VAL B N 1
ATOM 2499 C CA . VAL B 1 107 ? -2.719 7.27 -9.656 1 57.47 107 VAL B CA 1
ATOM 2500 C C . VAL B 1 107 ? -4.043 6.586 -10 1 57.47 107 VAL B C 1
ATOM 2502 O O . VAL B 1 107 ? -4.617 6.832 -11.062 1 57.47 107 VAL B O 1
ATOM 2505 N N . LEU B 1 108 ? -4.469 5.793 -9.227 1 58.72 108 LEU B N 1
ATOM 2506 C CA . LEU B 1 108 ? -5.746 5.188 -9.586 1 58.72 108 LEU B CA 1
ATOM 2507 C C . LEU B 1 108 ? -6.902 5.922 -8.914 1 58.72 108 LEU B C 1
ATOM 2509 O O . LEU B 1 108 ? -7.707 6.566 -9.594 1 58.72 108 LEU B O 1
ATOM 2513 N N . PRO B 1 109 ? -7.297 5.836 -7.625 1 67.62 109 PRO B N 1
ATOM 2514 C CA . PRO B 1 109 ? -8.453 6.477 -6.984 1 67.62 109 PRO B CA 1
ATOM 2515 C C . PRO B 1 109 ? -8.055 7.676 -6.121 1 67.62 109 PRO B C 1
ATOM 2517 O O . PRO B 1 109 ? -6.867 7.957 -5.961 1 67.62 109 PRO B O 1
ATOM 2520 N N . TRP B 1 110 ? -9.062 8.562 -5.816 1 75.56 110 TRP B N 1
ATOM 2521 C CA . TRP B 1 110 ? -8.914 9.5 -4.707 1 75.56 110 TRP B CA 1
ATOM 2522 C C . TRP B 1 110 ? -8.953 8.773 -3.369 1 75.56 110 TRP B C 1
ATOM 2524 O O . TRP B 1 110 ? -9.742 7.852 -3.18 1 75.56 110 TRP B O 1
ATOM 2534 N N . VAL B 1 111 ? -8.125 9.172 -2.537 1 78.25 111 VAL B N 1
ATOM 2535 C CA . VAL B 1 111 ? -8.117 8.672 -1.166 1 78.25 111 VAL B CA 1
ATOM 2536 C C . VAL B 1 111 ? -8.672 9.742 -0.225 1 78.25 111 VAL B C 1
ATOM 2538 O O . VAL B 1 111 ? -8.305 10.914 -0.323 1 78.25 111 VAL B O 1
ATOM 2541 N N . ILE B 1 112 ? -9.641 9.406 0.578 1 84.19 112 ILE B N 1
ATOM 2542 C CA . ILE B 1 112 ? -10.242 10.297 1.565 1 84.19 112 ILE B CA 1
ATOM 2543 C C . ILE B 1 112 ? -9.656 10 2.947 1 84.19 112 ILE B C 1
ATOM 2545 O O . ILE B 1 112 ? -9.836 8.898 3.477 1 84.19 112 ILE B O 1
ATOM 2549 N N . LEU B 1 113 ? -9.016 10.938 3.529 1 87.44 113 LEU B N 1
ATOM 2550 C CA . LEU B 1 113 ? -8.305 10.773 4.789 1 87.44 113 LEU B CA 1
ATOM 2551 C C . LEU B 1 113 ? -8.977 11.562 5.906 1 87.44 113 LEU B C 1
ATOM 2553 O O . LEU B 1 113 ? -8.844 12.789 5.973 1 87.44 113 LEU B O 1
ATOM 2557 N N . PRO B 1 114 ? -9.672 10.906 6.766 1 91.75 114 PRO B N 1
ATOM 2558 C CA . PRO B 1 114 ? -10.391 11.609 7.828 1 91.75 114 PRO B CA 1
ATOM 2559 C C . PRO B 1 114 ? -9.484 12.023 8.984 1 91.75 114 PRO B C 1
ATOM 2561 O O . PRO B 1 114 ? -8.648 11.234 9.438 1 91.75 114 PRO B O 1
ATOM 2564 N N . LEU B 1 115 ? -9.688 13.195 9.445 1 96.12 115 LEU B N 1
ATOM 2565 C CA . LEU B 1 115 ? -8.945 13.781 10.562 1 96.12 115 LEU B CA 1
ATOM 2566 C C . LEU B 1 115 ? -9.875 14.57 11.477 1 96.12 115 LEU B C 1
ATOM 2568 O O . LEU B 1 115 ? -11.055 14.766 11.156 1 96.12 115 LEU B O 1
ATOM 2572 N N . GLN B 1 116 ? -9.289 14.891 12.617 1 97.62 116 GLN B N 1
ATOM 2573 C CA . GLN B 1 116 ? -9.961 15.781 13.555 1 97.62 116 GLN B CA 1
ATOM 2574 C C . GLN B 1 116 ? -8.992 16.812 14.125 1 97.62 116 GLN B C 1
ATOM 2576 O O . GLN B 1 116 ? -7.887 16.469 14.539 1 97.62 116 GLN B O 1
ATOM 2581 N N . VAL B 1 117 ? -9.445 18.094 14.094 1 98.25 117 VAL B N 1
ATOM 2582 C CA . VAL B 1 117 ? -8.609 19.141 14.68 1 98.25 117 VAL B CA 1
ATOM 2583 C C . VAL B 1 117 ? -8.461 18.906 16.188 1 98.25 117 VAL B C 1
ATOM 2585 O O . VAL B 1 117 ? -9.461 18.781 16.891 1 98.25 117 VAL B O 1
ATOM 2588 N N . VAL B 1 118 ? -7.254 18.812 16.641 1 98.56 118 VAL B N 1
ATOM 2589 C CA . VAL B 1 118 ? -6.969 18.531 18.047 1 98.56 118 VAL B CA 1
ATOM 2590 C C . VAL B 1 118 ? -6.824 19.828 18.828 1 98.56 118 VAL B C 1
ATOM 2592 O O . VAL B 1 118 ? -7.262 19.922 19.984 1 98.56 118 VAL B O 1
ATOM 2595 N N . TYR B 1 119 ? -6.199 20.828 18.266 1 98.38 119 TYR B N 1
ATOM 2596 C CA . TYR B 1 119 ? -6.023 22.125 18.906 1 98.38 119 TYR B CA 1
ATOM 2597 C C . TYR B 1 119 ? -5.859 23.219 17.875 1 98.38 119 TYR B C 1
ATOM 2599 O O . TYR B 1 119 ? -5.508 22.953 16.719 1 98.38 119 TYR B O 1
ATOM 2607 N N . VAL B 1 120 ? -6.137 24.406 18.266 1 98.19 120 VAL B N 1
ATOM 2608 C CA . VAL B 1 120 ? -5.836 25.656 17.562 1 98.19 120 VAL B CA 1
ATOM 2609 C C . VAL B 1 120 ? -5.078 26.594 18.484 1 98.19 120 VAL B C 1
ATOM 2611 O O . VAL B 1 120 ? -5.496 26.828 19.625 1 98.19 120 VAL B O 1
ATOM 2614 N N . ASP B 1 121 ? -3.93 26.984 18.016 1 95.31 121 ASP B N 1
ATOM 2615 C CA . ASP B 1 121 ? -3.074 27.859 18.812 1 95.31 121 ASP B CA 1
ATOM 2616 C C . ASP B 1 121 ? -2.871 29.219 18.125 1 95.31 121 ASP B C 1
ATOM 2618 O O . ASP B 1 121 ? -2.586 29.266 16.922 1 95.31 121 ASP B O 1
ATOM 2622 N N . GLU B 1 122 ? -3.086 30.25 18.828 1 93.81 122 GLU B N 1
ATOM 2623 C CA . GLU B 1 122 ? -2.822 31.578 18.297 1 93.81 122 GLU B CA 1
ATOM 2624 C C . GLU B 1 122 ? -2.199 32.469 19.359 1 93.81 122 GLU B C 1
ATOM 2626 O O . GLU B 1 122 ? -2.604 32.438 20.531 1 93.81 122 GLU B O 1
ATOM 2631 N N . SER B 1 123 ? -1.115 33.062 19.031 1 89.12 123 SER B N 1
ATOM 2632 C CA . SER B 1 123 ? -0.51 34.125 19.859 1 89.12 123 SER B CA 1
ATOM 2633 C C . SER B 1 123 ? -0.268 35.375 19.062 1 89.12 123 SER B C 1
ATOM 2635 O O . SER B 1 123 ? 0.135 35.344 17.906 1 89.12 123 SER B O 1
ATOM 2637 N N . ARG B 1 124 ? -0.762 36.594 19.531 1 75.5 124 ARG B N 1
ATOM 2638 C CA . ARG B 1 124 ? -0.466 37.906 18.953 1 75.5 124 ARG B CA 1
ATOM 2639 C C . ARG B 1 124 ? 0.827 38.5 19.531 1 75.5 124 ARG B C 1
ATOM 2641 O O . ARG B 1 124 ? 1.299 38.031 20.578 1 75.5 124 ARG B O 1
ATOM 2648 N N . LYS B 1 125 ? 1.512 39.25 18.578 1 64.12 125 LYS B N 1
ATOM 2649 C CA . LYS B 1 125 ? 2.719 39.906 19.062 1 64.12 125 LYS B CA 1
ATOM 2650 C C . LYS B 1 125 ? 2.467 40.594 20.406 1 64.12 125 LYS B C 1
ATOM 2652 O O . LYS B 1 125 ? 1.491 41.312 20.562 1 64.12 125 LYS B O 1
ATOM 2657 N N . SER B 1 126 ? 2.668 39.969 21.578 1 55 126 SER B N 1
ATOM 2658 C CA . SER B 1 126 ? 2.762 40.656 22.859 1 55 126 SER B CA 1
ATOM 2659 C C . SER B 1 126 ? 4.199 40.688 23.359 1 55 126 SER B C 1
ATOM 2661 O O . SER B 1 126 ? 5.098 40.125 22.734 1 55 126 SER B O 1
ATOM 2663 N N . ARG B 1 127 ? 4.395 41.469 24.406 1 57.62 127 ARG B N 1
ATOM 2664 C CA . ARG B 1 127 ? 5.637 41.5 25.172 1 57.62 127 ARG B CA 1
ATOM 2665 C C . ARG B 1 127 ? 6.246 40.094 25.25 1 57.62 127 ARG B C 1
ATOM 2667 O O . ARG B 1 127 ? 7.441 39.938 25.516 1 57.62 127 ARG B O 1
ATOM 2674 N N . LYS B 1 128 ? 5.418 39 25 1 55.78 128 LYS B N 1
ATOM 2675 C CA . LYS B 1 128 ? 5.758 37.656 25.438 1 55.78 128 LYS B CA 1
ATOM 2676 C C . LYS B 1 128 ? 6.301 36.812 24.266 1 55.78 128 LYS B C 1
ATOM 2678 O O . LYS B 1 128 ? 6.633 35.656 24.422 1 55.78 128 LYS B O 1
ATOM 2683 N N . GLY B 1 129 ? 6.332 37.469 22.828 1 62.12 129 GLY B N 1
ATOM 2684 C CA . GLY B 1 129 ? 6.984 36.625 21.812 1 62.12 129 GLY B CA 1
ATOM 2685 C C . GLY B 1 129 ? 6.406 36.812 20.422 1 62.12 129 GLY B C 1
ATOM 2686 O O . GLY B 1 129 ? 5.508 37.625 20.219 1 62.12 129 GLY B O 1
ATOM 2687 N N . PRO B 1 130 ? 7.016 36.188 19.438 1 77.38 130 PRO B N 1
ATOM 2688 C CA . PRO B 1 130 ? 6.629 36.281 18.031 1 77.38 130 PRO B CA 1
ATOM 2689 C C . PRO B 1 130 ? 5.176 35.906 17.781 1 77.38 130 PRO B C 1
ATOM 2691 O O . PRO B 1 130 ? 4.609 35.125 18.547 1 77.38 130 PRO B O 1
ATOM 2694 N N . ALA B 1 131 ? 4.402 36.594 16.953 1 92.12 131 ALA B N 1
ATOM 2695 C CA . ALA B 1 131 ? 3.045 36.219 16.562 1 92.12 131 ALA B CA 1
ATOM 2696 C C . ALA B 1 131 ? 3.02 34.844 15.922 1 92.12 131 ALA B C 1
ATOM 2698 O O . ALA B 1 131 ? 3.918 34.5 15.148 1 92.12 131 ALA B O 1
ATOM 2699 N N . HIS B 1 132 ? 2.049 34.094 16.359 1 95.5 132 HIS B N 1
ATOM 2700 C CA . HIS B 1 132 ? 1.96 32.719 15.859 1 95.5 132 HIS B CA 1
ATOM 2701 C C . HIS B 1 132 ? 0.507 32.281 15.727 1 95.5 132 HIS B C 1
ATOM 2703 O O . HIS B 1 132 ? -0.346 32.688 16.516 1 95.5 132 HIS B O 1
ATOM 2709 N N . PHE B 1 133 ? 0.233 31.578 14.641 1 97.44 133 PHE B N 1
ATOM 2710 C CA . PHE B 1 133 ? -1.022 30.859 14.461 1 97.44 133 PHE B CA 1
ATOM 2711 C C . PHE B 1 133 ? -0.771 29.453 13.93 1 97.44 133 PHE B C 1
ATOM 2713 O O . PHE B 1 133 ? 0.073 29.266 13.055 1 97.44 133 PHE B O 1
ATOM 2720 N N . GLY B 1 134 ? -1.473 28.5 14.492 1 97.81 134 GLY B N 1
ATOM 2721 C CA . GLY B 1 134 ? -1.376 27.141 13.977 1 97.81 134 GLY B CA 1
ATOM 2722 C C . GLY B 1 134 ? -2.459 26.219 14.508 1 97.81 134 GLY B C 1
ATOM 2723 O O . GLY B 1 134 ? -3.176 26.578 15.445 1 97.81 134 GLY B O 1
ATOM 2724 N N . TYR B 1 135 ? -2.629 25.141 13.867 1 98.56 135 TYR B N 1
ATOM 2725 C CA . TYR B 1 135 ? -3.523 24.094 14.352 1 98.56 135 TYR B CA 1
ATOM 2726 C C . TYR B 1 135 ? -2.943 22.703 14.078 1 98.56 135 TYR B C 1
ATOM 2728 O O . TYR B 1 135 ? -2.164 22.531 13.133 1 98.56 135 TYR B O 1
ATOM 2736 N N . GLY B 1 136 ? -3.271 21.781 14.938 1 98.5 136 GLY B N 1
ATOM 2737 C CA . GLY B 1 136 ? -2.918 20.375 14.773 1 98.5 136 GLY B CA 1
ATOM 2738 C C . GLY B 1 136 ? -4.121 19.484 14.578 1 98.5 136 GLY B C 1
ATOM 2739 O O . GLY B 1 136 ? -5.164 19.688 15.211 1 98.5 136 GLY B O 1
ATOM 2740 N N . SER B 1 137 ? -3.977 18.531 13.68 1 98.44 137 SER B N 1
ATOM 2741 C CA . SER B 1 137 ? -5.035 17.547 13.445 1 98.44 137 SER B CA 1
ATOM 2742 C C . SER B 1 137 ? -4.512 16.125 13.602 1 98.44 137 SER B C 1
ATOM 2744 O O . SER B 1 137 ? -3.35 15.852 13.289 1 98.44 137 SER B O 1
ATOM 2746 N N . GLY B 1 138 ? -5.387 15.297 14.117 1 97.88 138 GLY B N 1
ATOM 2747 C CA . GLY B 1 138 ? -5.07 13.891 14.328 1 97.88 138 GLY B CA 1
ATOM 2748 C C . GLY B 1 138 ? -5.809 12.969 13.383 1 97.88 138 GLY B C 1
ATOM 2749 O O . GLY B 1 138 ? -6.941 13.25 12.977 1 97.88 138 GLY B O 1
ATOM 2750 N N . THR B 1 139 ? -5.133 11.875 13.102 1 94.69 139 THR B N 1
ATOM 2751 C CA . THR B 1 139 ? -5.711 10.891 12.195 1 94.69 139 THR B CA 1
ATOM 2752 C C . THR B 1 139 ? -6.801 10.086 12.898 1 94.69 139 THR B C 1
ATOM 2754 O O . THR B 1 139 ? -6.691 9.781 14.086 1 94.69 139 THR B O 1
ATOM 2757 N N . LEU B 1 140 ? -7.816 9.836 12.141 1 91.5 140 LEU B N 1
ATOM 2758 C CA . LEU B 1 140 ? -8.922 9.016 12.625 1 91.5 140 LEU B CA 1
ATOM 2759 C C . LEU B 1 140 ? -8.867 7.617 12.008 1 91.5 140 LEU B C 1
ATOM 2761 O O . LEU B 1 140 ? -8.062 7.359 11.109 1 91.5 140 LEU B O 1
ATOM 2765 N N . GLN B 1 141 ? -9.625 6.75 12.648 1 83.69 141 GLN B N 1
ATOM 2766 C CA . GLN B 1 141 ? -9.758 5.434 12.031 1 83.69 141 GLN B CA 1
ATOM 2767 C C . GLN B 1 141 ? -10.07 5.551 10.539 1 83.69 141 GLN B C 1
ATOM 2769 O O . GLN B 1 141 ? -10.906 6.367 10.141 1 83.69 141 GLN B O 1
ATOM 2774 N N . GLY B 1 142 ? -9.312 4.758 9.75 1 76.12 142 GLY B N 1
ATOM 2775 C CA . GLY B 1 142 ? -9.492 4.84 8.312 1 76.12 142 GLY B CA 1
ATOM 2776 C C . GLY B 1 142 ? -8.383 5.617 7.617 1 76.12 142 GLY B C 1
ATOM 2777 O O . GLY B 1 142 ? -8.219 5.516 6.398 1 76.12 142 GLY B O 1
ATOM 2778 N N . HIS B 1 143 ? -7.73 6.422 8.406 1 83.75 143 HIS B N 1
ATOM 2779 C CA . HIS B 1 143 ? -6.566 7.109 7.855 1 83.75 143 HIS B CA 1
ATOM 2780 C C . HIS B 1 143 ? -5.418 6.137 7.617 1 83.75 143 HIS B C 1
ATOM 2782 O O . HIS B 1 143 ? -5.238 5.18 8.375 1 83.75 143 HIS B O 1
ATOM 2788 N N . LEU B 1 144 ? -4.633 6.344 6.574 1 76.38 144 LEU B N 1
ATOM 2789 C CA . LEU B 1 144 ? -3.547 5.445 6.191 1 76.38 144 LEU B CA 1
ATOM 2790 C C . LEU B 1 144 ? -2.416 5.492 7.211 1 76.38 144 LEU B C 1
ATOM 2792 O O . LEU B 1 144 ? -1.664 4.523 7.355 1 76.38 144 LEU B O 1
ATOM 2796 N N . LEU B 1 145 ? -2.338 6.582 7.871 1 85.06 145 LEU B N 1
ATOM 2797 C CA . LEU B 1 145 ? -1.329 6.793 8.906 1 85.06 145 LEU B CA 1
ATOM 2798 C C . LEU B 1 145 ? -1.98 7.004 10.266 1 85.06 145 LEU B C 1
ATOM 2800 O O . LEU B 1 145 ? -3.189 7.234 10.352 1 85.06 145 LEU B O 1
ATOM 2804 N N . ALA B 1 146 ? -1.239 6.809 11.266 1 89.31 146 ALA B N 1
ATOM 2805 C CA . ALA B 1 146 ? -1.627 7.148 12.625 1 89.31 146 ALA B CA 1
ATOM 2806 C C . ALA B 1 146 ? -0.711 8.219 13.211 1 89.31 146 ALA B C 1
ATOM 2808 O O . ALA B 1 146 ? 0.515 8.086 13.172 1 89.31 146 ALA B O 1
ATOM 2809 N N . GLY B 1 147 ? -1.237 9.312 13.633 1 95.25 147 GLY B N 1
ATOM 2810 C CA . GLY B 1 147 ? -0.461 10.398 14.211 1 95.25 147 GLY B CA 1
ATOM 2811 C C . GLY B 1 147 ? -1.126 11.75 14.062 1 95.25 147 GLY B C 1
ATOM 2812 O O . GLY B 1 147 ? -2.354 11.852 14.109 1 95.25 147 GLY B O 1
ATOM 2813 N N . GLU B 1 148 ? -0.305 12.82 14.102 1 97.81 148 GLU B N 1
ATOM 2814 C CA . GLU B 1 148 ? -0.798 14.188 13.984 1 97.81 148 GLU B CA 1
ATOM 2815 C C . GLU B 1 148 ? 0.039 14.992 12.992 1 97.81 148 GLU B C 1
ATOM 2817 O O . GLU B 1 148 ? 1.197 14.656 12.734 1 97.81 148 GLU B O 1
ATOM 2822 N N . GLU B 1 149 ? -0.568 15.945 12.461 1 97.81 149 GLU B N 1
ATOM 2823 C CA . GLU B 1 149 ? 0.085 16.938 11.617 1 97.81 149 GLU B CA 1
ATOM 2824 C C . GLU B 1 149 ? -0.307 18.359 12.031 1 97.81 149 GLU B C 1
ATOM 2826 O O . GLU B 1 149 ? -1.475 18.625 12.32 1 97.81 149 GLU B O 1
ATOM 2831 N N . ARG B 1 150 ? 0.661 19.219 12.141 1 98.38 150 ARG B N 1
ATOM 2832 C CA . ARG B 1 150 ? 0.452 20.625 12.477 1 98.38 150 ARG B CA 1
ATOM 2833 C C . ARG B 1 150 ? 0.828 21.531 11.305 1 98.38 150 ARG B C 1
ATOM 2835 O O . ARG B 1 150 ? 1.868 21.344 10.672 1 98.38 150 ARG B O 1
ATOM 2842 N N . PHE B 1 151 ? -0.011 22.531 11.016 1 98.56 151 PHE B N 1
ATOM 2843 C CA . PHE B 1 151 ? 0.26 23.641 10.102 1 98.56 151 PHE B CA 1
ATOM 2844 C C . PHE B 1 151 ? 0.331 24.953 10.859 1 98.56 151 PHE B C 1
ATOM 2846 O O . PHE B 1 151 ? -0.57 25.281 11.641 1 98.56 151 PHE B O 1
ATOM 2853 N N . SER B 1 152 ? 1.391 25.734 10.609 1 98.12 152 SER B N 1
ATOM 2854 C CA . SER B 1 152 ? 1.49 26.969 11.383 1 98.12 152 SER B CA 1
ATOM 2855 C C . SER B 1 152 ? 2.166 28.062 10.578 1 98.12 152 SER B C 1
ATOM 2857 O O . SER B 1 152 ? 2.877 27.797 9.609 1 98.12 152 SER B O 1
ATOM 2859 N N . ILE B 1 153 ? 1.853 29.281 10.922 1 97.62 153 ILE B N 1
ATOM 2860 C CA . ILE B 1 153 ? 2.488 30.5 10.453 1 97.62 153 ILE B CA 1
ATOM 2861 C C . ILE B 1 153 ? 3.045 31.281 11.648 1 97.62 153 ILE B C 1
ATOM 2863 O O . ILE B 1 153 ? 2.395 31.375 12.688 1 97.62 153 ILE B O 1
ATOM 2867 N N . GLU B 1 154 ? 4.305 31.766 11.516 1 96.62 154 GLU B N 1
ATOM 2868 C CA . GLU B 1 154 ? 4.953 32.469 12.617 1 96.62 154 GLU B CA 1
ATOM 2869 C C . GLU B 1 154 ? 5.691 33.688 12.133 1 96.62 154 GLU B C 1
ATOM 2871 O O . GLU B 1 154 ? 6.371 33.656 11.102 1 96.62 154 GLU B O 1
ATOM 2876 N N . LEU B 1 155 ? 5.441 34.75 12.812 1 96.44 155 LEU B N 1
ATOM 2877 C CA . LEU B 1 155 ? 6.293 35.938 12.719 1 96.44 155 LEU B CA 1
ATOM 2878 C C . LEU B 1 155 ? 7.395 35.906 13.773 1 96.44 155 LEU B C 1
ATOM 2880 O O . LEU B 1 155 ? 7.117 36.062 14.961 1 96.44 155 LEU B O 1
ATOM 2884 N N . ASP B 1 156 ? 8.586 35.781 13.273 1 93.12 156 ASP B N 1
ATOM 2885 C CA . ASP B 1 156 ? 9.648 35.594 14.258 1 93.12 156 ASP B CA 1
ATOM 2886 C C . ASP B 1 156 ? 10.211 36.938 14.711 1 93.12 156 ASP B C 1
ATOM 2888 O O . ASP B 1 156 ? 9.703 38 14.312 1 93.12 156 ASP B O 1
ATOM 2892 N N . GLY B 1 157 ? 11.227 36.906 15.57 1 90.5 157 GLY B N 1
ATOM 2893 C CA . GLY B 1 157 ? 11.805 38.094 16.156 1 90.5 157 GLY B CA 1
ATOM 2894 C C . GLY B 1 157 ? 12.492 39 15.148 1 90.5 157 GLY B C 1
ATOM 2895 O O . GLY B 1 157 ? 12.648 40.219 15.383 1 90.5 157 GLY B O 1
ATOM 2896 N N . ASN B 1 158 ? 12.859 38.5 13.992 1 92.81 158 ASN B N 1
ATOM 2897 C CA . ASN B 1 158 ? 13.539 39.25 12.953 1 92.81 158 ASN B CA 1
ATOM 2898 C C . ASN B 1 158 ? 12.555 39.812 11.938 1 92.81 158 ASN B C 1
ATOM 2900 O O . ASN B 1 158 ? 12.953 40.375 10.914 1 92.81 158 ASN B O 1
ATOM 2904 N N . GLY B 1 159 ? 11.289 39.594 12.227 1 94.06 159 GLY B N 1
ATOM 2905 C CA . GLY B 1 159 ? 10.266 40.094 11.328 1 94.06 159 GLY B CA 1
ATOM 2906 C C . GLY B 1 159 ? 10.016 39.219 10.133 1 94.06 159 GLY B C 1
ATOM 2907 O O . GLY B 1 159 ? 9.359 39.625 9.172 1 94.06 159 GLY B O 1
ATOM 2908 N N . GLU B 1 160 ? 10.562 38.031 10.18 1 96.19 160 GLU B N 1
ATOM 2909 C CA . GLU B 1 160 ? 10.359 37.062 9.102 1 96.19 160 GLU B CA 1
ATOM 2910 C C . GLU B 1 160 ? 9.148 36.188 9.367 1 96.19 160 GLU B C 1
ATOM 2912 O O . GLU B 1 160 ? 8.891 35.781 10.516 1 96.19 160 GLU B O 1
ATOM 2917 N N . VAL B 1 161 ? 8.375 35.906 8.312 1 97 161 VAL B N 1
ATOM 2918 C CA . VAL B 1 161 ? 7.184 35.094 8.438 1 97 161 VAL B CA 1
ATOM 2919 C C . VAL B 1 161 ? 7.457 33.688 7.867 1 97 161 VAL B C 1
ATOM 2921 O O . VAL B 1 161 ? 7.859 33.562 6.711 1 97 161 VAL B O 1
ATOM 2924 N N . TRP B 1 162 ? 7.223 32.688 8.727 1 97.75 162 TRP B N 1
ATOM 2925 C CA . TRP B 1 162 ? 7.539 31.297 8.375 1 97.75 162 TRP B CA 1
ATOM 2926 C C . TRP B 1 162 ? 6.273 30.438 8.328 1 97.75 162 TRP B C 1
ATOM 2928 O O . TRP B 1 162 ? 5.414 30.547 9.211 1 97.75 162 TRP B O 1
ATOM 2938 N N . TYR B 1 163 ? 6.137 29.719 7.242 1 98.19 163 TYR B N 1
ATOM 2939 C CA . TYR B 1 163 ? 5.168 28.625 7.168 1 98.19 163 TYR B CA 1
ATOM 2940 C C . TYR B 1 163 ? 5.812 27.297 7.535 1 98.19 163 TYR B C 1
ATOM 2942 O O . TYR B 1 163 ? 6.883 26.953 7.02 1 98.19 163 TYR B O 1
ATOM 2950 N N . GLU B 1 164 ? 5.129 26.578 8.438 1 97.88 164 GLU B N 1
ATOM 2951 C CA . GLU B 1 164 ? 5.738 25.359 8.961 1 97.88 164 GLU B CA 1
ATOM 2952 C C . GLU B 1 164 ? 4.742 24.203 8.984 1 97.88 164 GLU B C 1
ATOM 2954 O O . GLU B 1 164 ? 3.572 24.391 9.32 1 97.88 164 GLU B O 1
ATOM 2959 N N . ILE B 1 165 ? 5.238 23.047 8.523 1 98 165 ILE B N 1
ATOM 2960 C CA . ILE B 1 165 ? 4.516 21.781 8.625 1 98 165 ILE B CA 1
ATOM 2961 C C . ILE B 1 165 ? 5.301 20.797 9.492 1 98 165 ILE B C 1
ATOM 2963 O O . ILE B 1 165 ? 6.48 20.547 9.242 1 98 165 ILE B O 1
ATOM 2967 N N . THR B 1 166 ? 4.688 20.281 10.578 1 96.62 166 THR B N 1
ATOM 2968 C CA . THR B 1 166 ? 5.285 19.266 11.453 1 96.62 166 THR B CA 1
ATOM 2969 C C . THR B 1 166 ? 4.328 18.094 11.648 1 96.62 166 THR B C 1
ATOM 2971 O O . THR B 1 166 ? 3.137 18.297 11.891 1 96.62 166 THR B O 1
ATOM 2974 N N . SER B 1 167 ? 4.895 16.891 11.492 1 95.81 167 SER B N 1
ATOM 2975 C CA . SER B 1 167 ? 4.055 15.727 11.742 1 95.81 167 SER B CA 1
ATOM 2976 C C . SER B 1 167 ? 4.844 14.609 12.406 1 95.81 167 SER B C 1
ATOM 2978 O O . SER B 1 167 ? 6.07 14.562 12.312 1 95.81 167 SER B O 1
ATOM 2980 N N . PHE B 1 168 ? 4.164 13.828 13.211 1 94.38 168 PHE B N 1
ATOM 2981 C CA . PHE B 1 168 ? 4.613 12.508 13.617 1 94.38 168 PHE B CA 1
ATOM 2982 C C . PHE B 1 168 ? 3.594 11.445 13.234 1 94.38 168 PHE B C 1
ATOM 2984 O O . PHE B 1 168 ? 2.391 11.617 13.438 1 94.38 168 PHE B O 1
ATOM 2991 N N . SER B 1 169 ? 4.035 10.453 12.586 1 91.62 169 SER B N 1
ATOM 2992 C CA . SER B 1 169 ? 3.096 9.445 12.102 1 91.62 169 SER B CA 1
ATOM 2993 C C . SER B 1 169 ? 3.773 8.086 11.953 1 91.62 169 SER B C 1
AT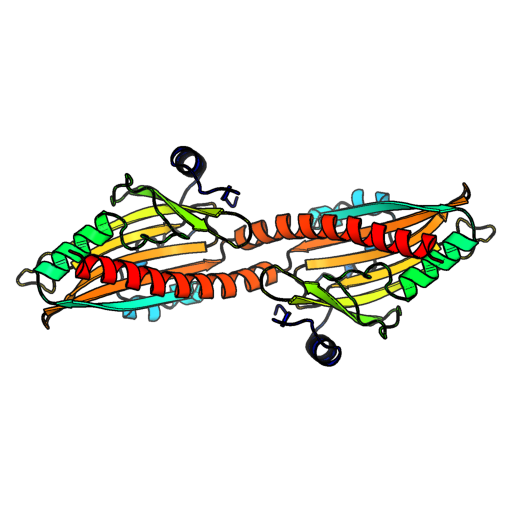OM 2995 O O . SER B 1 169 ? 5.004 8 11.906 1 91.62 169 SER B O 1
ATOM 2997 N N . LYS B 1 170 ? 3.012 7.043 11.961 1 85.94 170 LYS B N 1
ATOM 2998 C CA . LYS B 1 170 ? 3.404 5.672 11.656 1 85.94 170 LYS B CA 1
ATOM 2999 C C . LYS B 1 170 ? 2.322 4.957 10.852 1 85.94 170 LYS B C 1
ATOM 3001 O O . LYS B 1 170 ? 1.179 5.414 10.797 1 85.94 170 LYS B O 1
ATOM 3006 N N . PRO B 1 171 ? 2.766 3.932 10.109 1 77.88 171 PRO B N 1
ATOM 3007 C CA . PRO B 1 171 ? 1.751 3.221 9.328 1 77.88 171 PRO B CA 1
ATOM 3008 C C . PRO B 1 171 ? 0.604 2.695 10.188 1 77.88 171 PRO B C 1
ATOM 3010 O O . PRO B 1 171 ? 0.837 2.174 11.281 1 77.88 171 PRO B O 1
ATOM 3013 N N . ALA B 1 172 ? -0.561 3.02 9.688 1 73.12 172 ALA B N 1
ATOM 3014 C CA . ALA B 1 172 ? -1.73 2.461 10.367 1 73.12 172 ALA B CA 1
ATOM 3015 C C . ALA B 1 172 ? -1.97 1.016 9.938 1 73.12 172 ALA B C 1
ATOM 3017 O O . ALA B 1 172 ? -1.379 0.542 8.969 1 73.12 172 ALA B O 1
ATOM 3018 N N . HIS B 1 173 ? -2.434 0.161 10.719 1 59.75 173 HIS B N 1
ATOM 3019 C CA . HIS B 1 173 ? -2.711 -1.241 10.43 1 59.75 173 HIS B CA 1
ATOM 3020 C C . HIS B 1 173 ? -3.398 -1.401 9.078 1 59.75 173 HIS B C 1
ATOM 3022 O O . HIS B 1 173 ? -3.336 -2.471 8.469 1 59.75 173 HIS B O 1
ATOM 3028 N N . PHE B 1 174 ? -3.91 -0.294 8.586 1 51.06 174 PHE B N 1
ATOM 3029 C CA . PHE B 1 174 ? -4.762 -0.417 7.406 1 51.06 174 PHE B CA 1
ATOM 3030 C C . PHE B 1 174 ? -3.922 -0.468 6.137 1 51.06 174 PHE B C 1
ATOM 3032 O O . PHE B 1 174 ? -4.344 -1.04 5.129 1 51.06 174 PHE B O 1
ATOM 3039 N N . LEU B 1 175 ? -2.697 0.222 6.297 1 52.38 175 LEU B N 1
ATOM 3040 C CA . LEU B 1 175 ? -1.934 0.206 5.055 1 52.38 175 LEU B CA 1
ATOM 3041 C C . LEU B 1 175 ? -1.877 -1.201 4.469 1 52.38 175 LEU B C 1
ATOM 3043 O O . LEU B 1 175 ? -1.913 -1.371 3.246 1 52.38 175 LEU B O 1
ATOM 3047 N N . SER B 1 176 ? -1.894 -2.246 5.293 1 52.75 176 SER B N 1
ATOM 3048 C CA . SER B 1 176 ? -2 -3.627 4.84 1 52.75 176 SER B CA 1
ATOM 3049 C C . SER B 1 176 ? -3.318 -3.869 4.113 1 52.75 176 SER B C 1
ATOM 3051 O O . SER B 1 176 ? -3.385 -4.684 3.189 1 52.75 176 SER B O 1
ATOM 3053 N N . PHE B 1 177 ? -4.227 -2.973 4.523 1 49.56 177 PHE B N 1
ATOM 3054 C CA . PHE B 1 177 ? -5.566 -3.232 4.008 1 49.56 177 PHE B CA 1
ATOM 3055 C C . PHE B 1 177 ? -5.688 -2.771 2.561 1 49.56 177 PHE B C 1
ATOM 3057 O O . PHE B 1 177 ? -6.324 -3.439 1.742 1 49.56 177 PHE B O 1
ATOM 3064 N N . LEU B 1 178 ? -5.18 -1.558 2.344 1 53.97 178 LEU B N 1
ATOM 3065 C CA . LEU B 1 178 ? -5.316 -1.104 0.964 1 53.97 178 LEU B CA 1
ATOM 3066 C C . LEU B 1 178 ? -4.484 -1.97 0.023 1 53.97 178 LEU B C 1
ATOM 3068 O O . LEU B 1 178 ? -4.895 -2.227 -1.112 1 53.97 178 LEU B O 1
ATOM 3072 N N . GLY B 1 179 ? -3.561 -2.498 0.66 1 61.62 179 GLY B N 1
ATOM 3073 C CA . GLY B 1 179 ? -2.674 -3.338 -0.128 1 61.62 179 GLY B CA 1
ATOM 3074 C C . GLY B 1 179 ? -3.297 -4.664 -0.516 1 61.62 179 GLY B C 1
ATOM 3075 O O . GLY B 1 179 ? -3.197 -5.09 -1.668 1 61.62 179 GLY B O 1
ATOM 3076 N N . TYR B 1 180 ? -4.199 -5.047 0.38 1 64.25 180 TYR B N 1
ATOM 3077 C CA . TYR B 1 180 ? -4.645 -6.422 0.171 1 64.25 180 TYR B CA 1
ATOM 3078 C C . TYR B 1 180 ? -5.723 -6.488 -0.903 1 64.25 180 TYR B C 1
ATOM 3080 O O . TYR B 1 180 ? -5.66 -7.324 -1.807 1 64.25 180 TYR B O 1
ATOM 3088 N N . PRO B 1 181 ? -6.754 -5.59 -0.796 1 66.25 181 PRO B N 1
ATOM 3089 C CA . PRO B 1 181 ? -7.715 -5.625 -1.901 1 66.25 181 PRO B CA 1
ATOM 3090 C C . PRO B 1 181 ? -7.059 -5.395 -3.262 1 66.25 181 PRO B C 1
ATOM 3092 O O . PRO B 1 181 ? -7.469 -6 -4.258 1 66.25 181 PRO B O 1
ATOM 3095 N N . TYR B 1 182 ? -6.098 -4.523 -3.234 1 72.06 182 TYR B N 1
ATOM 3096 C CA . TYR B 1 182 ? -5.348 -4.309 -4.465 1 72.06 182 TYR B CA 1
ATOM 3097 C C . TYR B 1 182 ? -4.633 -5.586 -4.898 1 72.06 182 TYR B C 1
ATOM 3099 O O . TYR B 1 182 ? -4.645 -5.938 -6.078 1 72.06 182 TYR B O 1
ATOM 3107 N N . VAL B 1 183 ? -4.109 -6.227 -4.031 1 76.44 183 VAL B N 1
ATOM 3108 C CA . VAL B 1 183 ? -3.408 -7.473 -4.316 1 76.44 183 VAL B CA 1
ATOM 3109 C C . VAL B 1 183 ? -4.395 -8.5 -4.867 1 76.44 183 VAL B C 1
ATOM 3111 O O . VAL B 1 183 ? -4.098 -9.195 -5.844 1 76.44 183 VAL B O 1
ATOM 3114 N N . LYS B 1 184 ? -5.594 -8.523 -4.223 1 76.75 184 LYS B N 1
ATOM 3115 C CA . LYS B 1 184 ? -6.609 -9.461 -4.688 1 76.75 184 LYS B CA 1
ATOM 3116 C C . LYS B 1 184 ? -7.035 -9.148 -6.121 1 76.75 184 LYS B C 1
ATOM 3118 O O . LYS B 1 184 ? -7.203 -10.055 -6.938 1 76.75 184 LYS B O 1
ATOM 3123 N N . LEU B 1 185 ? -7.191 -7.926 -6.34 1 77.12 185 LEU B N 1
ATOM 3124 C CA . LEU B 1 185 ? -7.555 -7.492 -7.688 1 77.12 185 LEU B CA 1
ATOM 3125 C C . LEU B 1 185 ? -6.461 -7.848 -8.688 1 77.12 185 LEU B C 1
ATOM 3127 O O . LEU B 1 185 ? -6.75 -8.312 -9.789 1 77.12 185 LEU B O 1
ATOM 3131 N N . ARG B 1 186 ? -5.25 -7.602 -8.297 1 83.25 186 ARG B N 1
ATOM 3132 C CA . ARG B 1 186 ? -4.129 -7.902 -9.18 1 83.25 186 ARG B CA 1
ATOM 3133 C C . ARG B 1 186 ? -4.012 -9.406 -9.422 1 83.25 186 ARG B C 1
ATOM 3135 O O . ARG B 1 186 ? -3.648 -9.836 -10.516 1 83.25 186 ARG B O 1
ATOM 3142 N N . GLN B 1 187 ? -4.344 -10.148 -8.414 1 86.44 187 GLN B N 1
ATOM 3143 C CA . GLN B 1 187 ? -4.309 -11.594 -8.57 1 86.44 187 GLN B CA 1
ATOM 3144 C C . GLN B 1 187 ? -5.367 -12.062 -9.57 1 86.44 187 GLN B C 1
ATOM 3146 O O . GLN B 1 187 ? -5.086 -12.906 -10.422 1 86.44 187 GLN B O 1
ATOM 3151 N N . LYS B 1 188 ? -6.523 -11.539 -9.445 1 87.19 188 LYS B N 1
ATOM 3152 C CA . LYS B 1 188 ? -7.586 -11.875 -10.383 1 87.19 188 LYS B CA 1
ATOM 3153 C C . LYS B 1 188 ? -7.223 -11.445 -11.805 1 87.19 188 LYS B C 1
ATOM 3155 O O . LYS B 1 188 ? -7.445 -12.188 -12.758 1 87.19 188 LYS B O 1
ATOM 3160 N N . HIS B 1 189 ? -6.711 -10.258 -11.914 1 88 189 HIS B N 1
ATOM 3161 C CA . HIS B 1 189 ? -6.258 -9.734 -13.195 1 88 189 HIS B CA 1
ATOM 3162 C C . HIS B 1 189 ? -5.191 -10.633 -13.812 1 88 189 HIS B C 1
ATOM 3164 O O . HIS B 1 189 ? -5.246 -10.945 -15 1 88 189 HIS B O 1
ATOM 3170 N N . PHE B 1 190 ? -4.301 -11.023 -12.977 1 92.88 190 PHE B N 1
ATOM 3171 C CA . PHE B 1 190 ? -3.25 -11.922 -13.438 1 92.88 190 PHE B CA 1
ATOM 3172 C C . PHE B 1 190 ? -3.834 -13.258 -13.883 1 92.88 190 PHE B C 1
ATOM 3174 O O . PHE B 1 190 ? -3.477 -13.773 -14.945 1 92.88 190 PHE B O 1
ATOM 3181 N N . ALA B 1 191 ? -4.703 -13.844 -13.094 1 93.81 191 ALA B N 1
ATOM 3182 C CA . ALA B 1 191 ? -5.293 -15.133 -13.43 1 93.81 191 ALA B CA 1
ATOM 3183 C C . ALA B 1 191 ? -5.992 -15.086 -14.781 1 93.81 191 ALA B C 1
ATOM 3185 O O . ALA B 1 191 ? -5.848 -16 -15.594 1 93.81 191 ALA B O 1
ATOM 3186 N N . ARG B 1 192 ? -6.656 -14.055 -15.031 1 92.69 192 ARG B N 1
ATOM 3187 C CA . ARG B 1 192 ? -7.367 -13.891 -16.297 1 92.69 192 ARG B CA 1
ATOM 3188 C C . ARG B 1 192 ? -6.391 -13.805 -17.469 1 92.69 192 ARG B C 1
ATOM 3190 O O . ARG B 1 192 ? -6.504 -14.562 -18.438 1 92.69 192 ARG B O 1
ATOM 3197 N N . HIS B 1 193 ? -5.422 -12.945 -17.328 1 93.94 193 HIS B N 1
ATOM 3198 C CA . HIS B 1 193 ? -4.488 -12.727 -18.438 1 93.94 193 HIS B CA 1
ATOM 3199 C C . HIS B 1 193 ? -3.566 -13.93 -18.625 1 93.94 193 HIS B C 1
ATOM 3201 O O . HIS B 1 193 ? -3.176 -14.242 -19.75 1 93.94 193 HIS B O 1
ATOM 3207 N N . SER B 1 194 ? -3.209 -14.531 -17.516 1 96.5 194 SER B N 1
ATOM 3208 C CA . SER B 1 194 ? -2.428 -15.766 -17.594 1 96.5 194 SER B CA 1
ATOM 3209 C C . SER B 1 194 ? -3.182 -16.844 -18.359 1 96.5 194 SER B C 1
ATOM 3211 O O . SER B 1 194 ? -2.609 -17.516 -19.234 1 96.5 194 SER B O 1
ATOM 3213 N N . SER B 1 195 ? -4.449 -16.984 -18.031 1 95.75 195 SER B N 1
ATOM 3214 C CA . SER B 1 195 ? -5.289 -17.953 -18.719 1 95.75 195 SER B CA 1
ATOM 3215 C C . SER B 1 195 ? -5.379 -17.641 -20.219 1 95.75 195 SER B C 1
ATOM 3217 O O . SER B 1 195 ? -5.281 -18.547 -21.047 1 95.75 195 SER B O 1
ATOM 3219 N N . GLU B 1 196 ? -5.504 -16.391 -20.516 1 94.81 196 GLU B N 1
ATOM 3220 C CA . GLU B 1 196 ? -5.559 -15.977 -21.922 1 94.81 196 GLU B CA 1
ATOM 3221 C C . GLU B 1 196 ? -4.25 -16.281 -22.641 1 94.81 196 GLU B C 1
ATOM 3223 O O . GLU B 1 196 ? -4.258 -16.688 -23.797 1 94.81 196 GLU B O 1
ATOM 3228 N N . ALA B 1 197 ? -3.195 -16.094 -21.953 1 95.44 197 ALA B N 1
ATOM 3229 C CA . ALA B 1 197 ? -1.881 -16.359 -22.531 1 95.44 197 ALA B CA 1
ATOM 3230 C C . ALA B 1 197 ? -1.718 -17.844 -22.859 1 95.44 197 ALA B C 1
ATOM 3232 O O . ALA B 1 197 ? -1.207 -18.188 -23.922 1 95.44 197 ALA B O 1
ATOM 3233 N N . VAL B 1 198 ? -2.148 -18.672 -21.922 1 96.44 198 VAL B N 1
ATOM 3234 C CA . VAL B 1 198 ? -2.057 -20.109 -22.156 1 96.44 198 VAL B CA 1
ATOM 3235 C C . VAL B 1 198 ? -2.959 -20.516 -23.328 1 96.44 198 VAL B C 1
ATOM 3237 O O . VAL B 1 198 ? -2.549 -21.266 -24.203 1 96.44 198 VAL B O 1
ATOM 3240 N N . LEU B 1 199 ? -4.121 -19.953 -23.375 1 95.25 199 LEU B N 1
ATOM 3241 C CA . LEU B 1 199 ? -5.059 -20.234 -24.453 1 95.25 199 LEU B CA 1
ATOM 3242 C C . LEU B 1 199 ? -4.48 -19.812 -25.812 1 95.25 199 LEU B C 1
ATOM 3244 O O . LEU B 1 199 ? -4.578 -20.547 -26.781 1 95.25 199 LEU B O 1
ATOM 3248 N N . LYS B 1 200 ? -3.979 -18.625 -25.828 1 93.62 200 LYS B N 1
ATOM 3249 C CA . LYS B 1 200 ? -3.371 -18.125 -27.047 1 93.62 200 LYS B CA 1
ATOM 3250 C C . LYS B 1 200 ? -2.24 -19.031 -27.516 1 93.62 200 LYS B C 1
ATOM 3252 O O . LYS B 1 200 ? -2.109 -19.312 -28.719 1 93.62 200 LYS B O 1
ATOM 3257 N N . HIS B 1 201 ? -1.51 -19.484 -26.625 1 92.94 201 HIS B N 1
ATOM 3258 C CA . HIS B 1 201 ? -0.391 -20.359 -26.953 1 92.94 201 HIS B CA 1
ATOM 3259 C C . HIS B 1 201 ? -0.88 -21.688 -27.516 1 92.94 201 HIS B C 1
ATOM 3261 O O . HIS B 1 201 ? -0.309 -22.203 -28.484 1 92.94 201 HIS B O 1
ATOM 3267 N N . LEU B 1 202 ? -1.909 -22.25 -26.922 1 94.25 202 LEU B N 1
ATOM 3268 C CA . LEU B 1 202 ? -2.422 -23.547 -27.344 1 94.25 202 LEU B CA 1
ATOM 3269 C C . LEU B 1 202 ? -3.113 -23.453 -28.703 1 94.25 202 LEU B C 1
ATOM 3271 O O . LEU B 1 202 ? -3.1 -24.406 -29.484 1 94.25 202 LEU B O 1
ATOM 3275 N N . LYS B 1 203 ? -3.664 -22.297 -28.953 1 90.25 203 LYS B N 1
ATOM 3276 C CA . LYS B 1 203 ? -4.312 -22.094 -30.25 1 90.25 203 LYS B CA 1
ATOM 3277 C C . LYS B 1 203 ? -3.279 -21.859 -31.344 1 90.25 203 LYS B C 1
ATOM 3279 O O . LYS B 1 203 ? -3.508 -22.203 -32.5 1 90.25 203 LYS B O 1
ATOM 3284 N N . ALA B 1 204 ? -2.256 -21.172 -31.031 1 83.06 204 ALA B N 1
ATOM 3285 C CA . ALA B 1 204 ? -1.215 -20.844 -32 1 83.06 204 ALA B CA 1
ATOM 3286 C C . ALA B 1 204 ? -0.388 -22.078 -32.344 1 83.06 204 ALA B C 1
ATOM 3288 O O . ALA B 1 204 ? 0.169 -22.172 -33.438 1 83.06 204 ALA B O 1
ATOM 3289 N N . SER B 1 205 ? -0.217 -22.938 -31.422 1 71.5 205 SER B N 1
ATOM 3290 C CA . SER B 1 205 ? 0.634 -24.094 -31.688 1 71.5 205 SER B CA 1
ATOM 3291 C C . SER B 1 205 ? -0.139 -25.203 -32.375 1 71.5 205 SER B C 1
ATOM 3293 O O . SER B 1 205 ? -1.304 -25.453 -32.062 1 71.5 205 SER B O 1
#

Secondary structure (DSSP, 8-state):
--EEESSPPPHHHHHHHHHH--SBSS-GGGTTGGGS-HHHHHH-HHHHHTT-EEEEEEEEEEEHHHHHHHHHHHHHTTGGG-SSSEEE-TT----TT-EEEEEEE-SSSEEEEEEEEEEEEEE-SBTTB-EEEEEEEEEBTT-SEEEEEEEEEEE-TTSEEEEEEEEEEEE-TTHHHHHHHHHHHHHHHHHHHHHHHHHHHHHH-/--EEESSPPPHHHHHHHHHH--SBSS-GGGTTGGGS-HHHHHH-HHHHHTT-EEEEEEEEEEEHHHHHHHHHHHHHTTGGG-SSSEEE-TT----TT-EEEEEEE-SSSEEEEEEEEEEEEEE-SBTTB-EEEEEEEEEBTT-SEEEEEEEEEEE-TTSEEEEEEEEEEEE-TTHHHHHHHHHHHHHHHHHHHHHHHHHHHHHH-